Protein AF-0000000085022656 (afdb_homodimer)

Sequence (724 aa):
MVHDSAIHDAGAARRANVLVVNDDGIAAAGLAKVVEALDRTGRLDVYVVAPDKEMSATSHSISIHNAVSATPRVVPGATRAFSSSGTPADCTMLGLSVLYRSKRFDYIVSGINRGDNLGLHVVYSGTVAGAREGAMRTGAVGVAVSLDSYSRTADYSEAARLTAELVTSIHDAPGLTETLRGCVLNVNVPNLPRTHIKGVKLTTPGLSCTQAEWVRVPGTRGDSCDDLNEDETRGPDSDSDGDWRHDGAFADGVDELPIADAGEGLVGTPGTPGGTDDGAWESGTRWFRNKPGPAREDDREGYDKRAMKDGFVSVSVLASGYATVAFDRTKIPKENAGLGLGETLVRALVPDGARPGIRSAAMVHDSAIHDAGAARRANVLVVNDDGIAAAGLAKVVEALDRTGRLDVYVVAPDKEMSATSHSISIHNAVSATPRVVPGATRAFSSSGTPADCTMLGLSVLYRSKRFDYIVSGINRGDNLGLHVVYSGTVAGAREGAMRTGAVGVAVSLDSYSRTADYSEAARLTAELVTSIHDAPGLTETLRGCVLNVNVPNLPRTHIKGVKLTTPGLSCTQAEWVRVPGTRGDSCDDLNEDETRGPDSDSDGDWRHDGAFADGVDELPIADAGEGLVGTPGTPGGTDDGAWESGTRWFRNKPGPAREDDREGYDKRAMKDGFVSVSVLASGYATVAFDRTKIPKENAGLGLGETLVRALVPDGARPGIRSAA

Structure (mmCIF, N/CA/C/O backbone):
data_AF-0000000085022656-model_v1
#
loop_
_entity.id
_entity.type
_entity.pdbx_description
1 polymer 'Survival protein SurE-like phosphatase/nucleotidase domain-containing protein'
#
loop_
_atom_site.group_PDB
_atom_site.id
_atom_site.type_symbol
_atom_site.label_atom_id
_atom_site.label_alt_id
_atom_site.label_comp_id
_atom_site.label_asym_id
_atom_site.label_entity_id
_atom_site.label_seq_id
_atom_site.pdbx_PDB_ins_code
_atom_site.Cartn_x
_atom_site.Cartn_y
_atom_site.Cartn_z
_atom_site.occupancy
_atom_site.B_iso_or_equiv
_atom_site.auth_seq_id
_atom_site.auth_comp_id
_atom_site.auth_asym_id
_atom_site.auth_atom_id
_atom_site.pdbx_PDB_model_num
ATOM 1 N N . MET A 1 1 ? 20.469 -41.688 -52.312 1 27.7 1 MET A N 1
ATOM 2 C CA . MET A 1 1 ? 20.859 -40.469 -51.594 1 27.7 1 MET A CA 1
ATOM 3 C C . MET A 1 1 ? 19.703 -39.969 -50.719 1 27.7 1 MET A C 1
ATOM 5 O O . MET A 1 1 ? 18.75 -39.375 -51.25 1 27.7 1 MET A O 1
ATOM 9 N N . VAL A 1 2 ? 19.297 -40.656 -49.75 1 29.92 2 VAL A N 1
ATOM 10 C CA . VAL A 1 2 ? 18.109 -40.531 -48.938 1 29.92 2 VAL A CA 1
ATOM 11 C C . VAL A 1 2 ? 18.172 -39.25 -48.125 1 29.92 2 VAL A C 1
ATOM 13 O O . VAL A 1 2 ? 19.172 -38.969 -47.438 1 29.92 2 VAL A O 1
ATOM 16 N N . HIS A 1 3 ? 17.609 -38.156 -48.688 1 28.95 3 HIS A N 1
ATOM 17 C CA . HIS A 1 3 ? 17.531 -36.844 -48.062 1 28.95 3 HIS A CA 1
ATOM 18 C C . HIS A 1 3 ? 17 -36.938 -46.625 1 28.95 3 HIS A C 1
ATOM 20 O O . HIS A 1 3 ? 15.883 -37.438 -46.406 1 28.95 3 HIS A O 1
ATOM 26 N N . ASP A 1 4 ? 17.797 -37.281 -45.719 1 27.78 4 ASP A N 1
ATOM 27 C CA . ASP A 1 4 ? 17.406 -37.312 -44.281 1 27.78 4 ASP A CA 1
ATOM 28 C C . ASP A 1 4 ? 16.734 -36.031 -43.844 1 27.78 4 ASP A C 1
ATOM 30 O O . ASP A 1 4 ? 17.359 -34.969 -43.906 1 27.78 4 ASP A O 1
ATOM 34 N N . SER A 1 5 ? 15.523 -35.812 -44.25 1 26.64 5 SER A N 1
ATOM 35 C CA . SER A 1 5 ? 14.711 -34.688 -43.812 1 26.64 5 SER A CA 1
ATOM 36 C C . SER A 1 5 ? 14.82 -34.438 -42.312 1 26.64 5 SER A C 1
ATOM 38 O O . SER A 1 5 ? 14.336 -35.25 -41.531 1 26.64 5 SER A O 1
ATOM 40 N N . ALA A 1 6 ? 15.922 -33.938 -41.812 1 33.88 6 ALA A N 1
ATOM 41 C CA . ALA A 1 6 ? 16.016 -33.531 -40.406 1 33.88 6 ALA A CA 1
ATOM 42 C C . ALA A 1 6 ? 14.742 -32.812 -39.969 1 33.88 6 ALA A C 1
ATOM 44 O O . ALA A 1 6 ? 14.438 -31.719 -40.469 1 33.88 6 ALA A O 1
ATOM 45 N N . ILE A 1 7 ? 13.664 -33.531 -39.875 1 29.48 7 ILE A N 1
ATOM 46 C CA . ILE A 1 7 ? 12.5 -32.969 -39.219 1 29.48 7 ILE A CA 1
ATOM 47 C C . ILE A 1 7 ? 12.953 -32.031 -38.062 1 29.48 7 ILE A C 1
ATOM 49 O O . ILE A 1 7 ? 13.695 -32.469 -37.188 1 29.48 7 ILE A O 1
ATOM 53 N N . HIS A 1 8 ? 13.203 -30.828 -38.25 1 31.62 8 HIS A N 1
ATOM 54 C CA . HIS A 1 8 ? 13.414 -29.812 -37.219 1 31.62 8 HIS A CA 1
ATOM 55 C C . HIS A 1 8 ? 12.523 -30.062 -36 1 31.62 8 HIS A C 1
ATOM 57 O O . HIS A 1 8 ? 11.305 -30.219 -36.156 1 31.62 8 HIS A O 1
ATOM 63 N N . ASP A 1 9 ? 12.852 -30.875 -35.062 1 31.83 9 ASP A N 1
ATOM 64 C CA . ASP A 1 9 ? 12.234 -31.078 -33.75 1 31.83 9 ASP A CA 1
ATOM 65 C C . ASP A 1 9 ? 11.539 -29.812 -33.281 1 31.83 9 ASP A C 1
ATOM 67 O O . ASP A 1 9 ? 12.156 -28.75 -33.219 1 31.83 9 ASP A O 1
ATOM 71 N N . ALA A 1 10 ? 10.406 -29.484 -33.562 1 35.34 10 ALA A N 1
ATOM 72 C CA . ALA A 1 10 ? 9.508 -28.453 -33.031 1 35.34 10 ALA A CA 1
ATOM 73 C C . ALA A 1 10 ? 9.852 -28.109 -31.594 1 35.34 10 ALA A C 1
ATOM 75 O O . ALA A 1 10 ? 9.828 -28.984 -30.719 1 35.34 10 ALA A O 1
ATOM 76 N N . GLY A 1 11 ? 10.805 -27.328 -31.125 1 38.75 11 GLY A N 1
ATOM 77 C CA . GLY A 1 11 ? 11.469 -26.906 -29.906 1 38.75 11 GLY A CA 1
ATOM 78 C C . GLY A 1 11 ? 10.547 -26.906 -28.703 1 38.75 11 GLY A C 1
ATOM 79 O O . GLY A 1 11 ? 9.406 -26.453 -28.781 1 38.75 11 GLY A O 1
ATOM 80 N N . ALA A 1 12 ? 10.383 -27.812 -27.719 1 44.28 12 ALA A N 1
ATOM 81 C CA . ALA A 1 12 ? 9.656 -27.938 -26.453 1 44.28 12 ALA A CA 1
ATOM 82 C C . ALA A 1 12 ? 9.398 -26.562 -25.828 1 44.28 12 ALA A C 1
ATOM 84 O O . ALA A 1 12 ? 10.328 -25.781 -25.641 1 44.28 12 ALA A O 1
ATOM 85 N N . ALA A 1 13 ? 8.281 -25.859 -26.016 1 56.25 13 ALA A N 1
ATOM 86 C CA . ALA A 1 13 ? 7.875 -24.578 -25.453 1 56.25 13 ALA A CA 1
ATOM 87 C C . ALA A 1 13 ? 8.43 -24.391 -24.047 1 56.25 13 ALA A C 1
ATOM 89 O O . ALA A 1 13 ? 8.359 -25.312 -23.219 1 56.25 13 ALA A O 1
ATOM 90 N N . ARG A 1 14 ? 9.453 -23.578 -23.734 1 70.62 14 ARG A N 1
ATOM 91 C CA . ARG A 1 14 ? 10.148 -23.312 -22.469 1 70.62 14 ARG A CA 1
ATOM 92 C C . ARG A 1 14 ? 9.164 -23.188 -21.312 1 70.62 14 ARG A C 1
ATOM 94 O O . ARG A 1 14 ? 8.125 -22.531 -21.438 1 70.62 14 ARG A O 1
ATOM 101 N N . ARG A 1 15 ? 9.211 -24.172 -20.312 1 89.06 15 ARG A N 1
ATOM 102 C CA . ARG A 1 15 ? 8.43 -24.047 -19.094 1 89.06 15 ARG A CA 1
ATOM 103 C C . ARG A 1 15 ? 8.672 -22.703 -18.406 1 89.06 15 ARG A C 1
ATOM 105 O O . ARG A 1 15 ? 9.766 -22.141 -18.5 1 89.06 15 ARG A O 1
ATOM 112 N N . ALA A 1 16 ? 7.629 -22.125 -17.969 1 94.62 16 ALA A N 1
ATOM 113 C CA . ALA A 1 16 ? 7.738 -20.891 -17.219 1 94.62 16 ALA A CA 1
ATOM 114 C C . ALA A 1 16 ? 7.762 -21.141 -15.711 1 94.62 16 ALA A C 1
ATOM 116 O O . ALA A 1 16 ? 7.113 -22.078 -15.227 1 94.62 16 ALA A O 1
ATOM 117 N N . ASN A 1 17 ? 8.57 -20.391 -14.969 1 97.12 17 ASN A N 1
ATOM 118 C CA . ASN A 1 17 ? 8.602 -20.453 -13.516 1 97.12 17 ASN A CA 1
ATOM 119 C C . ASN A 1 17 ? 7.555 -19.531 -12.891 1 97.12 17 ASN A C 1
ATOM 121 O O . ASN A 1 17 ? 7.441 -18.359 -13.281 1 97.12 17 ASN A O 1
ATOM 125 N N . VAL A 1 18 ? 6.805 -20.094 -11.969 1 98.56 18 VAL A N 1
ATOM 126 C CA . VAL A 1 18 ? 5.766 -19.328 -11.281 1 98.56 18 VAL A CA 1
ATOM 127 C C . VAL A 1 18 ? 6.016 -19.359 -9.773 1 98.56 18 VAL A C 1
ATOM 129 O O . VAL A 1 18 ? 6.23 -20.422 -9.195 1 98.56 18 VAL A O 1
ATOM 132 N N . LEU A 1 19 ? 6.082 -18.172 -9.125 1 98.75 19 LEU A N 1
ATOM 133 C CA . LEU A 1 19 ? 6.074 -18.078 -7.668 1 98.75 19 LEU A CA 1
ATOM 134 C C . LEU A 1 19 ? 4.668 -17.781 -7.152 1 98.75 19 LEU A C 1
ATOM 136 O O . LEU A 1 19 ? 4.043 -16.797 -7.559 1 98.75 19 LEU A O 1
ATOM 140 N N . VAL A 1 20 ? 4.191 -18.672 -6.289 1 98.94 20 VAL A N 1
ATOM 141 C CA . VAL A 1 20 ? 2.863 -18.5 -5.715 1 98.94 20 VAL A CA 1
ATOM 142 C C . VAL A 1 20 ? 2.986 -17.969 -4.289 1 98.94 20 VAL A C 1
ATOM 144 O O . VAL A 1 20 ? 3.775 -18.469 -3.492 1 98.94 20 VAL A O 1
ATOM 147 N N . VAL A 1 21 ? 2.227 -16.922 -4.004 1 98.5 21 VAL A N 1
ATOM 148 C CA . VAL A 1 21 ? 2.09 -16.297 -2.693 1 98.5 21 VAL A CA 1
ATOM 149 C C . VAL A 1 21 ? 0.612 -16.141 -2.346 1 98.5 21 VAL A C 1
ATOM 151 O O . VAL A 1 21 ? -0.26 -16.516 -3.135 1 98.5 21 VAL A O 1
ATOM 154 N N . ASN A 1 22 ? 0.26 -15.836 -1.113 1 95.5 22 ASN A N 1
ATOM 155 C CA . ASN A 1 22 ? -1.101 -15.547 -0.671 1 95.5 22 ASN A CA 1
ATOM 156 C C . ASN A 1 22 ? -1.117 -14.93 0.723 1 95.5 22 ASN A C 1
ATOM 158 O O . ASN A 1 22 ? -0.306 -15.289 1.577 1 95.5 22 ASN A O 1
ATOM 162 N N . ASP A 1 23 ? -2.109 -14.039 0.903 1 95.38 23 ASP A N 1
ATOM 163 C CA . ASP A 1 23 ? -2.131 -13.422 2.225 1 95.38 23 ASP A CA 1
ATOM 164 C C . ASP A 1 23 ? -2.992 -14.227 3.195 1 95.38 23 ASP A C 1
ATOM 166 O O . ASP A 1 23 ? -2.934 -14.016 4.406 1 95.38 23 ASP A O 1
ATOM 170 N N . ASP A 1 24 ? -3.668 -15.305 2.658 1 95.12 24 ASP A N 1
ATOM 171 C CA . ASP A 1 24 ? -4.477 -16.125 3.549 1 95.12 24 ASP A CA 1
ATOM 172 C C . ASP A 1 24 ? -3.615 -17.172 4.258 1 95.12 24 ASP A C 1
ATOM 174 O O . ASP A 1 24 ? -4.074 -17.828 5.199 1 95.12 24 ASP A O 1
ATOM 178 N N . GLY A 1 25 ? -2.434 -17.312 3.799 1 96.5 25 GLY A N 1
ATOM 179 C CA . GLY A 1 25 ? -1.525 -18.266 4.418 1 96.5 25 GLY A CA 1
ATOM 180 C C . GLY A 1 25 ? -1.272 -19.5 3.561 1 96.5 25 GLY A C 1
ATOM 181 O O . GLY A 1 25 ? -2.033 -19.781 2.633 1 96.5 25 GLY A O 1
ATOM 182 N N . ILE A 1 26 ? -0.237 -20.234 3.869 1 97.75 26 ILE A N 1
ATOM 183 C CA . ILE A 1 26 ? 0.236 -21.344 3.053 1 97.75 26 ILE A CA 1
ATOM 184 C C . ILE A 1 26 ? -0.769 -22.5 3.115 1 97.75 26 ILE A C 1
ATOM 186 O O . ILE A 1 26 ? -0.863 -23.297 2.184 1 97.75 26 ILE A O 1
ATOM 190 N N . ALA A 1 27 ? -1.581 -22.578 4.18 1 96.12 27 ALA A N 1
ATOM 191 C CA . ALA A 1 27 ? -2.52 -23.672 4.359 1 96.12 27 ALA A CA 1
ATOM 192 C C . ALA A 1 27 ? -3.891 -23.328 3.785 1 96.12 27 ALA A C 1
ATOM 194 O O . ALA A 1 27 ? -4.832 -24.125 3.891 1 96.12 27 ALA A O 1
ATOM 195 N N . ALA A 1 28 ? -4.027 -22.203 3.225 1 96.69 28 ALA A N 1
ATOM 196 C CA . ALA A 1 28 ? -5.324 -21.75 2.73 1 96.69 28 ALA A CA 1
ATOM 197 C C . ALA A 1 28 ? -5.801 -22.594 1.562 1 96.69 28 ALA A C 1
ATOM 199 O O . ALA A 1 28 ? -5.008 -22.984 0.702 1 96.69 28 ALA A O 1
ATOM 200 N N . ALA A 1 29 ? -7.109 -22.875 1.507 1 97.06 29 ALA A N 1
ATOM 201 C CA . ALA A 1 29 ? -7.719 -23.688 0.454 1 97.06 29 ALA A CA 1
ATOM 202 C C . ALA A 1 29 ? -7.508 -23.047 -0.917 1 97.06 29 ALA A C 1
ATOM 204 O O . ALA A 1 29 ? -7.285 -23.75 -1.906 1 97.06 29 ALA A O 1
ATOM 205 N N . GLY A 1 30 ? -7.57 -21.734 -0.979 1 98 30 GLY A N 1
ATOM 206 C CA . GLY A 1 30 ? -7.363 -21.047 -2.24 1 98 30 GLY A CA 1
ATOM 207 C C . GLY A 1 30 ? -5.973 -21.25 -2.811 1 98 30 GLY A C 1
ATOM 208 O O . GLY A 1 30 ? -5.812 -21.453 -4.02 1 98 30 GLY A O 1
ATOM 209 N N . LEU A 1 31 ? -4.934 -21.188 -1.94 1 98.5 31 LEU A N 1
ATOM 210 C CA . LEU A 1 31 ? -3.561 -21.406 -2.379 1 98.5 31 LEU A CA 1
ATOM 211 C C . LEU A 1 31 ? -3.369 -22.828 -2.885 1 98.5 31 LEU A C 1
ATOM 213 O O . LEU A 1 31 ? -2.775 -23.047 -3.945 1 98.5 31 LEU A O 1
ATOM 217 N N . ALA A 1 32 ? -3.904 -23.797 -2.189 1 98.19 32 ALA A N 1
ATOM 218 C CA . ALA A 1 32 ? -3.779 -25.188 -2.59 1 98.19 32 ALA A CA 1
ATOM 219 C C . ALA A 1 32 ? -4.383 -25.422 -3.973 1 98.19 32 ALA A C 1
ATOM 221 O O . ALA A 1 32 ? -3.777 -26.078 -4.82 1 98.19 32 ALA A O 1
ATOM 222 N N . LYS A 1 33 ? -5.531 -24.875 -4.176 1 98.38 33 LYS A N 1
ATOM 223 C CA . LYS A 1 33 ? -6.254 -25.109 -5.426 1 98.38 33 LYS A CA 1
ATOM 224 C C . LYS A 1 33 ? -5.531 -24.453 -6.602 1 98.38 33 LYS A C 1
ATOM 226 O O . LYS A 1 33 ? -5.473 -25.031 -7.695 1 98.38 33 LYS A O 1
ATOM 231 N N . VAL A 1 34 ? -5.004 -23.25 -6.398 1 98.69 34 VAL A N 1
ATOM 232 C CA . VAL A 1 34 ? -4.367 -22.578 -7.523 1 98.69 34 VAL A CA 1
ATOM 233 C C . VAL A 1 34 ? -3.037 -23.266 -7.844 1 98.69 34 VAL A C 1
ATOM 235 O O . VAL A 1 34 ? -2.66 -23.375 -9.016 1 98.69 34 VAL A O 1
ATOM 238 N N . VAL A 1 35 ? -2.285 -23.703 -6.84 1 98.81 35 VAL A N 1
ATOM 239 C CA . VAL A 1 35 ? -1.044 -24.422 -7.074 1 98.81 35 VAL A CA 1
ATOM 240 C C . VAL A 1 35 ? -1.332 -25.688 -7.883 1 98.81 35 VAL A C 1
ATOM 242 O O . VAL A 1 35 ? -0.646 -25.984 -8.867 1 98.81 35 VAL A O 1
ATOM 245 N N . GLU A 1 36 ? -2.359 -26.406 -7.504 1 98.5 36 GLU A N 1
ATOM 246 C CA . GLU A 1 36 ? -2.754 -27.625 -8.211 1 98.5 36 GLU A CA 1
ATOM 247 C C . GLU A 1 36 ? -3.111 -27.328 -9.664 1 98.5 36 GLU A C 1
ATOM 249 O O . GLU A 1 36 ? -2.672 -28.031 -10.57 1 98.5 36 GLU A O 1
ATOM 254 N N . ALA A 1 37 ? -3.896 -26.328 -9.859 1 98.12 37 ALA A N 1
ATOM 255 C CA . ALA A 1 37 ? -4.348 -25.984 -11.211 1 98.12 37 ALA A CA 1
ATOM 256 C C . ALA A 1 37 ? -3.172 -25.594 -12.094 1 98.12 37 ALA A C 1
ATOM 258 O O . ALA A 1 37 ? -3.107 -25.984 -13.266 1 98.12 37 ALA A O 1
ATOM 259 N N . LEU A 1 38 ? -2.254 -24.75 -11.555 1 98.12 38 LEU A N 1
ATOM 260 C CA . LEU A 1 38 ? -1.081 -24.344 -12.312 1 98.12 38 LEU A CA 1
ATOM 261 C C . LEU A 1 38 ? -0.204 -25.531 -12.664 1 98.12 38 LEU A C 1
ATOM 263 O O . LEU A 1 38 ? 0.262 -25.656 -13.797 1 98.12 38 LEU A O 1
ATOM 267 N N . ASP A 1 39 ? 0.017 -26.438 -11.734 1 98.19 39 ASP A N 1
ATOM 268 C CA . ASP A 1 39 ? 0.848 -27.625 -11.938 1 98.19 39 ASP A CA 1
ATOM 269 C C . ASP A 1 39 ? 0.242 -28.547 -12.992 1 98.19 39 ASP A C 1
ATOM 271 O O . ASP A 1 39 ? 0.96 -29.094 -13.828 1 98.19 39 ASP A O 1
ATOM 275 N N . ARG A 1 40 ? -1.036 -28.688 -12.992 1 97.19 40 ARG A N 1
ATOM 276 C CA . ARG A 1 40 ? -1.743 -29.609 -13.867 1 97.19 40 ARG A CA 1
ATOM 277 C C . ARG A 1 40 ? -1.597 -29.203 -15.328 1 97.19 40 ARG A C 1
ATOM 279 O O . ARG A 1 40 ? -1.83 -30.016 -16.234 1 97.19 40 ARG A O 1
ATOM 286 N N . THR A 1 41 ? -1.268 -27.984 -15.523 1 94.12 41 THR A N 1
ATOM 287 C CA . THR A 1 41 ? -1.08 -27.547 -16.906 1 94.12 41 THR A CA 1
ATOM 288 C C . THR A 1 41 ? 0.096 -28.281 -17.547 1 94.12 41 THR A C 1
ATOM 290 O O . THR A 1 41 ? 0.191 -28.359 -18.781 1 94.12 41 THR A O 1
ATOM 293 N N . GLY A 1 42 ? 1.104 -28.719 -16.812 1 94.38 42 GLY A N 1
ATOM 294 C CA . GLY A 1 42 ? 2.299 -29.375 -17.297 1 94.38 42 GLY A CA 1
ATOM 295 C C . GLY A 1 42 ? 3.273 -28.438 -17.984 1 94.38 42 GLY A C 1
ATOM 296 O O . GLY A 1 42 ? 4.242 -28.875 -18.594 1 94.38 42 GLY A O 1
ATOM 297 N N . ARG A 1 43 ? 3.014 -27.172 -17.875 1 92.19 43 ARG A N 1
ATOM 298 C CA . ARG A 1 43 ? 3.793 -26.172 -18.609 1 92.19 43 ARG A CA 1
ATOM 299 C C . ARG A 1 43 ? 4.504 -25.234 -17.641 1 92.19 43 ARG A C 1
ATOM 301 O O . ARG A 1 43 ? 5.273 -24.359 -18.078 1 92.19 43 ARG A O 1
ATOM 308 N N . LEU A 1 44 ? 4.254 -25.359 -16.406 1 95.88 44 LEU A N 1
ATOM 309 C CA . LEU A 1 44 ? 4.734 -24.391 -15.414 1 95.88 44 LEU A CA 1
ATOM 310 C C . LEU A 1 44 ? 5.469 -25.094 -14.281 1 95.88 44 LEU A C 1
ATOM 312 O O . LEU A 1 44 ? 5.055 -26.172 -13.836 1 95.88 44 LEU A O 1
ATOM 316 N N . ASP A 1 45 ? 6.598 -24.562 -13.859 1 97.12 45 ASP A N 1
ATOM 317 C CA . ASP A 1 45 ? 7.242 -24.938 -12.602 1 97.12 45 ASP A CA 1
ATOM 318 C C . ASP A 1 45 ? 6.789 -24.031 -11.461 1 97.12 45 ASP A C 1
ATOM 320 O O . ASP A 1 45 ? 7.07 -22.828 -11.461 1 97.12 45 ASP A O 1
ATOM 324 N N . VAL A 1 46 ? 6.141 -24.656 -10.508 1 98.56 46 VAL A N 1
ATOM 325 C CA . VAL A 1 46 ? 5.441 -23.859 -9.5 1 98.56 46 VAL A CA 1
ATOM 326 C C . VAL A 1 46 ? 6.227 -23.891 -8.188 1 98.56 46 VAL A C 1
ATOM 328 O O . VAL A 1 46 ? 6.531 -24.969 -7.66 1 98.56 46 VAL A O 1
ATOM 331 N N . TYR A 1 47 ? 6.598 -22.75 -7.672 1 98.31 47 TYR A N 1
ATOM 332 C CA . TYR A 1 47 ? 7.223 -22.547 -6.371 1 98.31 47 TYR A CA 1
ATOM 333 C C . TYR A 1 47 ? 6.305 -21.75 -5.445 1 98.31 47 TYR A C 1
ATOM 335 O O . TYR A 1 47 ? 5.488 -20.953 -5.91 1 98.31 47 TYR A O 1
ATOM 343 N N . VAL A 1 48 ? 6.422 -22.016 -4.082 1 98.75 48 VAL A N 1
ATOM 344 C CA . VAL A 1 48 ? 5.496 -21.375 -3.154 1 98.75 48 VAL A CA 1
ATOM 345 C C . VAL A 1 48 ? 6.273 -20.75 -1.997 1 98.75 48 VAL A C 1
ATOM 347 O O . VAL A 1 48 ? 7.203 -21.359 -1.465 1 98.75 48 VAL A O 1
ATOM 350 N N . VAL A 1 49 ? 6.051 -19.531 -1.665 1 98.62 49 VAL A N 1
ATOM 351 C CA . VAL A 1 49 ? 6.367 -18.906 -0.384 1 98.62 49 VAL A CA 1
ATOM 352 C C . VAL A 1 49 ? 5.156 -18.125 0.125 1 98.62 49 VAL A C 1
ATOM 354 O O . VAL A 1 49 ? 4.715 -17.172 -0.517 1 98.62 49 VAL A O 1
ATOM 357 N N . ALA A 1 50 ? 4.605 -18.484 1.242 1 98.81 50 ALA A N 1
ATOM 358 C CA . ALA A 1 50 ? 3.42 -17.812 1.77 1 98.81 50 ALA A CA 1
ATOM 359 C C . ALA A 1 50 ? 3.471 -17.719 3.291 1 98.81 50 ALA A C 1
ATOM 361 O O . ALA A 1 50 ? 4.168 -18.5 3.941 1 98.81 50 ALA A O 1
ATOM 362 N N . PRO A 1 51 ? 2.74 -16.781 3.826 1 98.44 51 PRO A N 1
ATOM 363 C CA . PRO A 1 51 ? 2.734 -16.641 5.285 1 98.44 51 PRO A CA 1
ATOM 364 C C . PRO A 1 51 ? 2.256 -17.891 6 1 98.44 51 PRO A C 1
ATOM 366 O O . PRO A 1 51 ? 1.478 -18.672 5.438 1 98.44 51 PRO A O 1
ATOM 369 N N . ASP A 1 52 ? 2.707 -18.047 7.238 1 96.5 52 ASP A N 1
ATOM 370 C CA . ASP A 1 52 ? 2.332 -19.219 8.031 1 96.5 52 ASP A CA 1
ATOM 371 C C . ASP A 1 52 ? 0.977 -19.016 8.703 1 96.5 52 ASP A C 1
ATOM 373 O O . ASP A 1 52 ? 0.444 -19.922 9.336 1 96.5 52 ASP A O 1
ATOM 377 N N . LYS A 1 53 ? 0.444 -17.797 8.602 1 94.19 53 LYS A N 1
ATOM 378 C CA . LYS A 1 53 ? -0.88 -17.453 9.109 1 94.19 53 LYS A CA 1
ATOM 379 C C . LYS A 1 53 ? -1.583 -16.453 8.188 1 94.19 53 LYS A C 1
ATOM 381 O O . LYS A 1 53 ? -0.979 -15.945 7.242 1 94.19 53 LYS A O 1
ATOM 386 N N . GLU A 1 54 ? -2.832 -16.25 8.453 1 92.94 54 GLU A N 1
ATOM 387 C CA . GLU A 1 54 ? -3.568 -15.25 7.684 1 92.94 54 GLU A CA 1
ATOM 388 C C . GLU A 1 54 ? -2.988 -13.852 7.895 1 92.94 54 GLU A C 1
ATOM 390 O O . GLU A 1 54 ? -2.744 -13.445 9.031 1 92.94 54 GLU A O 1
ATOM 395 N N . MET A 1 55 ? -2.73 -13.141 6.82 1 94.81 55 MET A N 1
ATOM 396 C CA . MET A 1 55 ? -2.15 -11.805 6.828 1 94.81 55 MET A CA 1
ATOM 397 C C . MET A 1 55 ? -3.008 -10.836 6.016 1 94.81 55 MET A C 1
ATOM 399 O O . MET A 1 55 ? -2.482 -10.023 5.254 1 94.81 55 MET A O 1
ATOM 403 N N . SER A 1 56 ? -4.258 -10.938 6.168 1 91.81 56 SER A N 1
ATOM 404 C CA . SER A 1 56 ? -5.168 -10.055 5.453 1 91.81 56 SER A CA 1
ATOM 405 C C . SER A 1 56 ? -4.945 -8.602 5.844 1 91.81 56 SER A C 1
ATOM 407 O O . SER A 1 56 ? -4.535 -8.305 6.969 1 91.81 56 SER A O 1
ATOM 409 N N . ALA A 1 57 ? -5.156 -7.637 4.926 1 94.31 57 ALA A N 1
ATOM 410 C CA . ALA A 1 57 ? -5.145 -6.188 5.125 1 94.31 57 ALA A CA 1
ATOM 411 C C . ALA A 1 57 ? -3.744 -5.699 5.492 1 94.31 57 ALA A C 1
ATOM 413 O O . ALA A 1 57 ? -3.598 -4.695 6.191 1 94.31 57 ALA A O 1
ATOM 414 N N . THR A 1 58 ? -2.668 -6.438 5.02 1 96.81 58 THR A N 1
ATOM 415 C CA . THR A 1 58 ? -1.296 -6.055 5.332 1 96.81 58 THR A CA 1
ATOM 416 C C . THR A 1 58 ? -0.729 -5.145 4.246 1 96.81 58 THR A C 1
ATOM 418 O O . THR A 1 58 ? 0.359 -4.59 4.398 1 96.81 58 THR A O 1
ATOM 421 N N . SER A 1 59 ? -1.503 -4.961 3.23 1 96.69 59 SER A N 1
ATOM 422 C CA . SER A 1 59 ? -1.017 -4.152 2.117 1 96.69 59 SER A CA 1
ATOM 423 C C . SER A 1 59 ? 0.417 -4.52 1.75 1 96.69 59 SER A C 1
ATOM 425 O O . SER A 1 59 ? 0.766 -5.703 1.696 1 96.69 59 SER A O 1
ATOM 427 N N . HIS A 1 60 ? 1.228 -3.543 1.324 1 96.56 60 HIS A N 1
ATOM 428 C CA . HIS A 1 60 ? 2.594 -3.803 0.883 1 96.56 60 HIS A CA 1
ATOM 429 C C . HIS A 1 60 ? 3.584 -3.641 2.031 1 96.56 60 HIS A C 1
ATOM 431 O O . HIS A 1 60 ? 4.734 -3.25 1.815 1 96.56 60 HIS A O 1
ATOM 437 N N . SER A 1 61 ? 3.174 -3.914 3.252 1 97.5 61 SER A N 1
ATOM 438 C CA . SER A 1 61 ? 4.062 -3.805 4.406 1 97.5 61 SER A CA 1
ATOM 439 C C . SER A 1 61 ? 5.172 -4.848 4.352 1 97.5 61 SER A C 1
ATOM 441 O O . SER A 1 61 ? 4.953 -5.969 3.885 1 97.5 61 SER A O 1
ATOM 443 N N . ILE A 1 62 ? 6.328 -4.492 4.805 1 96.44 62 ILE A N 1
ATOM 444 C CA . ILE A 1 62 ? 7.465 -5.406 4.867 1 96.44 62 ILE A CA 1
ATOM 445 C C . ILE A 1 62 ? 8.102 -5.348 6.254 1 96.44 62 ILE A C 1
ATOM 447 O O . ILE A 1 62 ? 7.965 -4.344 6.961 1 96.44 62 ILE A O 1
ATOM 451 N N . SER A 1 63 ? 8.742 -6.418 6.613 1 92.75 63 SER A N 1
ATOM 452 C CA . SER A 1 63 ? 9.367 -6.539 7.93 1 92.75 63 SER A CA 1
ATOM 453 C C . SER A 1 63 ? 10.781 -5.977 7.926 1 92.75 63 SER A C 1
ATOM 455 O O . SER A 1 63 ? 11.703 -6.598 7.379 1 92.75 63 SER A O 1
ATOM 457 N N . ILE A 1 64 ? 10.875 -4.832 8.562 1 88.31 64 ILE A N 1
ATOM 458 C CA . ILE A 1 64 ? 12.211 -4.258 8.609 1 88.31 64 ILE A CA 1
ATOM 459 C C . ILE A 1 64 ? 12.711 -4.242 10.055 1 88.31 64 ILE A C 1
ATOM 461 O O . ILE A 1 64 ? 13.898 -4.016 10.305 1 88.31 64 ILE A O 1
ATOM 465 N N . HIS A 1 65 ? 11.812 -4.492 11.016 1 81.94 65 HIS A N 1
ATOM 466 C CA . HIS A 1 65 ? 12.195 -4.414 12.422 1 81.94 65 HIS A CA 1
ATOM 467 C C . HIS A 1 65 ? 12.391 -5.805 13.023 1 81.94 65 HIS A C 1
ATOM 469 O O . HIS A 1 65 ? 13.086 -5.961 14.023 1 81.94 65 HIS A O 1
ATOM 475 N N . ASN A 1 66 ? 11.75 -6.762 12.43 1 82.81 66 ASN A N 1
ATOM 476 C CA . ASN A 1 66 ? 11.805 -8.117 12.961 1 82.81 66 ASN A CA 1
ATOM 477 C C . ASN A 1 66 ? 12.281 -9.109 11.898 1 82.81 66 ASN A C 1
ATOM 479 O O . ASN A 1 66 ? 12 -8.938 10.711 1 82.81 66 ASN A O 1
ATOM 483 N N . ALA A 1 67 ? 12.984 -10.148 12.438 1 88.12 67 ALA A N 1
ATOM 484 C CA . ALA A 1 67 ? 13.336 -11.242 11.539 1 88.12 67 ALA A CA 1
ATOM 485 C C . ALA A 1 67 ? 12.102 -12.031 11.117 1 88.12 67 ALA A C 1
ATOM 487 O O . ALA A 1 67 ? 11.109 -12.078 11.844 1 88.12 67 ALA A O 1
ATOM 488 N N . VAL A 1 68 ? 12.195 -12.602 9.961 1 93.69 68 VAL A N 1
ATOM 489 C CA . VAL A 1 68 ? 11.109 -13.445 9.484 1 93.69 68 VAL A CA 1
ATOM 490 C C . VAL A 1 68 ? 11.609 -14.875 9.281 1 93.69 68 VAL A C 1
ATOM 492 O O . VAL A 1 68 ? 12.781 -15.086 8.961 1 93.69 68 VAL A O 1
ATOM 495 N N . SER A 1 69 ? 10.742 -15.812 9.484 1 93.19 69 SER A N 1
ATOM 496 C CA . SER A 1 69 ? 11.086 -17.234 9.398 1 93.19 69 SER A CA 1
ATOM 497 C C . SER A 1 69 ? 10.883 -17.766 7.988 1 93.19 69 SER A C 1
ATOM 499 O O . SER A 1 69 ? 10.148 -17.172 7.195 1 93.19 69 SER A O 1
ATOM 501 N N . ALA A 1 70 ? 11.539 -18.781 7.605 1 94.31 70 ALA A N 1
ATOM 502 C CA . ALA A 1 70 ? 11.305 -19.625 6.43 1 94.31 70 ALA A CA 1
ATOM 503 C C . ALA A 1 70 ? 11.359 -21.094 6.793 1 94.31 70 ALA A C 1
ATOM 505 O O . ALA A 1 70 ? 12.398 -21.594 7.219 1 94.31 70 ALA A O 1
ATOM 506 N N . THR A 1 71 ? 10.242 -21.766 6.676 1 94.62 71 THR A N 1
ATOM 507 C CA . THR A 1 71 ? 10.125 -23.172 7.016 1 94.62 71 THR A CA 1
ATOM 508 C C . THR A 1 71 ? 9.648 -23.984 5.812 1 94.62 71 THR A C 1
ATOM 510 O O . THR A 1 71 ? 8.586 -23.719 5.254 1 94.62 71 THR A O 1
ATOM 513 N N . PRO A 1 72 ? 10.406 -25.031 5.387 1 94.94 72 PRO A N 1
ATOM 514 C CA . PRO A 1 72 ? 9.945 -25.875 4.277 1 94.94 72 PRO A CA 1
ATOM 515 C C . PRO A 1 72 ? 8.602 -26.531 4.555 1 94.94 72 PRO A C 1
ATOM 517 O O . PRO A 1 72 ? 8.336 -26.953 5.688 1 94.94 72 PRO A O 1
ATOM 520 N N . ARG A 1 73 ? 7.781 -26.516 3.574 1 97.38 73 ARG A N 1
ATOM 521 C CA . ARG A 1 73 ? 6.477 -27.172 3.609 1 97.38 73 ARG A CA 1
ATOM 522 C C . ARG A 1 73 ? 6.254 -28.016 2.363 1 97.38 73 ARG A C 1
ATOM 524 O O . ARG A 1 73 ? 6.98 -27.875 1.376 1 97.38 73 ARG A O 1
ATOM 531 N N . VAL A 1 74 ? 5.309 -28.922 2.494 1 96.62 74 VAL A N 1
ATOM 532 C CA . VAL A 1 74 ? 4.871 -29.703 1.336 1 96.62 74 VAL A CA 1
ATOM 533 C C . VAL A 1 74 ? 3.516 -29.188 0.854 1 96.62 74 VAL A C 1
ATOM 535 O O . VAL A 1 74 ? 2.543 -29.172 1.611 1 96.62 74 VAL A O 1
ATOM 538 N N . VAL A 1 75 ? 3.506 -28.672 -0.307 1 97.69 75 VAL A N 1
ATOM 539 C CA . VAL A 1 75 ? 2.279 -28.281 -0.99 1 97.69 75 VAL A CA 1
ATOM 540 C C . VAL A 1 75 ? 2.125 -29.078 -2.281 1 97.69 75 VAL A C 1
ATOM 542 O O . VAL A 1 75 ? 2.945 -28.953 -3.193 1 97.69 75 VAL A O 1
ATOM 545 N N . PRO A 1 76 ? 1.104 -29.938 -2.354 1 98 76 PRO A N 1
ATOM 546 C CA . PRO A 1 76 ? 0.932 -30.75 -3.568 1 98 76 PRO A CA 1
ATOM 547 C C . PRO A 1 76 ? 0.921 -29.891 -4.836 1 98 76 PRO A C 1
ATOM 549 O O . PRO A 1 76 ? 0.206 -28.891 -4.91 1 98 76 PRO A O 1
ATOM 552 N N . GLY A 1 77 ? 1.762 -30.297 -5.82 1 98 77 GLY A N 1
ATOM 553 C CA . GLY A 1 77 ? 1.853 -29.578 -7.086 1 98 77 GLY A CA 1
ATOM 554 C C . GLY A 1 77 ? 3.016 -28.609 -7.145 1 98 77 GLY A C 1
ATOM 555 O O . GLY A 1 77 ? 3.422 -28.188 -8.227 1 98 77 GLY A O 1
ATOM 556 N N . ALA A 1 78 ? 3.533 -28.234 -6.004 1 98.19 78 ALA A N 1
ATOM 557 C CA . ALA A 1 78 ? 4.656 -27.297 -5.961 1 98.19 78 ALA A CA 1
ATOM 558 C C . ALA A 1 78 ? 5.988 -28.031 -6.062 1 98.19 78 ALA A C 1
ATOM 560 O O . ALA A 1 78 ? 6.156 -29.109 -5.48 1 98.19 78 ALA A O 1
ATOM 561 N N . THR A 1 79 ? 6.934 -27.484 -6.777 1 96.62 79 THR A N 1
ATOM 562 C CA . THR A 1 79 ? 8.305 -27.984 -6.812 1 96.62 79 THR A CA 1
ATOM 563 C C . THR A 1 79 ? 8.977 -27.828 -5.453 1 96.62 79 THR A C 1
ATOM 565 O O . THR A 1 79 ? 9.664 -28.734 -4.984 1 96.62 79 THR A O 1
ATOM 568 N N . ARG A 1 80 ? 8.773 -26.719 -4.844 1 96.75 80 ARG A N 1
ATOM 569 C CA . ARG A 1 80 ? 9.234 -26.375 -3.502 1 96.75 80 ARG A CA 1
ATOM 570 C C . ARG A 1 80 ? 8.312 -25.344 -2.854 1 96.75 80 ARG A C 1
ATOM 572 O O . ARG A 1 80 ? 7.703 -24.531 -3.543 1 96.75 80 ARG A O 1
ATOM 579 N N . ALA A 1 81 ? 8.227 -25.484 -1.543 1 98 81 ALA A N 1
ATOM 580 C CA . ALA A 1 81 ? 7.344 -24.562 -0.828 1 98 81 ALA A CA 1
ATOM 581 C C . ALA A 1 81 ? 7.914 -24.203 0.54 1 98 81 ALA A C 1
ATOM 583 O O . ALA A 1 81 ? 8.531 -25.047 1.202 1 98 81 ALA A O 1
ATOM 584 N N . PHE A 1 82 ? 7.707 -22.953 0.92 1 97.94 82 PHE A N 1
ATOM 585 C CA . PHE A 1 82 ? 8.086 -22.453 2.24 1 97.94 82 PHE A CA 1
ATOM 586 C C . PHE A 1 82 ? 6.953 -21.656 2.869 1 97.94 82 PHE A C 1
ATOM 588 O O . PHE A 1 82 ? 6.25 -20.922 2.178 1 97.94 82 PHE A O 1
ATOM 595 N N . SER A 1 83 ? 6.785 -21.844 4.152 1 98 83 SER A N 1
ATOM 596 C CA . SER A 1 83 ? 6.004 -20.891 4.938 1 98 83 SER A CA 1
ATOM 597 C C . SER A 1 83 ? 6.906 -19.875 5.625 1 98 83 SER A C 1
ATOM 599 O O . SER A 1 83 ? 8.062 -20.156 5.934 1 98 83 SER A O 1
ATOM 601 N N . SER A 1 84 ? 6.41 -18.688 5.809 1 97.69 84 SER A N 1
ATOM 602 C CA . SER A 1 84 ? 7.156 -17.609 6.453 1 97.69 84 SER A CA 1
ATOM 603 C C . SER A 1 84 ? 6.281 -16.844 7.445 1 97.69 84 SER A C 1
ATOM 605 O O . SER A 1 84 ? 5.066 -16.734 7.246 1 97.69 84 SER A O 1
ATOM 607 N N . SER A 1 85 ? 6.906 -16.297 8.477 1 95.44 85 SER A N 1
ATOM 608 C CA . SER A 1 85 ? 6.203 -15.453 9.438 1 95.44 85 SER A CA 1
ATOM 609 C C . SER A 1 85 ? 6.043 -14.031 8.906 1 95.44 85 SER A C 1
ATOM 611 O O . SER A 1 85 ? 5.438 -13.188 9.562 1 95.44 85 SER A O 1
ATOM 613 N N . GLY A 1 86 ? 6.59 -13.742 7.734 1 97.19 86 GLY A N 1
ATOM 614 C CA . GLY A 1 86 ? 6.523 -12.406 7.156 1 97.19 86 GLY A CA 1
ATOM 615 C C . GLY A 1 86 ? 5.219 -12.141 6.426 1 97.19 86 GLY A C 1
ATOM 616 O O . GLY A 1 86 ? 4.352 -13.008 6.355 1 97.19 86 GLY A O 1
ATOM 617 N N . THR A 1 87 ? 5.047 -10.914 5.969 1 97.81 87 THR A N 1
ATOM 618 C CA . THR A 1 87 ? 3.91 -10.492 5.152 1 97.81 87 THR A CA 1
ATOM 619 C C . THR A 1 87 ? 3.996 -11.086 3.754 1 97.81 87 THR A C 1
ATOM 621 O O . THR A 1 87 ? 5.016 -11.672 3.383 1 97.81 87 THR A O 1
ATOM 624 N N . PRO A 1 88 ? 2.912 -10.984 2.961 1 98.56 88 PRO A N 1
ATOM 625 C CA . PRO A 1 88 ? 2.99 -11.484 1.585 1 98.56 88 PRO A CA 1
ATOM 626 C C . PRO A 1 88 ? 4.129 -10.844 0.791 1 98.56 88 PRO A C 1
ATOM 628 O O . PRO A 1 88 ? 4.816 -11.531 0.031 1 98.56 88 PRO A O 1
ATOM 631 N N . ALA A 1 89 ? 4.355 -9.547 0.968 1 97.88 89 ALA A N 1
ATOM 632 C CA . ALA A 1 89 ? 5.477 -8.891 0.302 1 97.88 89 ALA A CA 1
ATOM 633 C C . ALA A 1 89 ? 6.809 -9.461 0.781 1 97.88 89 ALA A C 1
ATOM 635 O O . ALA A 1 89 ? 7.723 -9.68 -0.018 1 97.88 89 ALA A O 1
ATOM 636 N N . ASP A 1 90 ? 6.945 -9.734 2.094 1 97.62 90 ASP A N 1
ATOM 637 C CA . ASP A 1 90 ? 8.133 -10.391 2.631 1 97.62 90 ASP A CA 1
ATOM 638 C C . ASP A 1 90 ? 8.359 -11.742 1.964 1 97.62 90 ASP A C 1
ATOM 640 O O . ASP A 1 90 ? 9.492 -12.078 1.605 1 97.62 90 ASP A O 1
ATOM 644 N N . CYS A 1 91 ? 7.277 -12.492 1.859 1 98.38 91 CYS A N 1
ATOM 645 C CA . CYS A 1 91 ? 7.367 -13.82 1.276 1 98.38 91 CYS A CA 1
ATOM 646 C C . CYS A 1 91 ? 7.898 -13.758 -0.15 1 98.38 91 CYS A C 1
ATOM 648 O O . CYS A 1 91 ? 8.781 -14.539 -0.523 1 98.38 91 CYS A O 1
ATOM 650 N N . THR A 1 92 ? 7.34 -12.852 -0.903 1 98.06 92 THR A N 1
ATOM 651 C CA . THR A 1 92 ? 7.812 -12.695 -2.273 1 98.06 92 THR A CA 1
ATOM 652 C C . THR A 1 92 ? 9.289 -12.297 -2.293 1 98.06 92 THR A C 1
ATOM 654 O O . THR A 1 92 ? 10.078 -12.867 -3.043 1 98.06 92 THR A O 1
ATOM 657 N N . MET A 1 93 ? 9.695 -11.383 -1.412 1 95.62 93 MET A N 1
ATOM 658 C CA . MET A 1 93 ? 11.086 -10.938 -1.36 1 95.62 93 MET A CA 1
ATOM 659 C C . MET A 1 93 ? 12.008 -12.094 -0.995 1 95.62 93 MET A C 1
ATOM 661 O O . MET A 1 93 ? 13.047 -12.281 -1.625 1 95.62 93 MET A O 1
ATOM 665 N N . LEU A 1 94 ? 11.602 -12.805 0.002 1 94.5 94 LEU A N 1
ATOM 666 C CA . LEU A 1 94 ? 12.406 -13.938 0.452 1 94.5 94 LEU A CA 1
ATOM 667 C C . LEU A 1 94 ? 12.555 -14.977 -0.654 1 94.5 94 LEU A C 1
ATOM 669 O O . LEU A 1 94 ? 13.648 -15.508 -0.875 1 94.5 94 LEU A O 1
ATOM 673 N N . GLY A 1 95 ? 11.453 -15.281 -1.303 1 96.06 95 GLY A N 1
ATOM 674 C CA . GLY A 1 95 ? 11.484 -16.234 -2.408 1 96.06 95 GLY A CA 1
ATOM 675 C C . GLY A 1 95 ? 12.438 -15.82 -3.514 1 96.06 95 GLY A C 1
ATOM 676 O O . GLY A 1 95 ? 13.258 -16.625 -3.963 1 96.06 95 GLY A O 1
ATOM 677 N N . LEU A 1 96 ? 12.398 -14.586 -3.846 1 93.38 96 LEU A N 1
ATOM 678 C CA . LEU A 1 96 ? 13.156 -14.078 -4.988 1 93.38 96 LEU A CA 1
ATOM 679 C C . LEU A 1 96 ? 14.625 -13.898 -4.625 1 93.38 96 LEU A C 1
ATOM 681 O O . LEU A 1 96 ? 15.508 -14.07 -5.473 1 93.38 96 LEU A O 1
ATOM 685 N N . SER A 1 97 ? 14.914 -13.625 -3.363 1 90 97 SER A N 1
ATOM 686 C CA . SER A 1 97 ? 16.25 -13.172 -3.018 1 90 97 SER A CA 1
ATOM 687 C C . SER A 1 97 ? 17.047 -14.266 -2.305 1 90 97 SER A C 1
ATOM 689 O O . SER A 1 97 ? 18.266 -14.258 -2.314 1 90 97 SER A O 1
ATOM 691 N N . VAL A 1 98 ? 16.359 -15.156 -1.631 1 89.81 98 VAL A N 1
ATOM 692 C CA . VAL A 1 98 ? 17.062 -16.109 -0.771 1 89.81 98 VAL A CA 1
ATOM 693 C C . VAL A 1 98 ? 16.688 -17.531 -1.159 1 89.81 98 VAL A C 1
ATOM 695 O O . VAL A 1 98 ? 17.531 -18.297 -1.619 1 89.81 98 VAL A O 1
ATOM 698 N N . LEU A 1 99 ? 15.461 -17.844 -1.184 1 93.19 99 LEU A N 1
ATOM 699 C CA . LEU A 1 99 ? 15.008 -19.234 -1.239 1 93.19 99 LEU A CA 1
ATOM 700 C C . LEU A 1 99 ? 15.164 -19.797 -2.646 1 93.19 99 LEU A C 1
ATOM 702 O O . LEU A 1 99 ? 15.477 -20.984 -2.811 1 93.19 99 LEU A O 1
ATOM 706 N N . TYR A 1 100 ? 14.867 -18.953 -3.605 1 93.75 100 TYR A N 1
ATOM 707 C CA . TYR A 1 100 ? 14.938 -19.391 -5 1 93.75 100 TYR A CA 1
ATOM 708 C C . TYR A 1 100 ? 15.805 -18.438 -5.816 1 93.75 100 TYR A C 1
ATOM 710 O O . TYR A 1 100 ? 15.43 -18.047 -6.926 1 93.75 100 TYR A O 1
ATOM 718 N N . ARG A 1 101 ? 16.891 -18.047 -5.285 1 87.25 101 ARG A N 1
ATOM 719 C CA . ARG A 1 101 ? 17.75 -17 -5.844 1 87.25 101 ARG A CA 1
ATOM 720 C C . ARG A 1 101 ? 18.219 -17.375 -7.246 1 87.25 101 ARG A C 1
ATOM 722 O O . ARG A 1 101 ? 18.438 -16.5 -8.086 1 87.25 101 ARG A O 1
ATOM 729 N N . SER A 1 102 ? 18.344 -18.625 -7.598 1 87 102 SER A N 1
ATOM 730 C CA . SER A 1 102 ? 18.844 -19.062 -8.891 1 87 102 SER A CA 1
ATOM 731 C C . SER A 1 102 ? 17.734 -19.125 -9.938 1 87 102 SER A C 1
ATOM 733 O O . SER A 1 102 ? 18 -19.359 -11.117 1 87 102 SER A O 1
ATOM 735 N N . LYS A 1 103 ? 16.547 -18.906 -9.477 1 89.12 103 LYS A N 1
ATOM 736 C CA . LYS A 1 103 ? 15.406 -19.016 -10.383 1 89.12 103 LYS A CA 1
ATOM 737 C C . LYS A 1 103 ? 14.945 -17.641 -10.852 1 89.12 103 LYS A C 1
ATOM 739 O O . LYS A 1 103 ? 14.906 -16.688 -10.07 1 89.12 103 LYS A O 1
ATOM 744 N N . ARG A 1 104 ? 14.727 -17.594 -12.102 1 91.31 104 ARG A N 1
ATOM 745 C CA . ARG A 1 104 ? 14.016 -16.438 -12.648 1 91.31 104 ARG A CA 1
ATOM 746 C C . ARG A 1 104 ? 12.523 -16.75 -12.812 1 91.31 104 ARG A C 1
ATOM 748 O O . ARG A 1 104 ? 12.156 -17.734 -13.469 1 91.31 104 ARG A O 1
ATOM 755 N N . PHE A 1 105 ? 11.734 -15.906 -12.258 1 95.38 105 PHE A N 1
ATOM 756 C CA . PHE A 1 105 ? 10.297 -16.141 -12.32 1 95.38 105 PHE A CA 1
ATOM 757 C C . PHE A 1 105 ? 9.656 -15.297 -13.406 1 95.38 105 PHE A C 1
ATOM 759 O O . PHE A 1 105 ? 9.93 -14.094 -13.508 1 95.38 105 PHE A O 1
ATOM 766 N N . ASP A 1 106 ? 8.836 -15.961 -14.188 1 94.12 106 ASP A N 1
ATOM 767 C CA . ASP A 1 106 ? 8.078 -15.273 -15.227 1 94.12 106 ASP A CA 1
ATOM 768 C C . ASP A 1 106 ? 6.793 -14.664 -14.664 1 94.12 106 ASP A C 1
ATOM 770 O O . ASP A 1 106 ? 6.355 -13.602 -15.109 1 94.12 106 ASP A O 1
ATOM 774 N N . TYR A 1 107 ? 6.262 -15.344 -13.672 1 96.06 107 TYR A N 1
ATOM 775 C CA . TYR A 1 107 ? 4.984 -14.945 -13.094 1 96.06 107 TYR A CA 1
ATOM 776 C C . TYR A 1 107 ? 5.035 -14.992 -11.57 1 96.06 107 TYR A C 1
ATOM 778 O O . TYR A 1 107 ? 5.66 -15.891 -10.992 1 96.06 107 TYR A O 1
ATOM 786 N N . ILE A 1 108 ? 4.43 -14.008 -10.922 1 98.19 108 ILE A N 1
ATOM 787 C CA . ILE A 1 108 ? 4.113 -14.039 -9.492 1 98.19 108 ILE A CA 1
ATOM 788 C C . ILE A 1 108 ? 2.602 -14.117 -9.305 1 98.19 108 ILE A C 1
ATOM 790 O O . ILE A 1 108 ? 1.888 -13.148 -9.562 1 98.19 108 ILE A O 1
ATOM 794 N N . VAL A 1 109 ? 2.121 -15.258 -8.883 1 98.69 109 VAL A N 1
ATOM 795 C CA . VAL A 1 109 ? 0.691 -15.453 -8.672 1 98.69 109 VAL A CA 1
ATOM 796 C C . VAL A 1 109 ? 0.377 -15.375 -7.18 1 98.69 109 VAL A C 1
ATOM 798 O O . VAL A 1 109 ? 0.91 -16.156 -6.387 1 98.69 109 VAL A O 1
ATOM 801 N N . SER A 1 110 ? -0.437 -14.438 -6.785 1 98.75 110 SER A N 1
ATOM 802 C CA . SER A 1 110 ? -0.849 -14.266 -5.395 1 98.75 110 SER A CA 1
ATOM 803 C C . SER A 1 110 ? -2.332 -14.578 -5.219 1 98.75 110 SER A C 1
ATOM 805 O O . SER A 1 110 ? -3.186 -13.898 -5.789 1 98.75 110 SER A O 1
ATOM 807 N N . GLY A 1 111 ? -2.703 -15.555 -4.445 1 98.19 111 GLY A N 1
ATOM 808 C CA . GLY A 1 111 ? -4.078 -15.984 -4.23 1 98.19 111 GLY A CA 1
ATOM 809 C C . GLY A 1 111 ? -4.234 -17.484 -4.188 1 98.19 111 GLY A C 1
ATOM 810 O O . GLY A 1 111 ? -3.258 -18.219 -4.004 1 98.19 111 GLY A O 1
ATOM 811 N N . ILE A 1 112 ? -5.438 -17.953 -4.203 1 98.25 112 ILE A N 1
ATOM 812 C CA . ILE A 1 112 ? -6.684 -17.219 -4.395 1 98.25 112 ILE A CA 1
ATOM 813 C C . ILE A 1 112 ? -7.156 -16.656 -3.059 1 98.25 112 ILE A C 1
ATOM 815 O O . ILE A 1 112 ? -7.348 -17.391 -2.094 1 98.25 112 ILE A O 1
ATOM 819 N N . ASN A 1 113 ? -7.371 -15.359 -3.023 1 98 113 ASN A N 1
ATOM 820 C CA . ASN A 1 113 ? -7.789 -14.641 -1.822 1 98 113 ASN A CA 1
ATOM 821 C C . ASN A 1 113 ? -9.258 -14.914 -1.492 1 98 113 ASN A C 1
ATOM 823 O O . ASN A 1 113 ? -10.102 -14.914 -2.383 1 98 113 ASN A O 1
ATOM 827 N N . ARG A 1 114 ? -9.516 -15.18 -0.208 1 96.44 114 ARG A N 1
ATOM 828 C CA . ARG A 1 114 ? -10.883 -15.188 0.309 1 96.44 114 ARG A CA 1
ATOM 829 C C . ARG A 1 114 ? -11.438 -13.773 0.419 1 96.44 114 ARG A C 1
ATOM 831 O O . ARG A 1 114 ? -10.977 -12.984 1.245 1 96.44 114 ARG A O 1
ATOM 838 N N . GLY A 1 115 ? -12.453 -13.461 -0.394 1 95.31 115 GLY A N 1
ATOM 839 C CA . GLY A 1 115 ? -12.961 -12.102 -0.485 1 95.31 115 GLY A CA 1
ATOM 840 C C . GLY A 1 115 ? -12.438 -11.352 -1.698 1 95.31 115 GLY A C 1
ATOM 841 O O . GLY A 1 115 ? -11.391 -11.703 -2.246 1 95.31 115 GLY A O 1
ATOM 842 N N . ASP A 1 116 ? -13.109 -10.336 -2.109 1 95 116 ASP A N 1
ATOM 843 C CA . ASP A 1 116 ? -12.75 -9.609 -3.32 1 95 116 ASP A CA 1
ATOM 844 C C . ASP A 1 116 ? -11.648 -8.586 -3.035 1 95 116 ASP A C 1
ATOM 846 O O . ASP A 1 116 ? -11.414 -8.227 -1.881 1 95 116 ASP A O 1
ATOM 850 N N . ASN A 1 117 ? -10.914 -8.219 -3.996 1 95.44 117 ASN A N 1
ATOM 851 C CA . ASN A 1 117 ? -10.039 -7.055 -4.02 1 95.44 117 ASN A CA 1
ATOM 852 C C . ASN A 1 117 ? -10.461 -6.059 -5.094 1 95.44 117 ASN A C 1
ATOM 854 O O . ASN A 1 117 ? -9.688 -5.754 -6.004 1 95.44 117 ASN A O 1
ATOM 858 N N . LEU A 1 118 ? -11.695 -5.574 -4.93 1 92.56 118 LEU A N 1
ATOM 859 C CA . LEU A 1 118 ? -12.312 -4.621 -5.852 1 92.56 118 LEU A CA 1
ATOM 860 C C . LEU A 1 118 ? -12.18 -3.195 -5.328 1 92.56 118 LEU A C 1
ATOM 862 O O . LEU A 1 118 ? -12.125 -2.977 -4.117 1 92.56 118 LEU A O 1
ATOM 866 N N . GLY A 1 119 ? -12.18 -2.283 -6.262 1 89.56 119 GLY A N 1
ATOM 867 C CA . GLY A 1 119 ? -12.148 -0.881 -5.875 1 89.56 119 GLY A CA 1
ATOM 868 C C . GLY A 1 119 ? -10.977 -0.534 -4.98 1 89.56 119 GLY A C 1
ATOM 869 O O . GLY A 1 119 ? -9.836 -0.868 -5.289 1 89.56 119 GLY A O 1
ATOM 870 N N . LEU A 1 120 ? -11.289 0.107 -3.896 1 89.06 120 LEU A N 1
ATOM 871 C CA . LEU A 1 120 ? -10.242 0.615 -3.018 1 89.06 120 LEU A CA 1
ATOM 872 C C . LEU A 1 120 ? -9.664 -0.504 -2.156 1 89.06 120 LEU A C 1
ATOM 874 O O . LEU A 1 120 ? -8.641 -0.32 -1.499 1 89.06 120 LEU A O 1
ATOM 878 N N . HIS A 1 121 ? -10.242 -1.702 -2.207 1 93 121 HIS A N 1
ATOM 879 C CA . HIS A 1 121 ? -9.68 -2.824 -1.458 1 93 121 HIS A CA 1
ATOM 880 C C . HIS A 1 121 ? -8.281 -3.176 -1.951 1 93 121 HIS A C 1
ATOM 882 O O . HIS A 1 121 ? -7.473 -3.719 -1.197 1 93 121 HIS A O 1
ATOM 888 N N . VAL A 1 122 ? -7.996 -2.797 -3.176 1 92.88 122 VAL A N 1
ATOM 889 C CA . VAL A 1 122 ? -6.707 -3.078 -3.797 1 92.88 122 VAL A CA 1
ATOM 890 C C . VAL A 1 122 ? -5.586 -2.463 -2.963 1 92.88 122 VAL A C 1
ATOM 892 O O . VAL A 1 122 ? -4.523 -3.064 -2.797 1 92.88 122 VAL A O 1
ATOM 895 N N . VAL A 1 123 ? -5.828 -1.309 -2.359 1 91.62 123 VAL A N 1
ATOM 896 C CA . VAL A 1 123 ? -4.816 -0.549 -1.631 1 91.62 123 VAL A CA 1
ATOM 897 C C . VAL A 1 123 ? -4.441 -1.287 -0.348 1 91.62 123 VAL A C 1
ATOM 899 O O . VAL A 1 123 ? -3.283 -1.259 0.075 1 91.62 123 VAL A O 1
ATOM 902 N N . TYR A 1 124 ? -5.355 -2.021 0.231 1 94.56 124 TYR A N 1
ATOM 903 C CA . TYR A 1 124 ? -5.172 -2.68 1.52 1 94.56 124 TYR A CA 1
ATOM 904 C C . TYR A 1 124 ? -4.691 -4.113 1.337 1 94.56 124 TYR A C 1
ATOM 906 O O . TYR A 1 124 ? -4.309 -4.777 2.305 1 94.56 124 TYR A O 1
ATOM 914 N N . SER A 1 125 ? -4.641 -4.648 0.195 1 95.44 125 SER A N 1
ATOM 915 C CA . SER A 1 125 ? -4.609 -6.078 -0.087 1 95.44 125 SER A CA 1
ATOM 916 C C . SER A 1 125 ? -3.189 -6.629 -0.004 1 95.44 125 SER A C 1
ATOM 918 O O . SER A 1 125 ? -2.324 -6.246 -0.795 1 95.44 125 SER A O 1
ATOM 920 N N . GLY A 1 126 ? -3.02 -7.566 0.908 1 97.75 126 GLY A N 1
ATOM 921 C CA . GLY A 1 126 ? -1.782 -8.328 0.905 1 97.75 126 GLY A CA 1
ATOM 922 C C . GLY A 1 126 ? -1.626 -9.211 -0.321 1 97.75 126 GLY A C 1
ATOM 923 O O . GLY A 1 126 ? -0.507 -9.461 -0.775 1 97.75 126 GLY A O 1
ATOM 924 N N . THR A 1 127 ? -2.758 -9.734 -0.897 1 98 127 THR A N 1
ATOM 925 C CA . THR A 1 127 ? -2.758 -10.523 -2.123 1 98 127 THR A CA 1
ATOM 926 C C . THR A 1 127 ? -2.18 -9.719 -3.285 1 98 127 THR A C 1
ATOM 928 O O . THR A 1 127 ? -1.262 -10.18 -3.967 1 98 127 THR A O 1
ATOM 931 N N . VAL A 1 128 ? -2.637 -8.516 -3.438 1 96.25 128 VAL A N 1
ATOM 932 C CA . VAL A 1 128 ? -2.15 -7.652 -4.508 1 96.25 128 VAL A CA 1
ATOM 933 C C . VAL A 1 128 ? -0.684 -7.301 -4.262 1 96.25 128 VAL A C 1
ATOM 935 O O . VAL A 1 128 ? 0.126 -7.309 -5.195 1 96.25 128 VAL A O 1
ATOM 938 N N . ALA A 1 129 ? -0.359 -7.07 -3.033 1 96.75 129 ALA A N 1
ATOM 939 C CA . ALA A 1 129 ? 1.004 -6.684 -2.678 1 96.75 129 ALA A CA 1
ATOM 940 C C . ALA A 1 129 ? 1.991 -7.805 -2.986 1 96.75 129 ALA A C 1
ATOM 942 O O . ALA A 1 129 ? 3.109 -7.551 -3.438 1 96.75 129 ALA A O 1
ATOM 943 N N . GLY A 1 130 ? 1.593 -9.023 -2.676 1 97.88 130 GLY A N 1
ATOM 944 C CA . GLY A 1 130 ? 2.461 -10.148 -2.986 1 97.88 130 GLY A CA 1
ATOM 945 C C . GLY A 1 130 ? 2.83 -10.227 -4.457 1 97.88 130 GLY A C 1
ATOM 946 O O . GLY A 1 130 ? 4 -10.406 -4.801 1 97.88 130 GLY A O 1
ATOM 947 N N . ALA A 1 131 ? 1.871 -10.078 -5.316 1 97 131 ALA A N 1
ATOM 948 C CA . ALA A 1 131 ? 2.107 -10.078 -6.758 1 97 131 ALA A CA 1
ATOM 949 C C . ALA A 1 131 ? 2.896 -8.844 -7.184 1 97 131 ALA A C 1
ATOM 951 O O . ALA A 1 131 ? 3.826 -8.938 -7.988 1 97 131 ALA A O 1
ATOM 952 N N . ARG A 1 132 ? 2.58 -7.742 -6.613 1 94 132 ARG A N 1
ATOM 953 C CA . ARG A 1 132 ? 3.188 -6.469 -6.988 1 94 132 ARG A CA 1
ATOM 954 C C . ARG A 1 132 ? 4.668 -6.445 -6.633 1 94 132 ARG A C 1
ATOM 956 O O . ARG A 1 132 ? 5.484 -5.906 -7.383 1 94 132 ARG A O 1
ATOM 963 N N . GLU A 1 133 ? 4.984 -6.969 -5.504 1 94.88 133 GLU A N 1
ATOM 964 C CA . GLU A 1 133 ? 6.379 -6.973 -5.074 1 94.88 133 GLU A CA 1
ATOM 965 C C . GLU A 1 133 ? 7.273 -7.652 -6.109 1 94.88 133 GLU A C 1
ATOM 967 O O . GLU A 1 133 ? 8.328 -7.129 -6.461 1 94.88 133 GLU A O 1
ATOM 972 N N . GLY A 1 134 ? 6.84 -8.797 -6.59 1 92.56 134 GLY A N 1
ATOM 973 C CA . GLY A 1 134 ? 7.621 -9.492 -7.602 1 92.56 134 GLY A CA 1
ATOM 974 C C . GLY A 1 134 ? 7.68 -8.758 -8.922 1 92.56 134 GLY A C 1
ATOM 975 O O . GLY A 1 134 ? 8.734 -8.68 -9.555 1 92.56 134 GLY A O 1
ATOM 976 N N . ALA A 1 135 ? 6.555 -8.211 -9.305 1 87.25 135 ALA A N 1
ATOM 977 C CA . ALA A 1 135 ? 6.496 -7.445 -10.547 1 87.25 135 ALA A CA 1
ATOM 978 C C . ALA A 1 135 ? 7.438 -6.242 -10.492 1 87.25 135 ALA A C 1
ATOM 980 O O . ALA A 1 135 ? 8.172 -5.98 -11.445 1 87.25 135 ALA A O 1
ATOM 981 N N . MET A 1 136 ? 7.426 -5.57 -9.367 1 84.38 136 MET A N 1
ATOM 982 C CA . MET A 1 136 ? 8.234 -4.371 -9.188 1 84.38 136 MET A CA 1
ATOM 983 C C . MET A 1 136 ? 9.719 -4.715 -9.164 1 84.38 136 MET A C 1
ATOM 985 O O . MET A 1 136 ? 10.547 -3.961 -9.68 1 84.38 136 MET A O 1
ATOM 989 N N . ARG A 1 137 ? 10.031 -5.812 -8.641 1 84.81 137 ARG A N 1
ATOM 990 C CA . ARG A 1 137 ? 11.438 -6.137 -8.391 1 84.81 137 ARG A CA 1
ATOM 991 C C . ARG A 1 137 ? 12.078 -6.789 -9.609 1 84.81 137 ARG A C 1
ATOM 993 O O . ARG A 1 137 ? 13.25 -6.551 -9.906 1 84.81 137 ARG A O 1
ATOM 1000 N N . THR A 1 138 ? 11.336 -7.629 -10.281 1 86.38 138 THR A N 1
ATOM 1001 C CA . THR A 1 138 ? 11.984 -8.469 -11.281 1 86.38 138 THR A CA 1
ATOM 1002 C C . THR A 1 138 ? 11.398 -8.195 -12.672 1 86.38 138 THR A C 1
ATOM 1004 O O . THR A 1 138 ? 11.938 -8.664 -13.68 1 86.38 138 THR A O 1
ATOM 1007 N N . GLY A 1 139 ? 10.297 -7.539 -12.711 1 81.88 139 GLY A N 1
ATOM 1008 C CA . GLY A 1 139 ? 9.609 -7.359 -13.977 1 81.88 139 GLY A CA 1
ATOM 1009 C C . GLY A 1 139 ? 8.703 -8.523 -14.336 1 81.88 139 GLY A C 1
ATOM 1010 O O . GLY A 1 139 ? 8.148 -8.57 -15.438 1 81.88 139 GLY A O 1
ATOM 1011 N N . ALA A 1 140 ? 8.57 -9.5 -13.492 1 90.62 140 ALA A N 1
ATOM 1012 C CA . ALA A 1 140 ? 7.648 -10.602 -13.727 1 90.62 140 ALA A CA 1
ATOM 1013 C C . ALA A 1 140 ? 6.215 -10.094 -13.875 1 90.62 140 ALA A C 1
ATOM 1015 O O . ALA A 1 140 ? 5.898 -8.977 -13.461 1 90.62 140 ALA A O 1
ATOM 1016 N N . VAL A 1 141 ? 5.398 -10.875 -14.508 1 87.44 141 VAL A N 1
ATOM 1017 C CA . VAL A 1 141 ? 3.977 -10.555 -14.57 1 87.44 141 VAL A CA 1
ATOM 1018 C C . VAL A 1 141 ? 3.297 -10.961 -13.258 1 87.44 141 VAL A C 1
ATOM 1020 O O . VAL A 1 141 ? 3.344 -12.125 -12.867 1 87.44 141 VAL A O 1
ATOM 1023 N N . GLY A 1 142 ? 2.746 -9.977 -12.547 1 93.69 142 GLY A N 1
ATOM 1024 C CA . GLY A 1 142 ? 1.972 -10.281 -11.359 1 93.69 142 GLY A CA 1
ATOM 1025 C C . GLY A 1 142 ? 0.529 -10.641 -11.656 1 93.69 142 GLY A C 1
ATOM 1026 O O . GLY A 1 142 ? -0.09 -10.047 -12.547 1 93.69 142 GLY A O 1
ATOM 1027 N N . VAL A 1 143 ? 0.028 -11.617 -10.961 1 94.38 143 VAL A N 1
ATOM 1028 C CA . VAL A 1 143 ? -1.379 -12 -11.039 1 94.38 143 VAL A CA 1
ATOM 1029 C C . VAL A 1 143 ? -1.956 -12.141 -9.633 1 94.38 143 VAL A C 1
ATOM 1031 O O . VAL A 1 143 ? -1.619 -13.086 -8.914 1 94.38 143 VAL A O 1
ATOM 1034 N N . ALA A 1 144 ? -2.727 -11.188 -9.25 1 97.5 144 ALA A N 1
ATOM 1035 C CA . ALA A 1 144 ? -3.459 -11.273 -7.988 1 97.5 144 ALA A CA 1
ATOM 1036 C C . ALA A 1 144 ? -4.883 -11.773 -8.211 1 97.5 144 ALA A C 1
ATOM 1038 O O . ALA A 1 144 ? -5.648 -11.172 -8.969 1 97.5 144 ALA A O 1
ATOM 1039 N N . VAL A 1 145 ? -5.25 -12.867 -7.551 1 98.19 145 VAL A N 1
ATOM 1040 C CA . VAL A 1 145 ? -6.543 -13.492 -7.812 1 98.19 145 VAL A CA 1
ATOM 1041 C C . VAL A 1 145 ? -7.359 -13.555 -6.523 1 98.19 145 VAL A C 1
ATOM 1043 O O . VAL A 1 145 ? -6.844 -13.953 -5.477 1 98.19 145 VAL A O 1
ATOM 1046 N N . SER A 1 146 ? -8.617 -13.18 -6.633 1 98.25 146 SER A N 1
ATOM 1047 C CA . SER A 1 146 ? -9.539 -13.172 -5.504 1 98.25 146 SER A CA 1
ATOM 1048 C C . SER A 1 146 ? -10.875 -13.789 -5.879 1 98.25 146 SER A C 1
ATOM 1050 O O . SER A 1 146 ? -11.352 -13.625 -7.008 1 98.25 146 SER A O 1
ATOM 1052 N N . LEU A 1 147 ? -11.406 -14.555 -4.98 1 98.25 147 LEU A N 1
ATOM 1053 C CA . LEU A 1 147 ? -12.773 -15.055 -5.086 1 98.25 147 LEU A CA 1
ATOM 1054 C C . LEU A 1 147 ? -13.719 -14.219 -4.23 1 98.25 147 LEU A C 1
ATOM 1056 O O . LEU A 1 147 ? -13.469 -14.008 -3.041 1 98.25 147 LEU A O 1
ATOM 1060 N N . ASP A 1 148 ? -14.797 -13.766 -4.902 1 96.62 148 ASP A N 1
ATOM 1061 C CA . ASP A 1 148 ? -15.75 -12.93 -4.188 1 96.62 148 ASP A CA 1
ATOM 1062 C C . ASP A 1 148 ? -16.625 -13.766 -3.254 1 96.62 148 ASP A C 1
ATOM 1064 O O . ASP A 1 148 ? -17.844 -13.859 -3.445 1 96.62 148 ASP A O 1
ATOM 1068 N N . SER A 1 149 ? -16.016 -14.32 -2.334 1 94 149 SER A N 1
ATOM 1069 C CA . SER A 1 149 ? -16.656 -15.078 -1.266 1 94 149 SER A CA 1
ATOM 1070 C C . SER A 1 149 ? -15.867 -14.984 0.035 1 94 149 SER A C 1
ATOM 1072 O O . SER A 1 149 ? -14.648 -15.18 0.043 1 94 149 SER A O 1
ATOM 1074 N N . TYR A 1 150 ? -16.547 -14.711 1.076 1 88.19 150 TYR A N 1
ATOM 1075 C CA . TYR A 1 150 ? -15.906 -14.633 2.381 1 88.19 150 TYR A CA 1
ATOM 1076 C C . TYR A 1 150 ? -16.109 -15.922 3.174 1 88.19 150 TYR A C 1
ATOM 1078 O O . TYR A 1 150 ? -15.711 -16.016 4.336 1 88.19 150 TYR A O 1
ATOM 1086 N N . SER A 1 151 ? -16.656 -16.891 2.471 1 89.19 151 SER A N 1
ATOM 1087 C CA . SER A 1 151 ? -16.891 -18.172 3.125 1 89.19 151 SER A CA 1
ATOM 1088 C C . SER A 1 151 ? -15.602 -18.969 3.266 1 89.19 151 SER A C 1
ATOM 1090 O O . SER A 1 151 ? -14.797 -19.031 2.332 1 89.19 151 SER A O 1
ATOM 1092 N N . ARG A 1 152 ? -15.391 -19.688 4.379 1 85.88 152 ARG A N 1
ATOM 1093 C CA . ARG A 1 152 ? -14.211 -20.516 4.609 1 85.88 152 ARG A CA 1
ATOM 1094 C C . ARG A 1 152 ? -14.32 -21.844 3.863 1 85.88 152 ARG A C 1
ATOM 1096 O O . ARG A 1 152 ? -13.328 -22.562 3.729 1 85.88 152 ARG A O 1
ATOM 1103 N N . THR A 1 153 ? -15.5 -22.109 3.357 1 89.75 153 THR A N 1
ATOM 1104 C CA . THR A 1 153 ? -15.727 -23.359 2.654 1 89.75 153 THR A CA 1
ATOM 1105 C C . THR A 1 153 ? -16 -23.109 1.176 1 89.75 153 THR A C 1
ATOM 1107 O O . THR A 1 153 ? -16.594 -23.969 0.499 1 89.75 153 THR A O 1
ATOM 1110 N N . ALA A 1 154 ? -15.586 -21.984 0.786 1 92.31 154 ALA A N 1
ATOM 1111 C CA . ALA A 1 154 ? -15.828 -21.641 -0.613 1 92.31 154 ALA A CA 1
ATOM 1112 C C . ALA A 1 154 ? -15.102 -22.594 -1.548 1 92.31 154 ALA A C 1
ATOM 1114 O O . ALA A 1 154 ? -14.07 -23.172 -1.18 1 92.31 154 ALA A O 1
ATOM 1115 N N . ASP A 1 155 ? -15.75 -22.844 -2.703 1 96.06 155 ASP A N 1
ATOM 1116 C CA . ASP A 1 155 ? -15.125 -23.625 -3.76 1 96.06 155 ASP A CA 1
ATOM 1117 C C . ASP A 1 155 ? -14.25 -22.766 -4.66 1 96.06 155 ASP A C 1
ATOM 1119 O O . ASP A 1 155 ? -14.766 -21.906 -5.395 1 96.06 155 ASP A O 1
ATOM 1123 N N . TYR A 1 156 ? -12.945 -23.031 -4.652 1 97.5 156 TYR A N 1
ATOM 1124 C CA . TYR A 1 156 ? -12 -22.203 -5.387 1 97.5 156 TYR A CA 1
ATOM 1125 C C . TYR A 1 156 ? -11.695 -22.797 -6.754 1 97.5 156 TYR A C 1
ATOM 1127 O O . TYR A 1 156 ? -10.875 -22.266 -7.508 1 97.5 156 TYR A O 1
ATOM 1135 N N . SER A 1 157 ? -12.383 -23.891 -7.176 1 95.81 157 SER A N 1
ATOM 1136 C CA . SER A 1 157 ? -12.008 -24.672 -8.352 1 95.81 157 SER A CA 1
ATOM 1137 C C . SER A 1 157 ? -12.086 -23.828 -9.617 1 95.81 157 SER A C 1
ATOM 1139 O O . SER A 1 157 ? -11.164 -23.844 -10.438 1 95.81 157 SER A O 1
ATOM 1141 N N . GLU A 1 158 ? -13.148 -23.109 -9.758 1 91.81 158 GLU A N 1
ATOM 1142 C CA . GLU A 1 158 ? -13.312 -22.328 -10.984 1 91.81 158 GLU A CA 1
ATOM 1143 C C . GLU A 1 158 ? -12.305 -21.188 -11.047 1 91.81 158 GLU A C 1
ATOM 1145 O O . GLU A 1 158 ? -11.727 -20.922 -12.102 1 91.81 158 GLU A O 1
ATOM 1150 N N . ALA A 1 159 ? -12.125 -20.5 -9.938 1 95.5 159 ALA A N 1
ATOM 1151 C CA . ALA A 1 159 ? -11.133 -19.438 -9.898 1 95.5 159 ALA A CA 1
ATOM 1152 C C . ALA A 1 159 ? -9.734 -19.969 -10.211 1 95.5 159 ALA A C 1
ATOM 1154 O O . ALA A 1 159 ? -8.961 -19.328 -10.922 1 95.5 159 ALA A O 1
ATOM 1155 N N . ALA A 1 160 ? -9.398 -21.125 -9.695 1 96.81 160 ALA A N 1
ATOM 1156 C CA . ALA A 1 160 ? -8.102 -21.75 -9.945 1 96.81 160 ALA A CA 1
ATOM 1157 C C . ALA A 1 160 ? -7.93 -22.109 -11.414 1 96.81 160 ALA A C 1
ATOM 1159 O O . ALA A 1 160 ? -6.883 -21.844 -12.008 1 96.81 160 ALA A O 1
ATOM 1160 N N . ARG A 1 161 ? -8.945 -22.719 -11.961 1 91.81 161 ARG A N 1
ATOM 1161 C CA . ARG A 1 161 ? -8.914 -23.062 -13.375 1 91.81 161 ARG A CA 1
ATOM 1162 C C . ARG A 1 161 ? -8.703 -21.844 -14.25 1 91.81 161 ARG A C 1
ATOM 1164 O O . ARG A 1 161 ? -7.867 -21.859 -15.156 1 91.81 161 ARG A O 1
ATOM 1171 N N . LEU A 1 162 ? -9.43 -20.797 -13.953 1 88.38 162 LEU A N 1
ATOM 1172 C CA . LEU A 1 162 ? -9.336 -19.562 -14.719 1 88.38 162 LEU A CA 1
ATOM 1173 C C . LEU A 1 162 ? -7.945 -18.953 -14.594 1 88.38 162 LEU A C 1
ATOM 1175 O O . LEU A 1 162 ? -7.414 -18.406 -15.562 1 88.38 162 LEU A O 1
ATOM 1179 N N . THR A 1 163 ? -7.375 -19.031 -13.422 1 93.31 163 THR A N 1
ATOM 1180 C CA . THR A 1 163 ? -6.031 -18.516 -13.195 1 93.31 163 THR A CA 1
ATOM 1181 C C . THR A 1 163 ? -5.012 -19.266 -14.047 1 93.31 163 THR A C 1
ATOM 1183 O O . THR A 1 163 ? -4.176 -18.656 -14.711 1 93.31 163 THR A O 1
ATOM 1186 N N . ALA A 1 164 ? -5.074 -20.578 -14.039 1 92.75 164 ALA A N 1
ATOM 1187 C CA . ALA A 1 164 ? -4.164 -21.391 -14.836 1 92.75 164 ALA A CA 1
ATOM 1188 C C . ALA A 1 164 ? -4.316 -21.094 -16.328 1 92.75 164 ALA A C 1
ATOM 1190 O O . ALA A 1 164 ? -3.322 -20.969 -17.047 1 92.75 164 ALA A O 1
ATOM 1191 N N . GLU A 1 165 ? -5.527 -20.938 -16.719 1 86 165 GLU A N 1
ATOM 1192 C CA . GLU A 1 165 ? -5.797 -20.609 -18.109 1 86 165 GLU A CA 1
ATOM 1193 C C . GLU A 1 165 ? -5.219 -19.25 -18.484 1 86 165 GLU A C 1
ATOM 1195 O O . GLU A 1 165 ? -4.629 -19.078 -19.547 1 86 165 GLU A O 1
ATOM 1200 N N . LEU A 1 166 ? -5.402 -18.297 -17.594 1 86.25 166 LEU A N 1
ATOM 1201 C CA . LEU A 1 166 ? -4.895 -16.953 -17.828 1 86.25 166 LEU A CA 1
ATOM 1202 C C . LEU A 1 166 ? -3.377 -16.969 -17.984 1 86.25 166 LEU A C 1
ATOM 1204 O O . LEU A 1 166 ? -2.846 -16.438 -18.969 1 86.25 166 LEU A O 1
ATOM 1208 N N . VAL A 1 167 ? -2.674 -17.578 -17.078 1 91 167 VAL A N 1
ATOM 1209 C CA . VAL A 1 167 ? -1.216 -17.594 -17.062 1 91 167 VAL A CA 1
ATOM 1210 C C . VAL A 1 167 ? -0.697 -18.328 -18.297 1 91 167 VAL A C 1
ATOM 1212 O O . VAL A 1 167 ? 0.211 -17.828 -18.969 1 91 167 VAL A O 1
ATOM 1215 N N . THR A 1 168 ? -1.325 -19.453 -18.672 1 88.06 168 THR A N 1
ATOM 1216 C CA . THR A 1 168 ? -0.873 -20.219 -19.828 1 88.06 168 THR A CA 1
ATOM 1217 C C . THR A 1 168 ? -1.168 -19.469 -21.125 1 88.06 168 THR A C 1
ATOM 1219 O O . THR A 1 168 ? -0.364 -19.5 -22.062 1 88.06 168 THR A O 1
ATOM 1222 N N . SER A 1 169 ? -2.334 -18.797 -21.125 1 80.69 169 SER A N 1
ATOM 1223 C CA . SER A 1 169 ? -2.676 -18.031 -22.328 1 80.69 169 SER A CA 1
ATOM 1224 C C . SER A 1 169 ? -1.689 -16.891 -22.547 1 80.69 169 SER A C 1
ATOM 1226 O O . SER A 1 169 ? -1.285 -16.625 -23.672 1 80.69 169 SER A O 1
ATOM 1228 N N . ILE A 1 170 ? -1.339 -16.25 -21.484 1 82.5 170 ILE A N 1
ATOM 1229 C CA . ILE A 1 170 ? -0.36 -15.164 -21.578 1 82.5 170 ILE A CA 1
ATOM 1230 C C . ILE A 1 170 ? 0.983 -15.727 -22.031 1 82.5 170 ILE A C 1
ATOM 1232 O O . ILE A 1 170 ? 1.631 -15.164 -22.922 1 82.5 170 ILE A O 1
ATOM 1236 N N . HIS A 1 171 ? 1.363 -16.812 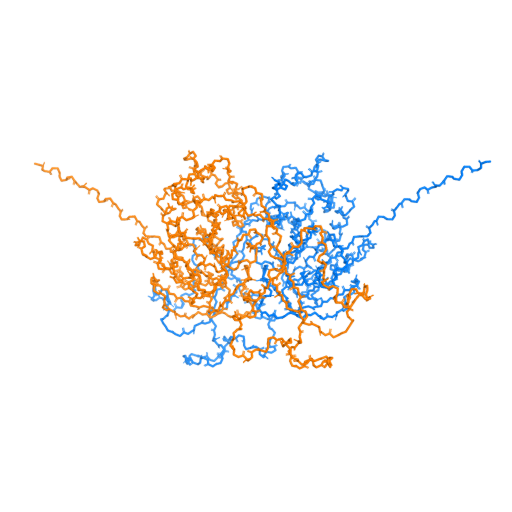-21.469 1 85.75 171 HIS A N 1
ATOM 1237 C CA . HIS A 1 171 ? 2.646 -17.438 -21.75 1 85.75 171 HIS A CA 1
ATOM 1238 C C . HIS A 1 171 ? 2.73 -17.875 -23.219 1 85.75 171 HIS A C 1
ATOM 1240 O O . HIS A 1 171 ? 3.799 -17.797 -23.828 1 85.75 171 HIS A O 1
ATOM 1246 N N . ASP A 1 172 ? 1.606 -18.281 -23.75 1 79.19 172 ASP A N 1
ATOM 1247 C CA . ASP A 1 172 ? 1.582 -18.844 -25.094 1 79.19 172 ASP A CA 1
ATOM 1248 C C . ASP A 1 172 ? 1.455 -17.75 -26.141 1 79.19 172 ASP A C 1
ATOM 1250 O O . ASP A 1 172 ? 1.768 -17.969 -27.328 1 79.19 172 ASP A O 1
ATOM 1254 N N . ALA A 1 173 ? 0.882 -16.656 -25.703 1 72.31 173 ALA A N 1
ATOM 1255 C CA . ALA A 1 173 ? 0.678 -15.57 -26.656 1 72.31 173 ALA A CA 1
ATOM 1256 C C . ALA A 1 173 ? 1.979 -14.82 -26.922 1 72.31 173 ALA A C 1
ATOM 1258 O O . ALA A 1 173 ? 2.57 -14.25 -26 1 72.31 173 ALA A O 1
ATOM 1259 N N . PRO A 1 174 ? 2.412 -14.875 -28.203 1 72.5 174 PRO A N 1
ATOM 1260 C CA . PRO A 1 174 ? 3.689 -14.227 -28.516 1 72.5 174 PRO A CA 1
ATOM 1261 C C . PRO A 1 174 ? 3.721 -12.758 -28.109 1 72.5 174 PRO A C 1
ATOM 1263 O O . PRO A 1 174 ? 2.834 -11.992 -28.484 1 72.5 174 PRO A O 1
ATOM 1266 N N . GLY A 1 175 ? 4.688 -12.453 -27.266 1 69.38 175 GLY A N 1
ATOM 1267 C CA . GLY A 1 175 ? 4.949 -11.055 -26.938 1 69.38 175 GLY A CA 1
ATOM 1268 C C . GLY A 1 175 ? 4.129 -10.555 -25.766 1 69.38 175 GLY A C 1
ATOM 1269 O O . GLY A 1 175 ? 4.379 -9.469 -25.25 1 69.38 175 GLY A O 1
ATOM 1270 N N . LEU A 1 176 ? 3.137 -11.305 -25.344 1 75.19 176 LEU A N 1
ATOM 1271 C CA . LEU A 1 176 ? 2.227 -10.805 -24.328 1 75.19 176 LEU A CA 1
ATOM 1272 C C . LEU A 1 176 ? 2.904 -10.773 -22.953 1 75.19 176 LEU A C 1
ATOM 1274 O O . LEU A 1 176 ? 2.701 -9.844 -22.188 1 75.19 176 LEU A O 1
ATOM 1278 N N . THR A 1 177 ? 3.682 -11.797 -22.672 1 78.19 177 THR A N 1
ATOM 1279 C CA . THR A 1 177 ? 4.43 -11.789 -21.422 1 78.19 177 THR A CA 1
ATOM 1280 C C . THR A 1 177 ? 5.336 -10.562 -21.344 1 78.19 177 THR A C 1
ATOM 1282 O O . THR A 1 177 ? 5.367 -9.875 -20.312 1 78.19 177 THR A O 1
ATOM 1285 N N . GLU A 1 178 ? 5.977 -10.242 -22.391 1 73.56 178 GLU A N 1
ATOM 1286 C CA . GLU A 1 178 ? 6.875 -9.094 -22.453 1 73.56 178 GLU A CA 1
ATOM 1287 C C . GLU A 1 178 ? 6.109 -7.785 -22.281 1 73.56 178 GLU A C 1
ATOM 1289 O O . GLU A 1 178 ? 6.594 -6.859 -21.625 1 73.56 178 GLU A O 1
ATOM 1294 N N . THR A 1 179 ? 4.945 -7.789 -22.828 1 70.31 179 THR A N 1
ATOM 1295 C CA . THR A 1 179 ? 4.121 -6.59 -22.766 1 70.31 179 THR A CA 1
ATOM 1296 C C . THR A 1 179 ? 3.625 -6.352 -21.344 1 70.31 179 THR A C 1
ATOM 1298 O O . THR A 1 179 ? 3.492 -5.207 -20.906 1 70.31 179 THR A O 1
ATOM 1301 N N . LEU A 1 180 ? 3.461 -7.387 -20.594 1 74.94 180 LEU A N 1
ATOM 1302 C CA . LEU A 1 180 ? 2.85 -7.281 -19.281 1 74.94 180 LEU A CA 1
ATOM 1303 C C . LEU A 1 180 ? 3.912 -7.27 -18.188 1 74.94 180 LEU A C 1
ATOM 1305 O O . LEU A 1 180 ? 3.588 -7.254 -17 1 74.94 180 LEU A O 1
ATOM 1309 N N . ARG A 1 181 ? 5.141 -7.219 -18.609 1 78.06 181 ARG A N 1
ATOM 1310 C CA . ARG A 1 181 ? 6.211 -7.227 -17.625 1 78.06 181 ARG A CA 1
ATOM 1311 C C . ARG A 1 181 ? 6.07 -6.059 -16.656 1 78.06 181 ARG A C 1
ATOM 1313 O O . ARG A 1 181 ? 5.812 -4.93 -17.062 1 78.06 181 ARG A O 1
ATOM 1320 N N . GLY A 1 182 ? 6.098 -6.367 -15.367 1 78.19 182 GLY A N 1
ATOM 1321 C CA . GLY A 1 182 ? 6.051 -5.344 -14.336 1 78.19 182 GLY A CA 1
ATOM 1322 C C . GLY A 1 182 ? 4.641 -4.941 -13.953 1 78.19 182 GLY A C 1
ATOM 1323 O O . GLY A 1 182 ? 4.441 -4.152 -13.031 1 78.19 182 GLY A O 1
ATOM 1324 N N . CYS A 1 183 ? 3.666 -5.527 -14.617 1 79.56 183 CYS A N 1
ATOM 1325 C CA . CYS A 1 183 ? 2.277 -5.219 -14.305 1 79.56 183 CYS A CA 1
ATOM 1326 C C . CYS A 1 183 ? 1.678 -6.27 -13.383 1 79.56 183 CYS A C 1
ATOM 1328 O O . CYS A 1 183 ? 2.227 -7.367 -13.242 1 79.56 183 CYS A O 1
ATOM 1330 N N . VAL A 1 184 ? 0.635 -5.844 -12.773 1 89.12 184 VAL A N 1
ATOM 1331 C CA . VAL A 1 184 ? -0.144 -6.766 -11.961 1 89.12 184 VAL A CA 1
ATOM 1332 C C . VAL A 1 184 ? -1.562 -6.879 -12.516 1 89.12 184 VAL A C 1
ATOM 1334 O O . VAL A 1 184 ? -2.252 -5.871 -12.68 1 89.12 184 VAL A O 1
ATOM 1337 N N . LEU A 1 185 ? -1.884 -8.062 -12.906 1 86.25 185 LEU A N 1
ATOM 1338 C CA . LEU A 1 185 ? -3.279 -8.344 -13.227 1 86.25 185 LEU A CA 1
ATOM 1339 C C . LEU A 1 185 ? -4.078 -8.656 -11.969 1 86.25 185 LEU A C 1
ATOM 1341 O O . LEU A 1 185 ? -3.818 -9.656 -11.289 1 86.25 185 LEU A O 1
ATOM 1345 N N . ASN A 1 186 ? -4.953 -7.727 -11.641 1 93.06 186 ASN A N 1
ATOM 1346 C CA . ASN A 1 186 ? -5.883 -7.961 -10.547 1 93.06 186 ASN A CA 1
ATOM 1347 C C . ASN A 1 186 ? -7.152 -8.656 -11.023 1 93.06 186 ASN A C 1
ATOM 1349 O O . ASN A 1 186 ? -7.988 -8.039 -11.688 1 93.06 186 ASN A O 1
ATOM 1353 N N . VAL A 1 187 ? -7.27 -9.938 -10.602 1 92.56 187 VAL A N 1
ATOM 1354 C CA . VAL A 1 187 ? -8.352 -10.781 -11.094 1 92.56 187 VAL A CA 1
ATOM 1355 C C . VAL A 1 187 ? -9.352 -11.047 -9.977 1 92.56 187 VAL A C 1
ATOM 1357 O O . VAL A 1 187 ? -8.977 -11.555 -8.906 1 92.56 187 VAL A O 1
ATOM 1360 N N . ASN A 1 188 ? -10.57 -10.711 -10.188 1 95.69 188 ASN A N 1
ATOM 1361 C CA . ASN A 1 188 ? -11.664 -11.016 -9.273 1 95.69 188 ASN A CA 1
ATOM 1362 C C . ASN A 1 188 ? -12.703 -11.93 -9.914 1 95.69 188 ASN A C 1
ATOM 1364 O O . ASN A 1 188 ? -13.219 -11.625 -10.992 1 95.69 188 ASN A O 1
ATOM 1368 N N . VAL A 1 189 ? -12.977 -13.055 -9.281 1 95.12 189 VAL A N 1
ATOM 1369 C CA . VAL A 1 189 ? -13.898 -14.07 -9.781 1 95.12 189 VAL A CA 1
ATOM 1370 C C . VAL A 1 189 ? -15.172 -14.078 -8.938 1 95.12 189 VAL A C 1
ATOM 1372 O O . VAL A 1 189 ? -15.109 -14.172 -7.711 1 95.12 189 VAL A O 1
ATOM 1375 N N . PRO A 1 190 ? -16.328 -13.938 -9.617 1 95.19 190 PRO A N 1
ATOM 1376 C CA . PRO A 1 190 ? -17.562 -14.031 -8.836 1 95.19 190 PRO A CA 1
ATOM 1377 C C . PRO A 1 190 ? -17.781 -15.43 -8.266 1 95.19 190 PRO A C 1
ATOM 1379 O O . PRO A 1 190 ? -17.406 -16.422 -8.883 1 95.19 190 PRO A O 1
ATOM 1382 N N . ASN A 1 191 ? -18.344 -15.492 -7.086 1 96 191 ASN A N 1
ATOM 1383 C CA . ASN A 1 191 ? -18.688 -16.766 -6.469 1 96 191 ASN A CA 1
ATOM 1384 C C . ASN A 1 191 ? -19.922 -17.391 -7.113 1 96 191 ASN A C 1
ATOM 1386 O O . ASN A 1 191 ? -20.984 -17.469 -6.48 1 96 191 ASN A O 1
ATOM 1390 N N . LEU A 1 192 ? -19.75 -17.844 -8.375 1 93.69 192 LEU A N 1
ATOM 1391 C CA . LEU A 1 192 ? -20.797 -18.438 -9.188 1 93.69 192 LEU A CA 1
ATOM 1392 C C . LEU A 1 192 ? -20.344 -19.75 -9.812 1 93.69 192 LEU A C 1
ATOM 1394 O O . LEU A 1 192 ? -19.141 -19.938 -10.031 1 93.69 192 LEU A O 1
ATOM 1398 N N . PRO A 1 193 ? -21.344 -20.609 -10.047 1 91.06 193 PRO A N 1
ATOM 1399 C CA . PRO A 1 193 ? -20.984 -21.766 -10.867 1 91.06 193 PRO A CA 1
ATOM 1400 C C . PRO A 1 193 ? -20.438 -21.375 -12.234 1 91.06 193 PRO A C 1
ATOM 1402 O O . PRO A 1 193 ? -20.797 -20.312 -12.766 1 91.06 193 PRO A O 1
ATOM 1405 N N . ARG A 1 194 ? -19.625 -22.219 -12.719 1 88.56 194 ARG A N 1
ATOM 1406 C CA . ARG A 1 194 ? -18.969 -21.969 -14 1 88.56 194 ARG A CA 1
ATOM 1407 C C . ARG A 1 194 ? -19.984 -21.531 -15.055 1 88.56 194 ARG A C 1
ATOM 1409 O O . ARG A 1 194 ? -19.734 -20.594 -15.82 1 88.56 194 ARG A O 1
ATOM 1416 N N . THR A 1 195 ? -21.203 -22.141 -15.07 1 89.12 195 THR A N 1
ATOM 1417 C CA . THR A 1 195 ? -22.203 -21.922 -16.109 1 89.12 195 THR A CA 1
ATOM 1418 C C . THR A 1 195 ? -22.844 -20.547 -15.961 1 89.12 195 THR A C 1
ATOM 1420 O O . THR A 1 195 ? -23.484 -20.047 -16.891 1 89.12 195 THR A O 1
ATOM 1423 N N . HIS A 1 196 ? -22.656 -19.938 -14.797 1 91.25 196 HIS A N 1
ATOM 1424 C CA . HIS A 1 196 ? -23.297 -18.656 -14.547 1 91.25 196 HIS A CA 1
ATOM 1425 C C . HIS A 1 196 ? -22.297 -17.516 -14.727 1 91.25 196 HIS A C 1
ATOM 1427 O O . HIS A 1 196 ? -22.672 -16.344 -14.68 1 91.25 196 HIS A O 1
ATOM 1433 N N . ILE A 1 197 ? -21 -17.812 -14.844 1 86.94 197 ILE A N 1
ATOM 1434 C CA . ILE A 1 197 ? -20 -16.797 -15.156 1 86.94 197 ILE A CA 1
ATOM 1435 C C . ILE A 1 197 ? -20.078 -16.422 -16.641 1 86.94 197 ILE A C 1
ATOM 1437 O O . ILE A 1 197 ? -19.891 -17.281 -17.5 1 86.94 197 ILE A O 1
ATOM 1441 N N . LYS A 1 198 ? -20.328 -15.195 -16.938 1 81.62 198 LYS A N 1
ATOM 1442 C CA . LYS A 1 198 ? -20.688 -14.742 -18.281 1 81.62 198 LYS A CA 1
ATOM 1443 C C . LYS A 1 198 ? -19.453 -14.516 -19.141 1 81.62 198 LYS A C 1
ATOM 1445 O O . LYS A 1 198 ? -19.547 -14.414 -20.359 1 81.62 198 LYS A O 1
ATOM 1450 N N . GLY A 1 199 ? -18.312 -14.43 -18.469 1 78.38 199 GLY A N 1
ATOM 1451 C CA . GLY A 1 199 ? -17.062 -14.156 -19.172 1 78.38 199 GLY A CA 1
ATOM 1452 C C . GLY A 1 199 ? -16.109 -13.289 -18.375 1 78.38 199 GLY A C 1
ATOM 1453 O O . GLY A 1 199 ? -16.156 -13.273 -17.156 1 78.38 199 GLY A O 1
ATOM 1454 N N . VAL A 1 200 ? -15.156 -12.711 -19.109 1 79.25 200 VAL A N 1
ATOM 1455 C CA . VAL A 1 200 ? -14.125 -11.883 -18.5 1 79.25 200 VAL A CA 1
ATOM 1456 C C . VAL A 1 200 ? -14.18 -10.469 -19.062 1 79.25 200 VAL A C 1
ATOM 1458 O O . VAL A 1 200 ? -14.367 -10.281 -20.266 1 79.25 200 VAL A O 1
ATOM 1461 N N . LYS A 1 201 ? -14.055 -9.469 -18.188 1 76.69 201 LYS A N 1
ATOM 1462 C CA . LYS A 1 201 ? -13.984 -8.07 -18.594 1 76.69 201 LYS A CA 1
ATOM 1463 C C . LYS A 1 201 ? -12.719 -7.406 -18.062 1 76.69 201 LYS A C 1
ATOM 1465 O O . LYS A 1 201 ? -12.32 -7.629 -16.922 1 76.69 201 LYS A O 1
ATOM 1470 N N . LEU A 1 202 ? -12.055 -6.66 -18.953 1 76.94 202 LEU A N 1
ATOM 1471 C CA . LEU A 1 202 ? -11.039 -5.723 -18.484 1 76.94 202 LEU A CA 1
ATOM 1472 C C . LEU A 1 202 ? -11.688 -4.504 -17.844 1 76.94 202 LEU A C 1
ATOM 1474 O O . LEU A 1 202 ? -12.602 -3.9 -18.406 1 76.94 202 LEU A O 1
ATOM 1478 N N . THR A 1 203 ? -11.312 -4.277 -16.656 1 77 203 THR A N 1
ATOM 1479 C CA . THR A 1 203 ? -11.969 -3.225 -15.883 1 77 203 THR A CA 1
ATOM 1480 C C . THR A 1 203 ? -10.938 -2.289 -15.258 1 77 203 THR A C 1
ATOM 1482 O O . THR A 1 203 ? -9.734 -2.539 -15.336 1 77 203 THR A O 1
ATOM 1485 N N . THR A 1 204 ? -11.492 -1.156 -14.773 1 76.81 204 THR A N 1
ATOM 1486 C CA . THR A 1 204 ? -10.75 -0.246 -13.906 1 76.81 204 THR A CA 1
ATOM 1487 C C . THR A 1 204 ? -11.242 -0.354 -12.469 1 76.81 204 THR A C 1
ATOM 1489 O O . THR A 1 204 ? -12.453 -0.395 -12.219 1 76.81 204 THR A O 1
ATOM 1492 N N . PRO A 1 205 ? -10.297 -0.542 -11.555 1 84.62 205 PRO A N 1
ATOM 1493 C CA . PRO A 1 205 ? -10.773 -0.488 -10.172 1 84.62 205 PRO A CA 1
ATOM 1494 C C . PRO A 1 205 ? -11.508 0.81 -9.852 1 84.62 205 PRO A C 1
ATOM 1496 O O . PRO A 1 205 ? -11.023 1.896 -10.172 1 84.62 205 PRO A O 1
ATOM 1499 N N . GLY A 1 206 ? -12.672 0.693 -9.188 1 81.06 206 GLY A N 1
ATOM 1500 C CA . GLY A 1 206 ? -13.484 1.847 -8.828 1 81.06 206 GLY A CA 1
ATOM 1501 C C . GLY A 1 206 ? -13.266 2.303 -7.398 1 81.06 206 GLY A C 1
ATOM 1502 O O . GLY A 1 206 ? -12.172 2.148 -6.852 1 81.06 206 GLY A O 1
ATOM 1503 N N . LEU A 1 207 ? -14.297 2.938 -6.852 1 81.75 207 LEU A N 1
ATOM 1504 C CA . LEU A 1 207 ? -14.203 3.543 -5.527 1 81.75 207 LEU A CA 1
ATOM 1505 C C . LEU A 1 207 ? -14.938 2.697 -4.488 1 81.75 207 LEU A C 1
ATOM 1507 O O . LEU A 1 207 ? -15.086 3.113 -3.338 1 81.75 207 LEU A O 1
ATOM 1511 N N . SER A 1 208 ? -15.422 1.535 -4.949 1 86.94 208 SER A N 1
ATOM 1512 C CA . SER A 1 208 ? -16.078 0.662 -3.986 1 86.94 208 SER A CA 1
ATOM 1513 C C . SER A 1 208 ? -15.141 0.271 -2.852 1 86.94 208 SER A C 1
ATOM 1515 O O . SER A 1 208 ? -13.961 0.023 -3.08 1 86.94 208 SER A O 1
ATOM 1517 N N . CYS A 1 209 ? -15.703 0.334 -1.616 1 88.75 209 CYS A N 1
ATOM 1518 C CA . CYS A 1 209 ? -14.883 0.013 -0.45 1 88.75 209 CYS A CA 1
ATOM 1519 C C . CYS A 1 209 ? -15.758 -0.22 0.778 1 88.75 209 CYS A C 1
ATOM 1521 O O . CYS A 1 209 ? -16.688 0.542 1.036 1 88.75 209 CYS A O 1
ATOM 1523 N N . THR A 1 210 ? -15.391 -1.295 1.469 1 86.75 210 THR A N 1
ATOM 1524 C CA . THR A 1 210 ? -15.977 -1.46 2.793 1 86.75 210 THR A CA 1
ATOM 1525 C C . THR A 1 210 ? -15.406 -0.441 3.771 1 86.75 210 THR A C 1
ATOM 1527 O O . THR A 1 210 ? -14.18 -0.289 3.873 1 86.75 210 THR A O 1
ATOM 1530 N N . GLN A 1 211 ? -16.266 0.224 4.453 1 82.69 211 GLN A N 1
ATOM 1531 C CA . GLN A 1 211 ? -15.812 1.224 5.414 1 82.69 211 GLN A CA 1
ATOM 1532 C C . GLN A 1 211 ? -15.555 0.594 6.777 1 82.69 211 GLN A C 1
ATOM 1534 O O . GLN A 1 211 ? -16.219 -0.371 7.16 1 82.69 211 GLN A O 1
ATOM 1539 N N . ALA A 1 212 ? -14.578 1.15 7.43 1 84.56 212 ALA A N 1
ATOM 1540 C CA . ALA A 1 212 ? -14.258 0.658 8.766 1 84.56 212 ALA A CA 1
ATOM 1541 C C . ALA A 1 212 ? -15.227 1.218 9.805 1 84.56 212 ALA A C 1
ATOM 1543 O O . ALA A 1 212 ? -15.555 2.406 9.781 1 84.56 212 ALA A O 1
ATOM 1544 N N . GLU A 1 213 ? -15.742 0.348 10.586 1 84 213 GLU A N 1
ATOM 1545 C CA . GLU A 1 213 ? -16.453 0.724 11.805 1 84 213 GLU A CA 1
ATOM 1546 C C . GLU A 1 213 ? -15.633 0.364 13.047 1 84 213 GLU A C 1
ATOM 1548 O O . GLU A 1 213 ? -15.086 -0.738 13.141 1 84 213 GLU A O 1
ATOM 1553 N N . TRP A 1 214 ? -15.477 1.353 13.891 1 86.69 214 TRP A N 1
ATOM 1554 C CA . TRP A 1 214 ? -14.672 1.132 15.086 1 86.69 214 TRP A CA 1
ATOM 1555 C C . TRP A 1 214 ? -15.562 0.951 16.312 1 86.69 214 TRP A C 1
ATOM 1557 O O . TRP A 1 214 ? -16.469 1.747 16.547 1 86.69 214 TRP A O 1
ATOM 1567 N N . VAL A 1 215 ? -15.281 -0.138 17.031 1 82.56 215 VAL A N 1
ATOM 1568 C CA . VAL A 1 215 ? -16.031 -0.429 18.234 1 82.56 215 VAL A CA 1
ATOM 1569 C C . VAL A 1 215 ? -15.102 -0.404 19.453 1 82.56 215 VAL A C 1
ATOM 1571 O O . VAL A 1 215 ? -14.023 -0.993 19.406 1 82.56 215 VAL A O 1
ATOM 1574 N N . ARG A 1 216 ? -15.555 0.317 20.438 1 85 216 ARG A N 1
ATOM 1575 C CA . ARG A 1 216 ? -14.773 0.327 21.672 1 85 216 ARG A CA 1
ATOM 1576 C C . ARG A 1 216 ? -14.773 -1.049 22.328 1 85 216 ARG A C 1
ATOM 1578 O O . ARG A 1 216 ? -15.805 -1.719 22.391 1 85 216 ARG A O 1
ATOM 1585 N N . VAL A 1 217 ? -13.539 -1.499 22.703 1 81.56 217 VAL A N 1
ATOM 1586 C CA . VAL A 1 217 ? -13.398 -2.793 23.3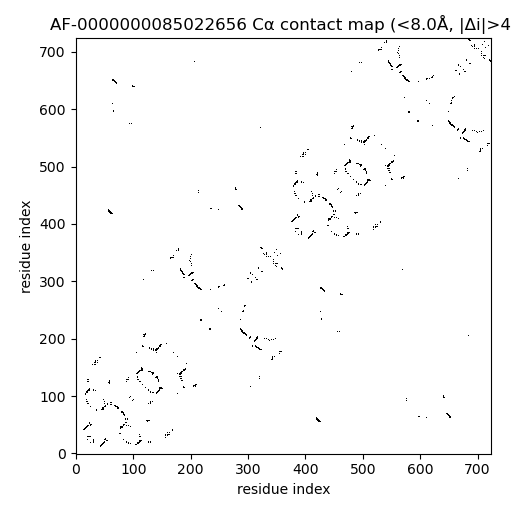59 1 81.56 217 VAL A CA 1
ATOM 1587 C C . VAL A 1 217 ? -12.57 -2.635 24.641 1 81.56 217 VAL A C 1
ATOM 1589 O O . VAL A 1 217 ? -11.852 -1.649 24.797 1 81.56 217 VAL A O 1
ATOM 1592 N N . PRO A 1 218 ? -12.773 -3.553 25.688 1 76.06 218 PRO A N 1
ATOM 1593 C CA . PRO A 1 218 ? -11.938 -3.488 26.891 1 76.06 218 PRO A CA 1
ATOM 1594 C C . PRO A 1 218 ? -10.461 -3.734 26.578 1 76.06 218 PRO A C 1
ATOM 1596 O O . PRO A 1 218 ? -10.125 -4.449 25.641 1 76.06 218 PRO A O 1
ATOM 1599 N N . GLY A 1 219 ? -9.562 -2.912 27.219 1 64.88 219 GLY A N 1
ATOM 1600 C CA . GLY A 1 219 ? -8.141 -3.158 27.078 1 64.88 219 GLY A CA 1
ATOM 1601 C C . GLY A 1 219 ? -7.703 -4.5 27.625 1 64.88 219 GLY A C 1
ATOM 1602 O O . GLY A 1 219 ? -8.492 -5.199 28.266 1 64.88 219 GLY A O 1
ATOM 1603 N N . THR A 1 220 ? -6.594 -4.961 27.188 1 52.34 220 THR A N 1
ATOM 1604 C CA . THR A 1 220 ? -6.102 -6.156 27.859 1 52.34 220 THR A CA 1
ATOM 1605 C C . THR A 1 220 ? -5.992 -5.922 29.359 1 52.34 220 THR A C 1
ATOM 1607 O O . THR A 1 220 ? -5.934 -4.777 29.812 1 52.34 220 THR A O 1
ATOM 1610 N N . ARG A 1 221 ? -6 -6.93 30.375 1 42.69 221 ARG A N 1
ATOM 1611 C CA . ARG A 1 221 ? -6.09 -7.023 31.828 1 42.69 221 ARG A CA 1
ATOM 1612 C C . ARG A 1 221 ? -5.375 -5.855 32.5 1 42.69 221 ARG A C 1
ATOM 1614 O O . ARG A 1 221 ? -5.805 -5.383 33.562 1 42.69 221 ARG A O 1
ATOM 1621 N N . GLY A 1 222 ? -4.152 -5.547 32.312 1 39.06 222 GLY A N 1
ATOM 1622 C CA . GLY A 1 222 ? -3.613 -4.758 33.406 1 39.06 222 GLY A CA 1
ATOM 1623 C C . GLY A 1 222 ? -4.152 -3.342 33.438 1 39.06 222 GLY A C 1
ATOM 1624 O O . GLY A 1 222 ? -3.736 -2.537 34.281 1 39.06 222 GLY A O 1
ATOM 1625 N N . ASP A 1 223 ? -4.656 -2.842 32.406 1 38.09 223 ASP A N 1
ATOM 1626 C CA . ASP A 1 223 ? -4.992 -1.427 32.5 1 38.09 223 ASP A CA 1
ATOM 1627 C C . ASP A 1 223 ? -6.391 -1.241 33.094 1 38.09 223 ASP A C 1
ATOM 1629 O O . ASP A 1 223 ? -7.387 -1.318 32.375 1 38.09 223 ASP A O 1
ATOM 1633 N N . SER A 1 224 ? -6.715 -1.8 34.281 1 32.47 224 SER A N 1
ATOM 1634 C CA . SER A 1 224 ? -7.914 -1.727 35.094 1 32.47 224 SER A CA 1
ATOM 1635 C C . SER A 1 224 ? -8.375 -0.284 35.281 1 32.47 224 SER A C 1
ATOM 1637 O O . SER A 1 224 ? -9 0.055 36.281 1 32.47 224 SER A O 1
ATOM 1639 N N . CYS A 1 225 ? -8.195 0.761 34.656 1 31.3 225 CYS A N 1
ATOM 1640 C CA . CYS A 1 225 ? -8.891 1.772 35.438 1 31.3 225 CYS A CA 1
ATOM 1641 C C . CYS A 1 225 ? -10.352 1.403 35.625 1 31.3 225 CYS A C 1
ATOM 1643 O O . CYS A 1 225 ? -10.867 1.453 36.75 1 31.3 225 CYS A O 1
ATOM 1645 N N . ASP A 1 226 ? -11.391 1.809 34.781 1 32.94 226 ASP A N 1
ATOM 1646 C CA . ASP A 1 226 ? -12.773 1.916 35.25 1 32.94 226 ASP A CA 1
ATOM 1647 C C . ASP A 1 226 ? -13.422 0.538 35.375 1 32.94 226 ASP A C 1
ATOM 1649 O O . ASP A 1 226 ? -13.016 -0.407 34.688 1 32.94 226 ASP A O 1
ATOM 1653 N N . ASP A 1 227 ? -14.234 0.114 36.5 1 31.33 227 ASP A N 1
ATOM 1654 C CA . ASP A 1 227 ? -15.266 -0.793 37 1 31.33 227 ASP A CA 1
ATOM 1655 C C . ASP A 1 227 ? -16.203 -1.205 35.844 1 31.33 227 ASP A C 1
ATOM 1657 O O . ASP A 1 227 ? -17.344 -1.629 36.094 1 31.33 227 ASP A O 1
ATOM 1661 N N . LEU A 1 228 ? -16.312 -0.586 34.781 1 30.92 228 LEU A N 1
ATOM 1662 C CA . LEU A 1 228 ? -17.469 -1.139 34.094 1 30.92 228 LEU A CA 1
ATOM 1663 C C . LEU A 1 228 ? -17.312 -2.643 33.875 1 30.92 228 LEU A C 1
ATOM 1665 O O . LEU A 1 228 ? -16.203 -3.164 33.906 1 30.92 228 LEU A O 1
ATOM 1669 N N . ASN A 1 229 ? -18.406 -3.551 33.719 1 29.06 229 ASN A N 1
ATOM 1670 C CA . ASN A 1 229 ? -18.656 -4.988 33.625 1 29.06 229 ASN A CA 1
ATOM 1671 C C . ASN A 1 229 ? -17.641 -5.668 32.719 1 29.06 229 ASN A C 1
ATOM 1673 O O . ASN A 1 229 ? -17.234 -5.094 31.703 1 29.06 229 ASN A O 1
ATOM 1677 N N . GLU A 1 230 ? -16.844 -6.766 33.219 1 30.05 230 GLU A N 1
ATOM 1678 C CA . GLU A 1 230 ? -15.82 -7.77 32.906 1 30.05 230 GLU A CA 1
ATOM 1679 C C . GLU A 1 230 ? -15.969 -8.297 31.484 1 30.05 230 GLU A C 1
ATOM 1681 O O . GLU A 1 230 ? -15.148 -9.094 31.031 1 30.05 230 GLU A O 1
ATOM 1686 N N . ASP A 1 231 ? -17.219 -8.602 31.156 1 27.56 231 ASP A N 1
ATOM 1687 C CA . ASP A 1 231 ? -17.359 -9.711 30.219 1 27.56 231 ASP A CA 1
ATOM 1688 C C . ASP A 1 231 ? -16.516 -9.484 28.969 1 27.56 231 ASP A C 1
ATOM 1690 O O . ASP A 1 231 ? -15.742 -10.359 28.562 1 27.56 231 ASP A O 1
ATOM 1694 N N . GLU A 1 232 ? -17.203 -9 27.906 1 30.12 232 GLU A N 1
ATOM 1695 C CA . GLU A 1 232 ? -17.047 -9.422 26.516 1 30.12 232 GLU A CA 1
ATOM 1696 C C . GLU A 1 232 ? -15.797 -8.797 25.891 1 30.12 232 GLU A C 1
ATOM 1698 O O . GLU A 1 232 ? -15.414 -9.156 24.766 1 30.12 232 GLU A O 1
ATOM 1703 N N . THR A 1 233 ? -15.492 -7.477 26.188 1 29.5 233 THR A N 1
ATOM 1704 C CA . THR A 1 233 ? -14.727 -6.844 25.125 1 29.5 233 THR A CA 1
ATOM 1705 C C . THR A 1 233 ? -13.227 -7.055 25.328 1 29.5 233 THR A C 1
ATOM 1707 O O . THR A 1 233 ? -12.531 -6.164 25.812 1 29.5 233 THR A O 1
ATOM 1710 N N . ARG A 1 234 ? -12.82 -8.258 25.828 1 29.14 234 ARG A N 1
ATOM 1711 C CA . ARG A 1 234 ? -11.406 -8.547 26.047 1 29.14 234 ARG A CA 1
ATOM 1712 C C . ARG A 1 234 ? -10.57 -8.188 24.828 1 29.14 234 ARG A C 1
ATOM 1714 O O . ARG A 1 234 ? -10.969 -8.469 23.703 1 29.14 234 ARG A O 1
ATOM 1721 N N . GLY A 1 235 ? -9.797 -7.176 24.953 1 29.42 235 GLY A N 1
ATOM 1722 C CA . GLY A 1 235 ? -8.766 -6.977 23.938 1 29.42 235 GLY A CA 1
ATOM 1723 C C . GLY A 1 235 ? -7.992 -8.242 23.625 1 29.42 235 GLY A C 1
ATOM 1724 O O . GLY A 1 235 ? -8.109 -9.242 24.344 1 29.42 235 GLY A O 1
ATOM 1725 N N . PRO A 1 236 ? -7.301 -8.469 22.469 1 30.66 236 PRO A N 1
ATOM 1726 C CA . PRO A 1 236 ? -6.66 -9.75 22.141 1 30.66 236 PRO A CA 1
ATOM 1727 C C . PRO A 1 236 ? -5.613 -10.164 23.172 1 30.66 236 PRO A C 1
ATOM 1729 O O . PRO A 1 236 ? -4.688 -9.398 23.453 1 30.66 236 PRO A O 1
ATOM 1732 N N . ASP A 1 237 ? -5.836 -10.781 24.312 1 29.14 237 ASP A N 1
ATOM 1733 C CA . ASP A 1 237 ? -4.777 -11.547 24.953 1 29.14 237 ASP A CA 1
ATOM 1734 C C . ASP A 1 237 ? -3.986 -12.367 23.938 1 29.14 237 ASP A C 1
ATOM 1736 O O . ASP A 1 237 ? -4.562 -12.93 23 1 29.14 237 ASP A O 1
ATOM 1740 N N . SER A 1 238 ? -2.652 -12.094 23.75 1 28.41 238 SER A N 1
ATOM 1741 C CA . SER A 1 238 ? -1.795 -12.93 22.906 1 28.41 238 SER A CA 1
ATOM 1742 C C . SER A 1 238 ? -2.135 -14.406 23.078 1 28.41 238 SER A C 1
ATOM 1744 O O . SER A 1 238 ? -1.927 -15.203 22.156 1 28.41 238 SER A O 1
ATOM 1746 N N . ASP A 1 239 ? -2.146 -14.984 24.344 1 27.84 239 ASP A N 1
ATOM 1747 C CA . ASP A 1 239 ? -2.156 -16.422 24.641 1 27.84 239 ASP A CA 1
ATOM 1748 C C . ASP A 1 239 ? -3.498 -17.047 24.266 1 27.84 239 ASP A C 1
ATOM 1750 O O . ASP A 1 239 ? -3.723 -18.234 24.516 1 27.84 239 ASP A O 1
ATOM 1754 N N . SER A 1 240 ? -4.578 -16.438 24.656 1 27.44 240 SER A N 1
ATOM 1755 C CA . SER A 1 240 ? -5.723 -17.328 24.5 1 27.44 240 SER A CA 1
ATOM 1756 C C . SER A 1 240 ? -5.887 -17.766 23.047 1 27.44 240 SER A C 1
ATOM 1758 O O . SER A 1 240 ? -5.746 -16.953 22.125 1 27.44 240 SER A O 1
ATOM 1760 N N . ASP A 1 241 ? -5.652 -19.047 22.719 1 26.86 241 ASP A N 1
ATOM 1761 C CA . ASP A 1 241 ? -5.961 -19.875 21.562 1 26.86 241 ASP A CA 1
ATOM 1762 C C . ASP A 1 241 ? -7.238 -19.391 20.875 1 26.86 241 ASP A C 1
ATOM 1764 O O . ASP A 1 241 ? -7.891 -20.172 20.156 1 26.86 241 ASP A O 1
ATOM 1768 N N . GLY A 1 242 ? -7.953 -18.578 21.594 1 27.86 242 GLY A N 1
ATOM 1769 C CA . GLY A 1 242 ? -9.281 -18.406 21.031 1 27.86 242 GLY A CA 1
ATOM 1770 C C . GLY A 1 242 ? -9.25 -18 19.562 1 27.86 242 GLY A C 1
ATOM 1771 O O . GLY A 1 242 ? -8.242 -17.5 19.062 1 27.86 242 GLY A O 1
ATOM 1772 N N . ASP A 1 243 ? -10.164 -18.688 18.781 1 26.77 243 ASP A N 1
ATOM 1773 C CA . ASP A 1 243 ? -10.445 -18.719 17.344 1 26.77 243 ASP A CA 1
ATOM 1774 C C . ASP A 1 243 ? -10.469 -17.312 16.75 1 26.77 243 ASP A C 1
ATOM 1776 O O . ASP A 1 243 ? -11.445 -16.578 16.922 1 26.77 243 ASP A O 1
ATOM 1780 N N . TRP A 1 244 ? -9.484 -16.625 16.875 1 29.53 244 TRP A N 1
ATOM 1781 C CA . TRP A 1 244 ? -9.375 -15.445 16.016 1 29.53 244 TRP A CA 1
ATOM 1782 C C . TRP A 1 244 ? -10.211 -15.625 14.75 1 29.53 244 TRP A C 1
ATOM 1784 O O . TRP A 1 244 ? -10.211 -14.75 13.883 1 29.53 244 TRP A O 1
ATOM 1794 N N . ARG A 1 245 ? -10.414 -16.844 14.266 1 31.5 245 ARG A N 1
ATOM 1795 C CA . ARG A 1 245 ? -11.32 -17.219 13.18 1 31.5 245 ARG A CA 1
ATOM 1796 C C . ARG A 1 245 ? -12.703 -16.609 13.391 1 31.5 245 ARG A C 1
ATOM 1798 O O . ARG A 1 245 ? -13.477 -16.469 12.438 1 31.5 245 ARG A O 1
ATOM 1805 N N . HIS A 1 246 ? -13.18 -16.484 14.641 1 29.83 246 HIS A N 1
ATOM 1806 C CA . HIS A 1 246 ? -14.547 -16.047 14.914 1 29.83 246 HIS A CA 1
ATOM 1807 C C . HIS A 1 246 ? -14.633 -14.523 14.953 1 29.83 246 HIS A C 1
ATOM 1809 O O . HIS A 1 246 ? -15.688 -13.945 14.672 1 29.83 246 HIS A O 1
ATOM 1815 N N . ASP A 1 247 ? -13.664 -13.742 15.719 1 29.19 247 ASP A N 1
ATOM 1816 C CA . ASP A 1 247 ? -13.93 -12.344 16.047 1 29.19 247 ASP A CA 1
ATOM 1817 C C . ASP A 1 247 ? -13.289 -11.414 15.016 1 29.19 247 ASP A C 1
ATOM 1819 O O . ASP A 1 247 ? -13.219 -10.203 15.227 1 29.19 247 ASP A O 1
ATOM 1823 N N . GLY A 1 248 ? -12.641 -11.891 14.148 1 30.81 248 GLY A N 1
ATOM 1824 C CA . GLY A 1 248 ? -12.156 -10.93 13.172 1 30.81 248 GLY A CA 1
ATOM 1825 C C . GLY A 1 248 ? -13.273 -10.172 12.477 1 30.81 248 GLY A C 1
ATOM 1826 O O . GLY A 1 248 ? -14.453 -10.445 12.703 1 30.81 248 GLY A O 1
ATOM 1827 N N . ALA A 1 249 ? -12.922 -9.031 11.891 1 31.2 249 ALA A N 1
ATOM 1828 C CA . ALA A 1 249 ? -13.883 -8.156 11.211 1 31.2 249 ALA A CA 1
ATOM 1829 C C . ALA A 1 249 ? -14.906 -8.969 10.43 1 31.2 249 ALA A C 1
ATOM 1831 O O . ALA A 1 249 ? -15.938 -8.438 10.008 1 31.2 249 ALA A O 1
ATOM 1832 N N . PHE A 1 250 ? -14.555 -10.188 10.039 1 32.03 250 PHE A N 1
ATOM 1833 C CA . PHE A 1 250 ? -15.484 -10.961 9.219 1 32.03 250 PHE A CA 1
ATOM 1834 C C . PHE A 1 250 ? -16.031 -12.148 9.992 1 32.03 250 PHE A C 1
ATOM 1836 O O . PHE A 1 250 ? -16.422 -13.156 9.406 1 32.03 250 PHE A O 1
ATOM 1843 N N . ALA A 1 251 ? -15.984 -12.273 11.281 1 29.61 251 ALA A N 1
ATOM 1844 C CA . ALA A 1 251 ? -16.625 -13.383 11.984 1 29.61 251 ALA A CA 1
ATOM 1845 C C . ALA A 1 251 ? -18.109 -13.469 11.633 1 29.61 251 ALA A C 1
ATOM 1847 O O . ALA A 1 251 ? -18.734 -12.461 11.289 1 29.61 251 ALA A O 1
ATOM 1848 N N . ASP A 1 252 ? -18.828 -14.484 11.617 1 28.81 252 ASP A N 1
ATOM 1849 C CA . ASP A 1 252 ? -20.234 -14.859 11.594 1 28.81 252 ASP A CA 1
ATOM 1850 C C . ASP A 1 252 ? -21.016 -14.156 12.711 1 28.81 252 ASP A C 1
ATOM 1852 O O . ASP A 1 252 ? -20.594 -14.188 13.867 1 28.81 252 ASP A O 1
ATOM 1856 N N . GLY A 1 253 ? -21.875 -12.953 12.492 1 26.08 253 GLY A N 1
ATOM 1857 C CA . GLY A 1 253 ? -22.875 -12.211 13.242 1 26.08 253 GLY A CA 1
ATOM 1858 C C . GLY A 1 253 ? -22.688 -10.711 13.164 1 26.08 253 GLY A C 1
ATOM 1859 O O . GLY A 1 253 ? -23.188 -9.977 14.023 1 26.08 253 GLY A O 1
ATOM 1860 N N . VAL A 1 254 ? -21.625 -10.352 12.625 1 27.22 254 VAL A N 1
ATOM 1861 C CA . VAL A 1 254 ? -21.672 -8.891 12.539 1 27.22 254 VAL A CA 1
ATOM 1862 C C . VAL A 1 254 ? -22.828 -8.461 11.641 1 27.22 254 VAL A C 1
ATOM 1864 O O . VAL A 1 254 ? -22.906 -8.875 10.484 1 27.22 254 VAL A O 1
ATOM 1867 N N . ASP A 1 255 ? -23.953 -8.227 12.188 1 24.58 255 ASP A N 1
ATOM 1868 C CA . ASP A 1 255 ? -25.109 -7.637 11.5 1 24.58 255 ASP A CA 1
ATOM 1869 C C . ASP A 1 255 ? -24.672 -6.457 10.625 1 24.58 255 ASP A C 1
ATOM 1871 O O . ASP A 1 255 ? -23.844 -5.641 11.039 1 24.58 255 ASP A O 1
ATOM 1875 N N . GLU A 1 256 ? -24.891 -6.637 9.375 1 25.28 256 GLU A N 1
ATOM 1876 C CA . GLU A 1 256 ? -24.734 -5.641 8.32 1 25.28 256 GLU A CA 1
ATOM 1877 C C . GLU A 1 256 ? -25.359 -4.309 8.727 1 25.28 256 GLU A C 1
ATOM 1879 O O . GLU A 1 256 ? -26.562 -4.234 9.016 1 25.28 256 GLU A O 1
ATOM 1884 N N . LEU A 1 257 ? -24.844 -3.508 9.508 1 25.89 257 LEU A N 1
ATOM 1885 C CA . LEU A 1 257 ? -25.594 -2.254 9.57 1 25.89 257 LEU A CA 1
ATOM 1886 C C . LEU A 1 257 ? -25.547 -1.531 8.227 1 25.89 257 LEU A C 1
ATOM 1888 O O . LEU A 1 257 ? -24.531 -1.565 7.531 1 25.89 257 LEU A O 1
ATOM 1892 N N . PRO A 1 258 ? -26.656 -1.255 7.648 1 22.78 258 PRO A N 1
ATOM 1893 C CA . PRO A 1 258 ? -26.781 -0.524 6.383 1 22.78 258 PRO A CA 1
ATOM 1894 C C . PRO A 1 258 ? -25.891 0.71 6.324 1 22.78 258 PRO A C 1
ATOM 1896 O O . PRO A 1 258 ? -25.781 1.449 7.305 1 22.78 258 PRO A O 1
ATOM 1899 N N . ILE A 1 259 ? -24.891 0.568 5.547 1 24.91 259 ILE A N 1
ATOM 1900 C CA . ILE A 1 259 ? -24.016 1.698 5.258 1 24.91 259 ILE A CA 1
ATOM 1901 C C . ILE A 1 259 ? -24.844 2.887 4.777 1 24.91 259 ILE A C 1
ATOM 1903 O O . ILE A 1 259 ? -25.5 2.812 3.736 1 24.91 259 ILE A O 1
ATOM 1907 N N . ALA A 1 260 ? -25.375 3.799 5.676 1 23.45 260 ALA A N 1
ATOM 1908 C CA . ALA A 1 260 ? -26.062 4.988 5.199 1 23.45 260 ALA A CA 1
ATOM 1909 C C . ALA A 1 260 ? -25.234 5.73 4.156 1 23.45 260 ALA A C 1
ATOM 1911 O O . ALA A 1 260 ? -24.016 5.637 4.152 1 23.45 260 ALA A O 1
ATOM 1912 N N . ASP A 1 261 ? -25.672 6.246 3.104 1 21.8 261 ASP A N 1
ATOM 1913 C CA . ASP A 1 261 ? -25.203 7.145 2.057 1 21.8 261 ASP A CA 1
ATOM 1914 C C . ASP A 1 261 ? -24.125 8.086 2.586 1 21.8 261 ASP A C 1
ATOM 1916 O O . ASP A 1 261 ? -24.078 8.359 3.785 1 21.8 261 ASP A O 1
ATOM 1920 N N . ALA A 1 262 ? -23.156 8.695 1.702 1 25.22 262 ALA A N 1
ATOM 1921 C CA . ALA A 1 262 ? -22.062 9.648 1.845 1 25.22 262 ALA A CA 1
ATOM 1922 C C . ALA A 1 262 ? -22.359 10.672 2.936 1 25.22 262 ALA A C 1
ATOM 1924 O O . ALA A 1 262 ? -21.438 11.328 3.451 1 25.22 262 ALA A O 1
ATOM 1925 N N . GLY A 1 263 ? -23.531 11.305 2.979 1 24.45 263 GLY A N 1
ATOM 1926 C CA . GLY A 1 263 ? -23.938 12.344 3.912 1 24.45 263 GLY A CA 1
ATOM 1927 C C . GLY A 1 263 ? -24.016 11.859 5.348 1 24.45 263 GLY A C 1
ATOM 1928 O O . GLY A 1 263 ? -24.031 12.664 6.281 1 24.45 263 GLY A O 1
ATOM 1929 N N . GLU A 1 264 ? -24.906 10.773 5.461 1 24.5 264 GLU A N 1
ATOM 1930 C CA . GLU A 1 264 ? -25.359 10.492 6.824 1 24.5 264 GLU A CA 1
ATOM 1931 C C . GLU A 1 264 ? -24.25 9.836 7.645 1 24.5 264 GLU A C 1
ATOM 1933 O O . GLU A 1 264 ? -23.703 8.805 7.246 1 24.5 264 GLU A O 1
ATOM 1938 N N . GLY A 1 265 ? -23.469 10.539 8.445 1 25.42 265 GLY A N 1
ATOM 1939 C CA . GLY A 1 265 ? -22.594 10.297 9.578 1 25.42 265 GLY A CA 1
ATOM 1940 C C . GLY A 1 265 ? -22.969 9.055 10.367 1 25.42 265 GLY A C 1
ATOM 1941 O O . GLY A 1 265 ? -24.125 8.602 10.312 1 25.42 265 GLY A O 1
ATOM 1942 N N . LEU A 1 266 ? -22.109 8.109 10.461 1 26.05 266 LEU A N 1
ATOM 1943 C CA . LEU A 1 266 ? -22.344 7.07 11.461 1 26.05 266 LEU A CA 1
ATOM 1944 C C . LEU A 1 266 ? -23.203 7.594 12.602 1 26.05 266 LEU A C 1
ATOM 1946 O O . LEU A 1 266 ? -22.828 8.555 13.281 1 26.05 266 LEU A O 1
ATOM 1950 N N . VAL A 1 267 ? -24.469 7.566 12.398 1 25.94 267 VAL A N 1
ATOM 1951 C CA . VAL A 1 267 ? -25.312 7.637 13.594 1 25.94 267 VAL A CA 1
ATOM 1952 C C . VAL A 1 267 ? -24.828 6.617 14.625 1 25.94 267 VAL A C 1
ATOM 1954 O O . VAL A 1 267 ? -24.906 5.41 14.391 1 25.94 267 VAL A O 1
ATOM 1957 N N . GLY A 1 268 ? -23.547 6.688 15.25 1 28.12 268 GLY A N 1
ATOM 1958 C CA . GLY A 1 268 ? -23.406 5.98 16.516 1 28.12 268 GLY A CA 1
ATOM 1959 C C . GLY A 1 268 ? -24.719 5.746 17.219 1 28.12 268 GLY A C 1
ATOM 1960 O O . GLY A 1 268 ? -25.688 6.484 17.016 1 28.12 268 GLY A O 1
ATOM 1961 N N . THR A 1 269 ? -25.188 4.602 17.25 1 27.39 269 THR A N 1
ATOM 1962 C CA . THR A 1 269 ? -26.266 4.41 18.203 1 27.39 269 THR A CA 1
ATOM 1963 C C . THR A 1 269 ? -26.141 5.395 19.375 1 27.39 269 THR A C 1
ATOM 1965 O O . THR A 1 269 ? -25.062 5.562 19.938 1 27.39 269 THR A O 1
ATOM 1968 N N . PRO A 1 270 ? -27.109 6.352 19.484 1 28.67 270 PRO A N 1
ATOM 1969 C CA . PRO A 1 270 ? -27.328 7.234 20.641 1 28.67 270 PRO A CA 1
ATOM 1970 C C . PRO A 1 270 ? -27.094 6.535 21.969 1 28.67 270 PRO A C 1
ATOM 1972 O O . PRO A 1 270 ? -27.891 5.691 22.375 1 28.67 270 PRO A O 1
ATOM 1975 N N . GLY A 1 271 ? -26.297 5.648 22.422 1 29.09 271 GLY A N 1
ATOM 1976 C CA . GLY A 1 271 ? -26.734 5.578 23.797 1 29.09 271 GLY A CA 1
ATOM 1977 C C . GLY A 1 271 ? -27.156 6.922 24.359 1 29.09 271 GLY A C 1
ATOM 1978 O O . GLY A 1 271 ? -27.281 7.898 23.625 1 29.09 271 GLY A O 1
ATOM 1979 N N . THR A 1 272 ? -26.922 7.441 25.719 1 27.48 272 THR A N 1
ATOM 1980 C CA . THR A 1 272 ? -27.703 8.539 26.266 1 27.48 272 THR A CA 1
ATOM 1981 C C . THR A 1 272 ? -27.656 9.758 25.359 1 27.48 272 THR A C 1
ATOM 1983 O O . THR A 1 272 ? -26.594 10.109 24.844 1 27.48 272 THR A O 1
ATOM 1986 N N . PRO A 1 273 ? -28.781 10.375 24.672 1 29.78 273 PRO A N 1
ATOM 1987 C CA . PRO A 1 273 ? -29.109 11.578 23.906 1 29.78 273 PRO A CA 1
ATOM 1988 C C . PRO A 1 273 ? -28.062 12.688 24.062 1 29.78 273 PRO A C 1
ATOM 1990 O O . PRO A 1 273 ? -27.906 13.523 23.172 1 29.78 273 PRO A O 1
ATOM 1993 N N . GLY A 1 274 ? -27.844 13.289 25.203 1 30.56 274 GLY A N 1
ATOM 1994 C CA . GLY A 1 274 ? -27.547 14.672 25.547 1 30.56 274 GLY A CA 1
ATOM 1995 C C . GLY A 1 274 ? -26.203 15.141 25.047 1 30.56 274 GLY A C 1
ATOM 1996 O O . GLY A 1 274 ? -25.938 16.344 24.984 1 30.56 274 GLY A O 1
ATOM 1997 N N . GLY A 1 275 ? -24.906 14.5 25.438 1 30.78 275 GLY A N 1
ATOM 1998 C CA . GLY A 1 275 ? -23.75 15.359 25.297 1 30.78 275 GLY A CA 1
ATOM 1999 C C . GLY A 1 275 ? -23.234 15.43 23.875 1 30.78 275 GLY A C 1
ATOM 2000 O O . GLY A 1 275 ? -23.172 14.414 23.172 1 30.78 275 GLY A O 1
ATOM 2001 N N . THR A 1 276 ? -23.5 16.25 22.859 1 36.69 276 THR A N 1
ATOM 2002 C CA . THR A 1 276 ? -22.875 16.906 21.703 1 36.69 276 THR A CA 1
ATOM 2003 C C . THR A 1 276 ? -21.391 16.609 21.641 1 36.69 276 THR A C 1
ATOM 2005 O O . THR A 1 276 ? -20.672 17.125 20.766 1 36.69 276 THR A O 1
ATOM 2008 N N . ASP A 1 277 ? -20.453 16.156 22.672 1 40.44 277 ASP A N 1
ATOM 2009 C CA . ASP A 1 277 ? -19.031 16.25 22.969 1 40.44 277 ASP A CA 1
ATOM 2010 C C . ASP A 1 277 ? -18.234 15.211 22.188 1 40.44 277 ASP A C 1
ATOM 2012 O O . ASP A 1 277 ? -18.672 14.062 22.047 1 40.44 277 ASP A O 1
ATOM 2016 N N . ASP A 1 278 ? -17.422 15.539 21.047 1 50.66 278 ASP A N 1
ATOM 2017 C CA . ASP A 1 278 ? -16.344 14.734 20.469 1 50.66 278 ASP A CA 1
ATOM 2018 C C . ASP A 1 278 ? -15.828 13.711 21.469 1 50.66 278 ASP A C 1
ATOM 2020 O O . ASP A 1 278 ? -15.336 14.078 22.547 1 50.66 278 ASP A O 1
ATOM 2024 N N . GLY A 1 279 ? -16.781 13.023 22.234 1 54.69 279 GLY A N 1
ATOM 2025 C CA . GLY A 1 279 ? -16.438 11.945 23.156 1 54.69 279 GLY A CA 1
ATOM 2026 C C . GLY A 1 279 ? -14.945 11.883 23.469 1 54.69 279 GLY A C 1
ATOM 2027 O O . GLY A 1 279 ? -14.43 10.812 23.812 1 54.69 279 GLY A O 1
ATOM 2028 N N . ALA A 1 280 ? -14.203 12.93 23.141 1 62.72 280 ALA A N 1
ATOM 2029 C CA . ALA A 1 280 ? -12.766 12.938 23.391 1 62.72 280 ALA A CA 1
ATOM 2030 C C . ALA A 1 280 ? -12.469 12.922 24.891 1 62.72 280 ALA A C 1
ATOM 2032 O O . ALA A 1 280 ? -13.289 13.367 25.703 1 62.72 280 ALA A O 1
ATOM 2033 N N . TRP A 1 281 ? -11.703 12.086 25.281 1 76.75 281 TRP A N 1
ATOM 2034 C CA . TRP A 1 281 ? -11.211 11.945 26.656 1 76.75 281 TRP A CA 1
ATOM 2035 C C . TRP A 1 281 ? -9.812 12.539 26.797 1 76.75 281 TRP A C 1
ATOM 2037 O O . TRP A 1 281 ? -9.109 12.734 25.797 1 76.75 281 TRP A O 1
ATOM 2047 N N . GLU A 1 282 ? -9.602 13.039 27.969 1 81.56 282 GLU A N 1
ATOM 2048 C CA . GLU A 1 282 ? -8.367 13.789 28.156 1 81.56 282 GLU A CA 1
ATOM 2049 C C . GLU A 1 282 ? -7.297 12.945 28.859 1 81.56 282 GLU A C 1
ATOM 2051 O O . GLU A 1 282 ? -6.129 13.336 28.906 1 81.56 282 GLU A O 1
ATOM 2056 N N . SER A 1 283 ? -7.73 11.797 29.406 1 83.69 283 SER A N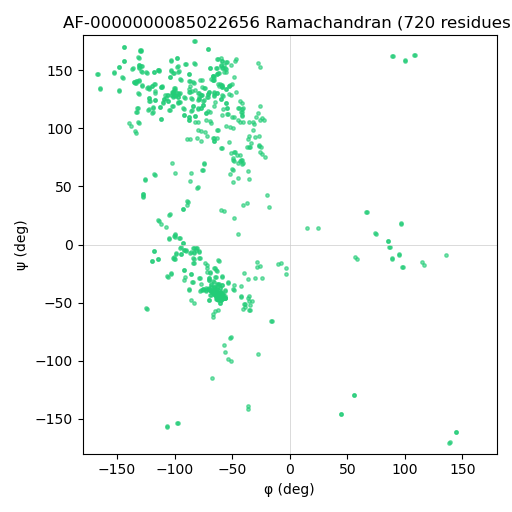 1
ATOM 2057 C CA . SER A 1 283 ? -6.77 10.93 30.078 1 83.69 283 SER A CA 1
ATOM 2058 C C . SER A 1 283 ? -7.16 9.461 29.938 1 83.69 283 SER A C 1
ATOM 2060 O O . SER A 1 283 ? -8.336 9.141 29.75 1 83.69 283 SER A O 1
ATOM 2062 N N . GLY A 1 284 ? -6.062 8.609 30 1 86.19 284 GLY A N 1
ATOM 2063 C CA . GLY A 1 284 ? -6.293 7.176 29.938 1 86.19 284 GLY A CA 1
ATOM 2064 C C . GLY A 1 284 ? -6.301 6.645 28.516 1 86.19 284 GLY A C 1
ATOM 2065 O O . GLY A 1 284 ? -6.395 7.414 27.547 1 86.19 284 GLY A O 1
ATOM 2066 N N . THR A 1 285 ? -6.145 5.383 28.391 1 90.12 285 THR A N 1
ATOM 2067 C CA . THR A 1 285 ? -6.125 4.691 27.109 1 90.12 285 THR A CA 1
ATOM 2068 C C . THR A 1 285 ? -7.465 4.012 26.828 1 90.12 285 THR A C 1
ATOM 2070 O O . THR A 1 285 ? -8.055 3.42 27.734 1 90.12 285 THR A O 1
ATOM 2073 N N . ARG A 1 286 ? -8.008 4.234 25.641 1 87.5 286 ARG A N 1
ATOM 2074 C CA . ARG A 1 286 ? -9.164 3.477 25.172 1 87.5 286 ARG A CA 1
ATOM 2075 C C . ARG A 1 286 ? -8.797 2.592 23.984 1 87.5 286 ARG A C 1
ATOM 2077 O O . ARG A 1 286 ? -7.879 2.914 23.234 1 87.5 286 ARG A O 1
ATOM 2084 N N . TRP A 1 287 ? -9.477 1.475 23.859 1 87.62 287 TRP A N 1
ATOM 2085 C CA . TRP A 1 287 ? -9.156 0.488 22.844 1 87.62 287 TRP A CA 1
ATOM 2086 C C . TRP A 1 287 ? -10.32 0.312 21.875 1 87.62 287 TRP A C 1
ATOM 2088 O O . TRP A 1 287 ? -11.484 0.313 22.281 1 87.62 287 TRP A O 1
ATOM 2098 N N . PHE A 1 288 ? -9.969 0.211 20.609 1 88.56 288 PHE A N 1
ATOM 2099 C CA . PHE A 1 288 ? -10.961 0.108 19.547 1 88.56 288 PHE A CA 1
ATOM 2100 C C . PHE A 1 288 ? -10.633 -1.043 18.609 1 88.56 288 PHE A C 1
ATOM 2102 O O . PHE A 1 288 ? -9.461 -1.278 18.297 1 88.56 288 PHE A O 1
ATOM 2109 N N . ARG A 1 289 ? -11.648 -1.725 18.172 1 88.62 289 ARG A N 1
ATOM 2110 C CA . ARG A 1 289 ? -11.508 -2.775 17.172 1 88.62 289 ARG A CA 1
ATOM 2111 C C . ARG A 1 289 ? -12.164 -2.365 15.859 1 88.62 289 ARG A C 1
ATOM 2113 O O . ARG A 1 289 ? -13.25 -1.784 15.852 1 88.62 289 ARG A O 1
ATOM 2120 N N . ASN A 1 290 ? -11.414 -2.652 14.805 1 88.69 290 ASN A N 1
ATOM 2121 C CA . ASN A 1 290 ? -11.914 -2.42 13.453 1 88.69 290 ASN A CA 1
ATOM 2122 C C . ASN A 1 290 ? -12.867 -3.525 13.008 1 88.69 290 ASN A C 1
ATOM 2124 O O . ASN A 1 290 ? -12.531 -4.707 13.078 1 88.69 290 ASN A O 1
ATOM 2128 N N . LYS A 1 291 ? -14.031 -3.16 12.609 1 83.69 291 LYS A N 1
ATOM 2129 C CA . LYS A 1 291 ? -14.992 -4.102 12.039 1 83.69 291 LYS A CA 1
ATOM 2130 C C . LYS A 1 291 ? -15.531 -3.598 10.703 1 83.69 291 LYS A C 1
ATOM 2132 O O . LYS A 1 291 ? -15.539 -2.391 10.445 1 83.69 291 LYS A O 1
ATOM 2137 N N . PRO A 1 292 ? -15.859 -4.539 9.805 1 82.44 292 PRO A N 1
ATOM 2138 C CA . PRO A 1 292 ? -16.438 -4.094 8.539 1 82.44 292 PRO A CA 1
ATOM 2139 C C . PRO A 1 292 ? -17.734 -3.314 8.734 1 82.44 292 PRO A C 1
ATOM 2141 O O . PRO A 1 292 ? -18.641 -3.768 9.445 1 82.44 292 PRO A O 1
ATOM 2144 N N . GLY A 1 293 ? -17.703 -2.121 8.156 1 80.38 293 GLY A N 1
ATOM 2145 C CA . GLY A 1 293 ? -18.891 -1.285 8.172 1 80.38 293 GLY A CA 1
ATOM 2146 C C . GLY A 1 293 ? -19.578 -1.212 6.828 1 80.38 293 GLY A C 1
ATOM 2147 O O . GLY A 1 293 ? -19.531 -2.16 6.043 1 80.38 293 GLY A O 1
ATOM 2148 N N . PRO A 1 294 ? -20.328 -0.177 6.641 1 80.81 294 PRO A N 1
ATOM 2149 C CA . PRO A 1 294 ? -21.047 -0.045 5.367 1 80.81 294 PRO A CA 1
ATOM 2150 C C . PRO A 1 294 ? -20.094 0.075 4.172 1 80.81 294 PRO A C 1
ATOM 2152 O O . PRO A 1 294 ? -18.953 0.521 4.324 1 80.81 294 PRO A O 1
ATOM 2155 N N . ALA A 1 295 ? -20.609 -0.381 3.025 1 82.88 295 ALA A N 1
ATOM 2156 C CA . ALA A 1 295 ? -19.797 -0.357 1.818 1 82.88 295 ALA A CA 1
ATOM 2157 C C . ALA A 1 295 ? -20.172 0.816 0.92 1 82.88 295 ALA A C 1
ATOM 2159 O O . ALA A 1 295 ? -21.359 1.11 0.74 1 82.88 295 ALA A O 1
ATOM 2160 N N . ARG A 1 296 ? -19.156 1.566 0.589 1 83 296 ARG A N 1
ATOM 2161 C CA . ARG A 1 296 ? -19.344 2.482 -0.533 1 83 296 ARG A CA 1
ATOM 2162 C C . ARG A 1 296 ? -19.438 1.722 -1.851 1 83 296 ARG A C 1
ATOM 2164 O O . ARG A 1 296 ? -18.625 0.83 -2.121 1 83 296 ARG A O 1
ATOM 2171 N N . GLU A 1 297 ? -20.438 2.047 -2.615 1 83.88 297 GLU A N 1
ATOM 2172 C CA . GLU A 1 297 ? -20.609 1.362 -3.893 1 83.88 297 GLU A CA 1
ATOM 2173 C C . GLU A 1 297 ? -20.172 2.24 -5.059 1 83.88 297 GLU A C 1
ATOM 2175 O O . GLU A 1 297 ? -20.203 3.469 -4.965 1 83.88 297 GLU A O 1
ATOM 2180 N N . ASP A 1 298 ? -19.625 1.643 -6.016 1 86 298 ASP A N 1
ATOM 2181 C CA . ASP A 1 298 ? -19.297 2.229 -7.312 1 86 298 ASP A CA 1
ATOM 2182 C C . ASP A 1 298 ? -19.719 1.31 -8.453 1 86 298 ASP A C 1
ATOM 2184 O O . ASP A 1 298 ? -19 0.376 -8.812 1 86 298 ASP A O 1
ATOM 2188 N N . ASP A 1 299 ? -20.906 1.646 -8.977 1 85.44 299 ASP A N 1
ATOM 2189 C CA . ASP A 1 299 ? -21.5 0.755 -9.961 1 85.44 299 ASP A CA 1
ATOM 2190 C C . ASP A 1 299 ? -21.375 1.333 -11.375 1 85.44 299 ASP A C 1
ATOM 2192 O O . ASP A 1 299 ? -22.203 1.044 -12.242 1 85.44 299 ASP A O 1
ATOM 2196 N N . ARG A 1 300 ? -20.406 2.148 -11.578 1 84.62 300 ARG A N 1
ATOM 2197 C CA . ARG A 1 300 ? -20.188 2.732 -12.898 1 84.62 300 ARG A CA 1
ATOM 2198 C C . ARG A 1 300 ? -19.766 1.67 -13.906 1 84.62 300 ARG A C 1
ATOM 2200 O O . ARG A 1 300 ? -19.031 0.738 -13.555 1 84.62 300 ARG A O 1
ATOM 2207 N N . GLU A 1 301 ? -20.25 1.786 -15.133 1 81.56 301 GLU A N 1
ATOM 2208 C CA . GLU A 1 301 ? -19.828 0.886 -16.203 1 81.56 301 GLU A CA 1
ATOM 2209 C C . GLU A 1 301 ? -18.328 0.978 -16.453 1 81.56 301 GLU A C 1
ATOM 2211 O O . GLU A 1 301 ? -17.75 2.07 -16.438 1 81.56 301 GLU A O 1
ATOM 2216 N N . GLY A 1 302 ? -17.703 -0.214 -16.656 1 76.06 302 GLY A N 1
ATOM 2217 C CA . GLY A 1 302 ? -16.266 -0.221 -16.938 1 76.06 302 GLY A CA 1
ATOM 2218 C C . GLY A 1 302 ? -15.422 -0.436 -15.688 1 76.06 302 GLY A C 1
ATOM 2219 O O . GLY A 1 302 ? -14.227 -0.706 -15.789 1 76.06 302 GLY A O 1
ATOM 2220 N N . TYR A 1 303 ? -16.156 -0.39 -14.586 1 83.62 303 TYR A N 1
ATOM 2221 C CA . TYR A 1 303 ? -15.445 -0.555 -13.32 1 83.62 303 TYR A CA 1
ATOM 2222 C C . TYR A 1 303 ? -15.648 -1.956 -12.758 1 83.62 303 TYR A C 1
ATOM 2224 O O . TYR A 1 303 ? -16.578 -2.668 -13.164 1 83.62 303 TYR A O 1
ATOM 2232 N N . ASP A 1 304 ? -14.805 -2.371 -11.953 1 88.81 304 ASP A N 1
ATOM 2233 C CA . ASP A 1 304 ? -14.664 -3.764 -11.547 1 88.81 304 ASP A CA 1
ATOM 2234 C C . ASP A 1 304 ? -15.891 -4.23 -10.758 1 88.81 304 ASP A C 1
ATOM 2236 O O . ASP A 1 304 ? -16.438 -5.305 -11.031 1 88.81 304 ASP A O 1
ATOM 2240 N N . LYS A 1 305 ? -16.391 -3.398 -9.906 1 93.31 305 LYS A N 1
ATOM 2241 C CA . LYS A 1 305 ? -17.547 -3.805 -9.102 1 93.31 305 LYS A CA 1
ATOM 2242 C C . LYS A 1 305 ? -18.75 -4.113 -9.984 1 93.31 305 LYS A C 1
ATOM 2244 O O . LYS A 1 305 ? -19.453 -5.109 -9.766 1 93.31 305 LYS A O 1
ATOM 2249 N N . ARG A 1 306 ? -19 -3.283 -10.969 1 91.12 306 ARG A N 1
ATOM 2250 C CA . ARG A 1 306 ? -20.125 -3.488 -11.867 1 91.12 306 ARG A CA 1
ATOM 2251 C C . ARG A 1 306 ? -19.984 -4.789 -12.648 1 91.12 306 ARG A C 1
ATOM 2253 O O . ARG A 1 306 ? -20.938 -5.559 -12.773 1 91.12 306 ARG A O 1
ATOM 2260 N N . ALA A 1 307 ? -18.766 -5.051 -13.148 1 85.81 307 ALA A N 1
ATOM 2261 C CA . ALA A 1 307 ? -18.516 -6.289 -13.883 1 85.81 307 ALA A CA 1
ATOM 2262 C C . ALA A 1 307 ? -18.812 -7.512 -13.023 1 85.81 307 ALA A C 1
ATOM 2264 O O . ALA A 1 307 ? -19.484 -8.445 -13.469 1 85.81 307 ALA A O 1
ATOM 2265 N N . MET A 1 308 ? -18.375 -7.473 -11.844 1 94.31 308 MET A N 1
ATOM 2266 C CA . MET A 1 308 ? -18.578 -8.57 -10.906 1 94.31 308 MET A CA 1
ATOM 2267 C C . MET A 1 308 ? -20.062 -8.758 -10.602 1 94.31 308 MET A C 1
ATOM 2269 O O . MET A 1 308 ? -20.562 -9.891 -10.586 1 94.31 308 MET A O 1
ATOM 2273 N N . LYS A 1 309 ? -20.719 -7.684 -10.398 1 94.12 309 LYS A N 1
ATOM 2274 C CA . LYS A 1 309 ? -22.156 -7.734 -10.133 1 94.12 309 LYS A CA 1
ATOM 2275 C C . LYS A 1 309 ? -22.922 -8.328 -11.312 1 94.12 309 LYS A C 1
ATOM 2277 O O . LYS A 1 309 ? -23.922 -9.023 -11.125 1 94.12 309 LYS A O 1
ATOM 2282 N N . ASP A 1 310 ? -22.438 -8.07 -12.469 1 91.62 310 ASP A N 1
ATOM 2283 C CA . ASP A 1 310 ? -23.109 -8.531 -13.688 1 91.62 310 ASP A CA 1
ATOM 2284 C C . ASP A 1 310 ? -22.719 -9.969 -14.008 1 91.62 310 ASP A C 1
ATOM 2286 O O . ASP A 1 310 ? -23.172 -10.531 -15.008 1 91.62 310 ASP A O 1
ATOM 2290 N N . GLY A 1 311 ? -21.859 -10.555 -13.258 1 90.12 311 GLY A N 1
ATOM 2291 C CA . GLY A 1 311 ? -21.547 -11.961 -13.422 1 90.12 311 GLY A CA 1
ATOM 2292 C C . GLY A 1 311 ? -20.312 -12.203 -14.266 1 90.12 311 GLY A C 1
ATOM 2293 O O . GLY A 1 311 ? -20.109 -13.297 -14.789 1 90.12 311 GLY A O 1
ATOM 2294 N N . PHE A 1 312 ? -19.516 -11.141 -14.398 1 86.38 312 PHE A N 1
ATOM 2295 C CA . PHE A 1 312 ? -18.266 -11.273 -15.156 1 86.38 312 PHE A CA 1
ATOM 2296 C C . PHE A 1 312 ? -17.078 -11.375 -14.219 1 86.38 312 PHE A C 1
ATOM 2298 O O . PHE A 1 312 ? -17.094 -10.828 -13.109 1 86.38 312 PHE A O 1
ATOM 2305 N N . VAL A 1 313 ? -16.047 -12.094 -14.672 1 88.06 313 VAL A N 1
ATOM 2306 C CA . VAL A 1 313 ? -14.727 -11.992 -14.055 1 88.06 313 VAL A CA 1
ATOM 2307 C C . VAL A 1 313 ? -14.094 -10.641 -14.391 1 88.06 313 VAL A C 1
ATOM 2309 O O . VAL A 1 313 ? -14.086 -10.227 -15.555 1 88.06 313 VAL A O 1
ATOM 2312 N N . SER A 1 314 ? -13.672 -9.938 -13.383 1 88 314 SER A N 1
ATOM 2313 C CA . SER A 1 314 ? -13.023 -8.648 -13.602 1 88 314 SER A CA 1
ATOM 2314 C C . SER A 1 314 ? -11.508 -8.797 -13.625 1 88 314 SER A C 1
ATOM 2316 O O . SER A 1 314 ? -10.922 -9.406 -12.727 1 88 314 SER A O 1
ATOM 2318 N N . VAL A 1 315 ? -10.82 -8.25 -14.641 1 85.56 315 VAL A N 1
ATOM 2319 C CA . VAL A 1 315 ? -9.367 -8.164 -14.711 1 85.56 315 VAL A CA 1
ATOM 2320 C C . VAL A 1 315 ? -8.945 -6.707 -14.875 1 85.56 315 VAL A C 1
ATOM 2322 O O . VAL A 1 315 ? -9.32 -6.051 -15.852 1 85.56 315 VAL A O 1
ATOM 2325 N N . SER A 1 316 ? -8.258 -6.203 -13.906 1 82.69 316 SER A N 1
ATOM 2326 C CA . SER A 1 316 ? -7.688 -4.863 -13.977 1 82.69 316 SER A CA 1
ATOM 2327 C C . SER A 1 316 ? -6.164 -4.914 -14.062 1 82.69 316 SER A C 1
ATOM 2329 O O . SER A 1 316 ? -5.523 -5.703 -13.359 1 82.69 316 SER A O 1
ATOM 2331 N N . VAL A 1 317 ? -5.602 -4.125 -14.922 1 79.5 317 VAL A N 1
ATOM 2332 C CA . VAL A 1 317 ? -4.148 -4.035 -15.039 1 79.5 317 VAL A CA 1
ATOM 2333 C C . VAL A 1 317 ? -3.629 -2.914 -14.141 1 79.5 317 VAL A C 1
ATOM 2335 O O . VAL A 1 317 ? -3.973 -1.746 -14.336 1 79.5 317 VAL A O 1
ATOM 2338 N N . LEU A 1 318 ? -2.943 -3.344 -13.148 1 81.25 318 LEU A N 1
ATOM 2339 C CA . LEU A 1 318 ? -2.361 -2.377 -12.219 1 81.25 318 LEU A CA 1
ATOM 2340 C C . LEU A 1 318 ? -0.899 -2.109 -12.562 1 81.25 318 LEU A C 1
ATOM 2342 O O . LEU A 1 318 ? -0.151 -3.039 -12.875 1 81.25 318 LEU A O 1
ATOM 2346 N N . ALA A 1 319 ? -0.737 -0.738 -12.602 1 66.25 319 ALA A N 1
ATOM 2347 C CA . ALA A 1 319 ? 0.66 -0.375 -12.828 1 66.25 319 ALA A CA 1
ATOM 2348 C C . ALA A 1 319 ? 1.48 -0.539 -11.547 1 66.25 319 ALA A C 1
ATOM 2350 O O . ALA A 1 319 ? 0.97 -0.336 -10.445 1 66.25 319 ALA A O 1
ATOM 2351 N N . SER A 1 320 ? 2.461 -1.208 -11.82 1 56.22 320 SER A N 1
ATOM 2352 C CA . SER A 1 320 ? 3.449 -1.154 -10.75 1 56.22 320 SER A CA 1
ATOM 2353 C C . SER A 1 320 ? 4.383 0.04 -10.914 1 56.22 320 SER A C 1
ATOM 2355 O O . SER A 1 320 ? 4.324 0.743 -11.922 1 56.22 320 SER A O 1
ATOM 2357 N N . GLY A 1 321 ? 4.773 0.919 -9.734 1 49 321 GLY A N 1
ATOM 2358 C CA . GLY A 1 321 ? 5.676 2.053 -9.883 1 49 321 GLY A CA 1
ATOM 2359 C C . GLY A 1 321 ? 6.355 2.104 -11.234 1 49 321 GLY A C 1
ATOM 2360 O O . GLY A 1 321 ? 6.949 3.119 -11.602 1 49 321 GLY A O 1
ATOM 2361 N N . TYR A 1 322 ? 6.363 1.013 -12.016 1 36.28 322 TYR A N 1
ATOM 2362 C CA . TYR A 1 322 ? 7.047 0.958 -13.305 1 36.28 322 TYR A CA 1
ATOM 2363 C C . TYR A 1 322 ? 6.113 1.374 -14.438 1 36.28 322 TYR A C 1
ATOM 2365 O O . TYR A 1 322 ? 6.57 1.776 -15.508 1 36.28 322 TYR A O 1
ATOM 2373 N N . ALA A 1 323 ? 4.801 1.131 -14.195 1 36.78 323 ALA A N 1
ATOM 2374 C CA . ALA A 1 323 ? 4.043 1.147 -15.445 1 36.78 323 ALA A CA 1
ATOM 2375 C C . ALA A 1 323 ? 2.701 1.856 -15.266 1 36.78 323 ALA A C 1
ATOM 2377 O O . ALA A 1 323 ? 2.123 1.833 -14.172 1 36.78 323 ALA A O 1
ATOM 2378 N N . THR A 1 324 ? 2.566 3.146 -15.789 1 40.91 324 THR A N 1
ATOM 2379 C CA . THR A 1 324 ? 1.205 3.621 -16.016 1 40.91 324 THR A CA 1
ATOM 2380 C C . THR A 1 324 ? 0.551 2.859 -17.156 1 40.91 324 THR A C 1
ATOM 2382 O O . THR A 1 324 ? 1.18 2.631 -18.203 1 40.91 324 THR A O 1
ATOM 2385 N N . VAL A 1 325 ? -0.388 1.945 -16.969 1 38.25 325 VAL A N 1
ATOM 2386 C CA . VAL A 1 325 ? -0.98 1.183 -18.062 1 38.25 325 VAL A CA 1
ATOM 2387 C C . VAL A 1 325 ? -2.189 1.93 -18.609 1 38.25 325 VAL A C 1
ATOM 2389 O O . VAL A 1 325 ? -3.105 2.281 -17.875 1 38.25 325 VAL A O 1
ATOM 2392 N N . ALA A 1 326 ? -1.906 2.771 -19.625 1 40.06 326 ALA A N 1
ATOM 2393 C CA . ALA A 1 326 ? -3.068 3.283 -20.344 1 40.06 326 ALA A CA 1
ATOM 2394 C C . ALA A 1 326 ? -3.602 2.25 -21.344 1 40.06 326 ALA A C 1
ATOM 2396 O O . ALA A 1 326 ? -2.83 1.631 -22.078 1 40.06 326 ALA A O 1
ATOM 2397 N N . PHE A 1 327 ? -4.637 1.576 -20.875 1 39.09 327 PHE A N 1
ATOM 2398 C CA . PHE A 1 327 ? -5.242 0.668 -21.828 1 39.09 327 PHE A CA 1
ATOM 2399 C C . PHE A 1 327 ? -6.379 1.354 -22.578 1 39.09 327 PHE A C 1
ATOM 2401 O O . PHE A 1 327 ? -7.023 2.26 -22.047 1 39.09 327 PHE A O 1
ATOM 2408 N N . ASP A 1 328 ? -6.281 1.293 -23.906 1 40.44 328 ASP A N 1
ATOM 2409 C CA . ASP A 1 328 ? -7.383 1.782 -24.734 1 40.44 328 ASP A CA 1
ATOM 2410 C C . ASP A 1 328 ? -8.633 0.925 -24.547 1 40.44 328 ASP A C 1
ATOM 2412 O O . ASP A 1 328 ? -8.766 -0.132 -25.156 1 40.44 328 ASP A O 1
ATOM 2416 N N . ARG A 1 329 ? -9.445 1.273 -23.609 1 44.16 329 ARG A N 1
ATOM 2417 C CA . ARG A 1 329 ? -10.664 0.554 -23.25 1 44.16 329 ARG A CA 1
ATOM 2418 C C . ARG A 1 329 ? -11.562 0.36 -24.469 1 44.16 329 ARG A C 1
ATOM 2420 O O . ARG A 1 329 ? -12.375 -0.565 -24.5 1 44.16 329 ARG A O 1
ATOM 2427 N N . THR A 1 330 ? -11.484 1.261 -25.281 1 44.78 330 THR A N 1
ATOM 2428 C CA . THR A 1 330 ? -12.367 1.194 -26.438 1 44.78 330 THR A CA 1
ATOM 2429 C C . THR A 1 330 ? -12.062 -0.043 -27.281 1 44.78 330 THR A C 1
ATOM 2431 O O . THR A 1 330 ? -12.883 -0.453 -28.109 1 44.78 330 THR A O 1
ATOM 2434 N N . LYS A 1 331 ? -11.008 -0.617 -27.031 1 44.25 331 LYS A N 1
ATOM 2435 C CA . LYS A 1 331 ? -10.609 -1.774 -27.812 1 44.25 331 LYS A CA 1
ATOM 2436 C C . LYS A 1 331 ? -10.938 -3.078 -27.094 1 44.25 331 LYS A C 1
ATOM 2438 O O . LYS A 1 331 ? -10.656 -4.164 -27.609 1 44.25 331 LYS A O 1
ATOM 2443 N N . ILE A 1 332 ? -11.344 -2.938 -25.953 1 43.56 332 ILE A N 1
ATOM 2444 C CA . ILE A 1 332 ? -11.812 -4.113 -25.234 1 43.56 332 ILE A CA 1
ATOM 2445 C C . ILE A 1 332 ? -13.141 -4.59 -25.812 1 43.56 332 ILE A C 1
ATOM 2447 O O . ILE A 1 332 ? -14.102 -3.82 -25.891 1 43.56 332 ILE A O 1
ATOM 2451 N N . PRO A 1 333 ? -13.133 -5.707 -26.359 1 42.09 333 PRO A N 1
ATOM 2452 C CA . PRO A 1 333 ? -14.422 -6.141 -26.891 1 42.09 333 PRO A CA 1
ATOM 2453 C C . PRO A 1 333 ? -15.531 -6.113 -25.844 1 42.09 333 PRO A C 1
ATOM 2455 O O . PRO A 1 333 ? -15.297 -6.453 -24.672 1 42.09 333 PRO A O 1
ATOM 2458 N N . LYS A 1 334 ? -16.391 -5.25 -26.078 1 43.97 334 LYS A N 1
ATOM 2459 C CA . LYS A 1 334 ? -17.562 -5.145 -25.203 1 43.97 334 LYS A CA 1
ATOM 2460 C C . LYS A 1 334 ? -18.062 -6.527 -24.781 1 43.97 334 LYS A C 1
ATOM 2462 O O . LYS A 1 334 ? -18.578 -6.699 -23.688 1 43.97 334 LYS A O 1
ATOM 2467 N N . GLU A 1 335 ? -18.266 -7.406 -25.734 1 39.62 335 GLU A N 1
ATOM 2468 C CA . GLU A 1 335 ? -18.875 -8.711 -25.531 1 39.62 335 GLU A CA 1
ATOM 2469 C C . GLU A 1 335 ? -17.828 -9.82 -25.5 1 39.62 335 GLU A C 1
ATOM 2471 O O . GLU A 1 335 ? -17.062 -9.992 -26.453 1 39.62 335 GLU A O 1
ATOM 2476 N N . ASN A 1 336 ? -17.047 -9.898 -24.531 1 39.03 336 ASN A N 1
ATOM 2477 C CA . ASN A 1 336 ? -16.156 -11.062 -24.438 1 39.03 336 ASN A CA 1
ATOM 2478 C C . ASN A 1 336 ? -16.953 -12.367 -24.375 1 39.03 336 ASN A C 1
ATOM 2480 O O . ASN A 1 336 ? -16.938 -13.07 -23.375 1 39.03 336 ASN A O 1
ATOM 2484 N N . ALA A 1 337 ? -18.109 -12.391 -24.969 1 39.44 337 ALA A N 1
ATOM 2485 C CA . ALA A 1 337 ? -18.922 -13.594 -25.047 1 39.44 337 ALA A CA 1
ATOM 2486 C C . ALA A 1 337 ? -18.219 -14.688 -25.844 1 39.44 337 ALA A C 1
ATOM 2488 O O . ALA A 1 337 ? -17.906 -14.508 -27.016 1 39.44 337 ALA A O 1
ATOM 2489 N N . GLY A 1 338 ? -17.562 -15.656 -25.188 1 45.94 338 GLY A N 1
ATOM 2490 C CA . GLY A 1 338 ? -17.047 -16.922 -25.688 1 45.94 338 GLY A CA 1
ATOM 2491 C C . GLY A 1 338 ? -15.539 -17.016 -25.641 1 45.94 338 GLY A C 1
ATOM 2492 O O . GLY A 1 338 ? -14.961 -18.062 -25.938 1 45.94 338 GLY A O 1
ATOM 2493 N N . LEU A 1 339 ? -14.867 -15.891 -25.469 1 46.69 339 LEU A N 1
ATOM 2494 C CA . LEU A 1 339 ? -13.414 -16.031 -25.438 1 46.69 339 LEU A CA 1
ATOM 2495 C C . LEU A 1 339 ? -12.922 -16.391 -24.047 1 46.69 339 LEU A C 1
ATOM 2497 O O . LEU A 1 339 ? -13.523 -15.984 -23.047 1 46.69 339 LEU A O 1
ATOM 2501 N N . GLY A 1 340 ? -12.117 -17.344 -24.109 1 52.19 340 GLY A N 1
ATOM 2502 C CA . GLY A 1 340 ? -11.422 -17.641 -22.859 1 52.19 340 GLY A CA 1
ATOM 2503 C C . GLY A 1 340 ? -10.695 -16.438 -22.297 1 52.19 340 GLY A C 1
ATOM 2504 O O . GLY A 1 340 ? -10.5 -15.43 -22.984 1 52.19 340 GLY A O 1
ATOM 2505 N N . LEU A 1 341 ? -10.57 -16.297 -21.031 1 53.12 341 LEU A N 1
ATOM 2506 C CA . LEU A 1 341 ? -9.945 -15.195 -20.312 1 53.12 341 LEU A CA 1
ATOM 2507 C C . LEU A 1 341 ? -8.648 -14.766 -21 1 53.12 341 LEU A C 1
ATOM 2509 O O . LEU A 1 341 ? -8.406 -13.57 -21.188 1 53.12 341 LEU A O 1
ATOM 2513 N N . GLY A 1 342 ? -7.906 -15.766 -21.359 1 54.22 342 GLY A N 1
ATOM 2514 C CA . GLY A 1 342 ? -6.625 -15.469 -21.984 1 54.22 342 GLY A CA 1
ATOM 2515 C C . GLY A 1 342 ? -6.762 -14.742 -23.297 1 54.22 342 GLY A C 1
ATOM 2516 O O . GLY A 1 342 ? -6.082 -13.75 -23.547 1 54.22 342 GLY A O 1
ATOM 2517 N N . GLU A 1 343 ? -7.656 -15.188 -24.062 1 57.72 343 GLU A N 1
ATOM 2518 C CA . GLU A 1 343 ? -7.863 -14.602 -25.391 1 57.72 343 GLU A CA 1
ATOM 2519 C C . GLU A 1 343 ? -8.43 -13.188 -25.281 1 57.72 343 GLU A C 1
ATOM 2521 O O . GLU A 1 343 ? -8.023 -12.297 -26.031 1 57.72 343 GLU A O 1
ATOM 2526 N N . THR A 1 344 ? -9.266 -13.086 -24.375 1 55.47 344 THR A N 1
ATOM 2527 C CA . THR A 1 344 ? -9.859 -11.766 -24.156 1 55.47 344 THR A CA 1
ATOM 2528 C C . THR A 1 344 ? -8.789 -10.75 -23.766 1 55.47 344 THR A C 1
ATOM 2530 O O . THR A 1 344 ? -8.773 -9.633 -24.281 1 55.47 344 THR A O 1
ATOM 2533 N N . LEU A 1 345 ? -7.98 -11.133 -22.953 1 57.59 345 LEU A N 1
ATOM 2534 C CA . LEU A 1 345 ? -6.93 -10.227 -22.5 1 57.59 345 LEU A CA 1
ATOM 2535 C C . LEU A 1 345 ? -5.965 -9.906 -23.641 1 57.59 345 LEU A C 1
ATOM 2537 O O . LEU A 1 345 ? -5.555 -8.758 -23.797 1 57.59 345 LEU A O 1
ATOM 2541 N N . VAL A 1 346 ? -5.711 -10.938 -24.375 1 56.53 346 VAL A N 1
ATOM 2542 C CA . VAL A 1 346 ? -4.797 -10.758 -25.5 1 56.53 346 VAL A CA 1
ATOM 2543 C C . VAL A 1 346 ? -5.402 -9.781 -26.5 1 56.53 346 VAL A C 1
ATOM 2545 O O . VAL A 1 346 ? -4.711 -8.898 -27.016 1 56.53 346 VAL A O 1
ATOM 2548 N N . ARG A 1 347 ? -6.586 -9.992 -26.75 1 58.66 347 ARG A N 1
ATOM 2549 C CA . ARG A 1 347 ? -7.258 -9.133 -27.719 1 58.66 347 ARG A CA 1
ATOM 2550 C C . ARG A 1 347 ? -7.363 -7.699 -27.203 1 58.66 347 ARG A C 1
ATOM 2552 O O . ARG A 1 347 ? -7.246 -6.746 -27.969 1 58.66 347 ARG A O 1
ATOM 2559 N N . ALA A 1 348 ? -7.586 -7.777 -25.891 1 55.31 348 ALA A N 1
ATOM 2560 C CA . ALA A 1 348 ? -7.801 -6.469 -25.281 1 55.31 348 ALA A CA 1
ATOM 2561 C C . ALA A 1 348 ? -6.488 -5.703 -25.141 1 55.31 348 ALA A C 1
ATOM 2563 O O . ALA A 1 348 ? -6.461 -4.48 -25.281 1 55.31 348 ALA A O 1
ATOM 2564 N N . LEU A 1 349 ? -5.621 -6.391 -24.844 1 53.34 349 LEU A N 1
ATOM 2565 C CA . LEU A 1 349 ? -4.359 -5.738 -24.516 1 53.34 349 LEU A CA 1
ATOM 2566 C C . LEU A 1 349 ? -3.467 -5.629 -25.75 1 53.34 349 LEU A C 1
ATOM 2568 O O . LEU A 1 349 ? -2.545 -4.809 -25.797 1 53.34 349 LEU A O 1
ATOM 2572 N N . VAL A 1 350 ? -3.684 -6.477 -26.766 1 45 350 VAL A N 1
ATOM 2573 C CA . VAL A 1 350 ? -2.898 -6.449 -28 1 45 350 VAL A CA 1
ATOM 2574 C C . VAL A 1 350 ? -3.83 -6.332 -29.203 1 45 350 VAL A C 1
ATOM 2576 O O . VAL A 1 350 ? -3.891 -7.238 -30.031 1 45 350 VAL A O 1
ATOM 2579 N N . PRO A 1 351 ? -4.684 -5.234 -29.125 1 39.62 351 PRO A N 1
ATOM 2580 C CA . PRO A 1 351 ? -5.711 -5.258 -30.172 1 39.62 351 PRO A CA 1
ATOM 2581 C C . PRO A 1 351 ? -5.125 -5.461 -31.562 1 39.62 351 PRO A C 1
ATOM 2583 O O . PRO A 1 351 ? -5.676 -6.223 -32.375 1 39.62 351 PRO A O 1
ATOM 2586 N N . ASP A 1 352 ? -4.605 -4.344 -32.125 1 44.41 352 ASP A N 1
ATOM 2587 C CA . ASP A 1 352 ? -4.191 -4.422 -33.5 1 44.41 352 ASP A CA 1
ATOM 2588 C C . ASP A 1 352 ? -2.814 -5.066 -33.656 1 44.41 352 ASP A C 1
ATOM 2590 O O . ASP A 1 352 ? -2.084 -4.797 -34.594 1 44.41 352 ASP A O 1
ATOM 2594 N N . GLY A 1 353 ? -2.607 -6.184 -33.031 1 41.47 353 GLY A N 1
ATOM 2595 C CA . GLY A 1 353 ? -1.283 -6.758 -33.219 1 41.47 353 GLY A CA 1
ATOM 2596 C C . GLY A 1 353 ? -0.167 -5.824 -32.781 1 41.47 353 GLY A C 1
ATOM 2597 O O . GLY A 1 353 ? 1.012 -6.125 -33 1 41.47 353 GLY A O 1
ATOM 2598 N N . ALA A 1 354 ? -0.507 -4.625 -32.562 1 35.19 354 ALA A N 1
ATOM 2599 C CA . ALA A 1 354 ? 0.49 -3.639 -32.156 1 35.19 354 ALA A CA 1
ATOM 2600 C C . ALA A 1 354 ? 0.819 -3.775 -30.656 1 35.19 354 ALA A C 1
ATOM 2602 O O . ALA A 1 354 ? -0.025 -4.199 -29.859 1 35.19 354 ALA A O 1
ATOM 2603 N N . ARG A 1 355 ? 2.123 -3.896 -30.438 1 35.84 355 ARG A N 1
ATOM 2604 C CA . ARG A 1 355 ? 2.738 -4.035 -29.125 1 35.84 355 ARG A CA 1
ATOM 2605 C C . ARG A 1 355 ? 2.111 -3.074 -28.109 1 35.84 355 ARG A C 1
ATOM 2607 O O . ARG A 1 355 ? 1.868 -1.908 -28.438 1 35.84 355 ARG A O 1
ATOM 2614 N N . PRO A 1 356 ? 1.322 -3.641 -27.266 1 36.72 356 PRO A N 1
ATOM 2615 C CA . PRO A 1 356 ? 0.826 -2.742 -26.234 1 36.72 356 PRO A CA 1
ATOM 2616 C C . PRO A 1 356 ? 1.857 -1.694 -25.812 1 36.72 356 PRO A C 1
ATOM 2618 O O . PRO A 1 356 ? 3.051 -1.997 -25.734 1 36.72 356 PRO A O 1
ATOM 2621 N N . GLY A 1 357 ? 1.819 -0.525 -26.422 1 31.22 357 GLY A N 1
ATOM 2622 C CA . GLY A 1 357 ? 2.732 0.503 -25.953 1 31.22 357 GLY A CA 1
ATOM 2623 C C . GLY A 1 357 ? 2.691 0.688 -24.438 1 31.22 357 GLY A C 1
ATOM 2624 O O . GLY A 1 357 ? 1.708 1.194 -23.906 1 31.22 357 GLY A O 1
ATOM 2625 N N . ILE A 1 358 ? 2.873 -0.354 -23.781 1 31.73 358 ILE A N 1
ATOM 2626 C CA . ILE A 1 358 ? 3.193 0.003 -22.406 1 31.73 358 ILE A CA 1
ATOM 2627 C C . ILE A 1 358 ? 4.152 1.19 -22.391 1 31.73 358 ILE A C 1
ATOM 2629 O O . ILE A 1 358 ? 5.27 1.1 -22.906 1 31.73 358 ILE A O 1
ATOM 2633 N N . ARG A 1 359 ? 3.639 2.338 -22.719 1 29.83 359 ARG A N 1
ATOM 2634 C CA . ARG A 1 359 ? 4.547 3.475 -22.578 1 29.83 359 ARG A CA 1
ATOM 2635 C C . ARG A 1 359 ? 5.227 3.475 -21.219 1 29.83 359 ARG A C 1
ATOM 2637 O O . ARG A 1 359 ? 4.555 3.504 -20.188 1 29.83 359 ARG A O 1
ATOM 2644 N N . SER A 1 360 ? 6.145 2.582 -21.141 1 26.61 360 SER A N 1
ATOM 2645 C CA . SER A 1 360 ? 7.035 2.832 -20.016 1 26.61 360 SER A CA 1
ATOM 2646 C C . SER A 1 360 ? 7.371 4.316 -19.891 1 26.61 360 SER A C 1
ATOM 2648 O O . SER A 1 360 ? 7.422 5.027 -20.906 1 26.61 360 SER A O 1
ATOM 2650 N N . ALA A 1 361 ? 6.891 4.953 -18.906 1 24.72 361 ALA A N 1
ATOM 2651 C CA . ALA A 1 361 ? 7.504 6.273 -18.781 1 24.72 361 ALA A CA 1
ATOM 2652 C C . ALA A 1 361 ? 8.977 6.234 -19.172 1 24.72 361 ALA A C 1
ATOM 2654 O O . ALA A 1 361 ? 9.797 5.641 -18.484 1 24.72 361 ALA A O 1
ATOM 2655 N N . ALA A 1 362 ? 9.383 5.812 -20.344 1 22.11 362 ALA A N 1
ATOM 2656 C CA . ALA A 1 362 ? 10.719 6.188 -20.797 1 22.11 362 ALA A CA 1
ATOM 2657 C C . ALA A 1 362 ? 10.906 7.703 -20.766 1 22.11 362 ALA A C 1
ATOM 2659 O O . ALA A 1 362 ? 9.992 8.453 -21.125 1 22.11 362 ALA A O 1
ATOM 2660 N N . MET B 1 1 ? -27.719 63.281 5.281 1 28.05 1 MET B N 1
ATOM 2661 C CA . MET B 1 1 ? -28.047 61.906 5 1 28.05 1 MET B CA 1
ATOM 2662 C C . MET B 1 1 ? -26.766 61.062 4.797 1 28.05 1 MET B C 1
ATOM 2664 O O . MET B 1 1 ? -26.125 61.188 3.756 1 28.05 1 MET B O 1
ATOM 2668 N N . VAL B 1 2 ? -26.031 60.844 5.816 1 30.5 2 VAL B N 1
ATOM 2669 C CA . VAL B 1 2 ? -24.672 60.281 5.879 1 30.5 2 VAL B CA 1
ATOM 2670 C C . VAL B 1 2 ? -24.688 58.812 5.422 1 30.5 2 VAL B C 1
ATOM 2672 O O . VAL B 1 2 ? -25.484 58.031 5.918 1 30.5 2 VAL B O 1
ATOM 2675 N N . HIS B 1 3 ? -24.469 58.594 4.109 1 29.7 3 HIS B N 1
ATOM 2676 C CA . HIS B 1 3 ? -24.375 57.281 3.494 1 29.7 3 HIS B CA 1
ATOM 2677 C C . HIS B 1 3 ? -23.453 56.344 4.285 1 29.7 3 HIS B C 1
ATOM 2679 O O . HIS B 1 3 ? -22.266 56.656 4.438 1 29.7 3 HIS B O 1
ATOM 2685 N N . ASP B 1 4 ? -23.922 55.781 5.336 1 28.62 4 ASP B N 1
ATOM 2686 C CA . ASP B 1 4 ? -23.156 54.844 6.117 1 28.62 4 ASP B CA 1
ATOM 2687 C C . ASP B 1 4 ? -22.562 53.75 5.227 1 28.62 4 ASP B C 1
ATOM 2689 O O . ASP B 1 4 ? -23.312 53 4.559 1 28.62 4 ASP B O 1
ATOM 2693 N N . SER B 1 5 ? -21.516 54.031 4.543 1 26.97 5 SER B N 1
ATOM 2694 C CA . SER B 1 5 ? -20.75 53.062 3.742 1 26.97 5 SER B CA 1
ATOM 2695 C C . SER B 1 5 ? -20.516 51.781 4.504 1 26.97 5 SER B C 1
ATOM 2697 O O . SER B 1 5 ? -19.734 51.75 5.461 1 26.97 5 SER B O 1
ATOM 2699 N N . ALA B 1 6 ? -21.531 50.969 4.75 1 34.06 6 ALA B N 1
ATOM 2700 C CA . ALA B 1 6 ? -21.312 49.656 5.309 1 34.06 6 ALA B CA 1
ATOM 2701 C C . ALA B 1 6 ? -20.094 49 4.68 1 34.06 6 ALA B C 1
ATOM 2703 O O . ALA B 1 6 ? -20.109 48.625 3.496 1 34.06 6 ALA B O 1
ATOM 2704 N N . ILE B 1 7 ? -18.938 49.5 4.977 1 29.64 7 ILE B N 1
ATOM 2705 C CA . ILE B 1 7 ? -17.75 48.75 4.617 1 29.64 7 ILE B CA 1
ATOM 2706 C C . ILE B 1 7 ? -18.016 47.25 4.809 1 29.64 7 ILE B C 1
ATOM 2708 O O . ILE B 1 7 ? -18.391 46.812 5.902 1 29.64 7 ILE B O 1
ATOM 2712 N N . HIS B 1 8 ? -18.578 46.531 3.941 1 32.91 8 HIS B N 1
ATOM 2713 C CA . HIS B 1 8 ? -18.703 45.094 3.93 1 32.91 8 HIS B CA 1
ATOM 2714 C C . HIS B 1 8 ? -17.469 44.438 4.547 1 32.91 8 HIS B C 1
ATOM 2716 O O . HIS B 1 8 ? -16.328 44.75 4.156 1 32.91 8 HIS B O 1
ATOM 2722 N N . ASP B 1 9 ? -17.359 44.281 5.848 1 32.56 9 ASP B N 1
ATOM 2723 C CA . ASP B 1 9 ? -16.359 43.5 6.586 1 32.56 9 ASP B CA 1
ATOM 2724 C C . ASP B 1 9 ? -15.812 42.344 5.73 1 32.56 9 ASP B C 1
ATOM 2726 O O . ASP B 1 9 ? -16.578 41.531 5.199 1 32.56 9 ASP B O 1
ATOM 2730 N N . ALA B 1 10 ? -14.914 42.469 4.953 1 36.44 10 ALA B N 1
ATOM 2731 C CA . ALA B 1 10 ? -14.078 41.5 4.242 1 36.44 10 ALA B CA 1
ATOM 2732 C C . ALA B 1 10 ? -14.031 40.156 4.992 1 36.44 10 ALA B C 1
ATOM 2734 O O . ALA B 1 10 ? -13.539 40.094 6.121 1 36.44 10 ALA B O 1
ATOM 2735 N N . GLY B 1 11 ? -14.922 39.156 5.062 1 39.75 11 GLY B N 1
ATOM 2736 C CA . GLY B 1 11 ? -15.305 37.938 5.738 1 39.75 11 GLY B CA 1
ATOM 2737 C C . GLY B 1 11 ? -14.109 37.094 6.176 1 39.75 11 GLY B C 1
ATOM 2738 O O . GLY B 1 11 ? -13.109 37 5.457 1 39.75 11 GLY B O 1
ATOM 2739 N N . ALA B 1 12 ? -13.586 36.906 7.41 1 44.72 12 ALA B N 1
ATOM 2740 C CA . ALA B 1 12 ? -12.523 36.125 8.039 1 44.72 12 ALA B CA 1
ATOM 2741 C C . ALA B 1 12 ? -12.289 34.812 7.301 1 44.72 12 ALA B C 1
ATOM 2743 O O . ALA B 1 12 ? -13.234 34.062 7.066 1 44.72 12 ALA B O 1
ATOM 2744 N N . ALA B 1 13 ? -11.406 34.656 6.34 1 56.25 13 ALA B N 1
ATOM 2745 C CA . ALA B 1 13 ? -11.023 33.469 5.582 1 56.25 13 ALA B CA 1
ATOM 2746 C C . ALA B 1 13 ? -11.172 32.219 6.434 1 56.25 13 ALA B C 1
ATOM 2748 O O . ALA B 1 13 ? -10.742 32.188 7.59 1 56.25 13 ALA B O 1
ATOM 2749 N N . ARG B 1 14 ? -12.164 31.328 6.328 1 70.69 14 ARG B N 1
ATOM 2750 C CA . ARG B 1 14 ? -12.5 30.109 7.059 1 70.69 14 ARG B CA 1
ATOM 2751 C C . ARG B 1 14 ? -11.25 29.281 7.359 1 70.69 14 ARG B C 1
ATOM 2753 O O . ARG B 1 14 ? -10.406 29.094 6.484 1 70.69 14 ARG B O 1
ATOM 2760 N N . ARG B 1 15 ? -10.867 29.125 8.703 1 88.94 15 ARG B N 1
ATOM 2761 C CA . ARG B 1 15 ? -9.797 28.219 9.109 1 88.94 15 ARG B CA 1
ATOM 2762 C C . ARG B 1 15 ? -10.016 26.828 8.547 1 88.94 15 ARG B C 1
ATOM 2764 O O . ARG B 1 15 ? -11.156 26.391 8.391 1 88.94 15 ARG B O 1
ATOM 2771 N N . ALA B 1 16 ? -8.992 26.266 8.086 1 94.56 16 ALA B N 1
ATOM 2772 C CA . ALA B 1 16 ? -9.055 24.875 7.605 1 94.56 16 ALA B CA 1
ATOM 2773 C C . ALA B 1 16 ? -8.617 23.906 8.688 1 94.56 16 ALA B C 1
ATOM 2775 O O . ALA B 1 16 ? -7.738 24.203 9.5 1 94.56 16 ALA B O 1
ATOM 2776 N N . ASN B 1 17 ? -9.273 22.734 8.773 1 97 17 ASN B N 1
ATOM 2777 C CA . ASN B 1 17 ? -8.883 21.672 9.688 1 97 17 ASN B CA 1
ATOM 2778 C C . ASN B 1 17 ? -7.836 20.75 9.055 1 97 17 ASN B C 1
ATOM 2780 O O . ASN B 1 17 ? -7.996 20.328 7.914 1 97 17 ASN B O 1
ATOM 2784 N N . VAL B 1 18 ? -6.793 20.516 9.82 1 98.56 18 VAL B N 1
ATOM 2785 C CA . VAL B 1 18 ? -5.715 19.641 9.359 1 98.56 18 VAL B CA 1
ATOM 2786 C C . VAL B 1 18 ? -5.527 18.484 10.336 1 98.56 18 VAL B C 1
ATOM 2788 O O . VAL B 1 18 ? -5.426 18.703 11.547 1 98.56 18 VAL B O 1
ATOM 2791 N N . LEU B 1 19 ? -5.566 17.234 9.836 1 98.69 19 LEU B N 1
ATOM 2792 C CA . LEU B 1 19 ? -5.168 16.062 10.617 1 98.69 19 LEU B CA 1
ATOM 2793 C C . LEU B 1 19 ? -3.725 15.672 10.305 1 98.69 19 LEU B C 1
ATOM 2795 O O . LEU B 1 19 ? -3.375 15.438 9.148 1 98.69 19 LEU B O 1
ATOM 2799 N N . VAL B 1 20 ? -2.908 15.656 11.352 1 98.94 20 VAL B N 1
ATOM 2800 C CA . VAL B 1 20 ? -1.509 15.281 11.188 1 98.94 20 VAL B CA 1
ATOM 2801 C C . VAL B 1 20 ? -1.296 13.844 11.656 1 98.94 20 VAL B C 1
ATOM 2803 O O . VAL B 1 20 ? -1.757 13.461 12.734 1 98.94 20 VAL B O 1
ATOM 2806 N N . VAL B 1 21 ? -0.629 13.078 10.82 1 98.5 21 VAL B N 1
ATOM 2807 C CA . VAL B 1 21 ? -0.218 11.703 11.07 1 98.5 21 VAL B CA 1
ATOM 2808 C C . VAL B 1 21 ? 1.265 11.531 10.75 1 98.5 21 VAL B C 1
ATOM 2810 O O . VAL B 1 21 ? 1.924 12.484 10.32 1 98.5 21 VAL B O 1
ATOM 2813 N N . ASN B 1 22 ? 1.896 10.453 11.156 1 95.44 22 ASN B N 1
ATOM 2814 C CA . ASN B 1 22 ? 3.271 10.117 10.812 1 95.44 22 ASN B CA 1
ATOM 2815 C C . ASN B 1 22 ? 3.592 8.664 11.156 1 95.44 22 ASN B C 1
ATOM 2817 O O . ASN B 1 22 ? 3.105 8.133 12.156 1 95.44 22 ASN B O 1
ATOM 2821 N N . ASP B 1 23 ? 4.48 8.086 10.305 1 95.38 23 ASP B N 1
ATOM 2822 C CA . ASP B 1 23 ? 4.789 6.691 10.609 1 95.38 23 ASP B CA 1
ATOM 2823 C C . ASP B 1 23 ? 5.98 6.586 11.562 1 95.38 23 ASP B C 1
ATOM 2825 O O . ASP B 1 23 ? 6.234 5.523 12.133 1 95.38 23 ASP B O 1
ATOM 2829 N N . ASP B 1 24 ? 6.609 7.773 11.867 1 94.94 24 ASP B N 1
ATOM 2830 C CA . ASP B 1 24 ? 7.738 7.734 12.789 1 94.94 24 ASP B CA 1
ATOM 2831 C C . ASP B 1 24 ? 7.262 7.746 14.242 1 94.94 24 ASP B C 1
ATOM 2833 O O . ASP B 1 24 ? 8.047 7.508 15.156 1 94.94 24 ASP B O 1
ATOM 2837 N N . GLY B 1 25 ? 6.035 8.031 14.406 1 96.31 25 GLY B N 1
ATOM 2838 C CA . GLY B 1 25 ? 5.469 8.047 15.742 1 96.31 25 GLY B CA 1
ATOM 2839 C C . GLY B 1 25 ? 5.148 9.445 16.234 1 96.31 25 GLY B C 1
ATOM 2840 O O . GLY B 1 25 ? 5.648 10.43 15.695 1 96.31 25 GLY B O 1
ATOM 2841 N N . ILE B 1 26 ? 4.34 9.531 17.266 1 97.75 26 ILE B N 1
ATOM 2842 C CA . ILE B 1 26 ? 3.809 10.797 17.766 1 97.75 26 ILE B CA 1
ATOM 2843 C C . ILE B 1 26 ? 4.934 11.617 18.391 1 97.75 26 ILE B C 1
ATOM 2845 O O . ILE B 1 26 ? 4.871 12.852 18.438 1 97.75 26 ILE B O 1
ATOM 2849 N N . ALA B 1 27 ? 6.012 10.969 18.859 1 95.88 27 ALA B N 1
ATOM 2850 C CA . ALA B 1 27 ? 7.102 11.664 19.547 1 95.88 27 ALA B CA 1
ATOM 2851 C C . ALA B 1 27 ? 8.203 12.062 18.562 1 95.88 27 ALA B C 1
ATOM 2853 O O . ALA B 1 27 ? 9.227 12.617 18.953 1 95.88 27 ALA B O 1
ATOM 2854 N N . ALA B 1 28 ? 8.031 11.773 17.328 1 96.5 28 ALA B N 1
ATOM 2855 C CA . ALA B 1 28 ? 9.062 12.031 16.328 1 96.5 28 ALA B CA 1
ATOM 2856 C C . ALA B 1 28 ? 9.305 13.523 16.156 1 96.5 28 ALA B C 1
ATOM 2858 O O . ALA B 1 28 ? 8.359 14.32 16.172 1 96.5 28 ALA B O 1
ATOM 2859 N N . ALA B 1 29 ? 10.57 13.922 15.969 1 96.88 29 ALA B N 1
ATOM 2860 C CA . ALA B 1 29 ? 10.961 15.32 15.789 1 96.88 29 ALA B CA 1
ATOM 2861 C C . ALA B 1 29 ? 10.297 15.922 14.562 1 96.88 29 ALA B C 1
ATOM 2863 O O . ALA B 1 29 ? 9.898 17.094 14.57 1 96.88 29 ALA B O 1
ATOM 2864 N N . GLY B 1 30 ? 10.164 15.141 13.508 1 97.94 30 GLY B N 1
ATOM 2865 C CA . GLY B 1 30 ? 9.516 15.633 12.297 1 97.94 30 GLY B CA 1
ATOM 2866 C C . GLY B 1 30 ? 8.062 16.016 12.508 1 97.94 30 GLY B C 1
ATOM 2867 O O . GLY B 1 30 ? 7.605 17.031 11.992 1 97.94 30 GLY B O 1
ATOM 2868 N N . LEU B 1 31 ? 7.316 15.172 13.273 1 98.44 31 LEU B N 1
ATOM 2869 C CA . LEU B 1 31 ? 5.918 15.461 13.562 1 98.44 31 LEU B CA 1
ATOM 2870 C C . LEU B 1 31 ? 5.785 16.719 14.398 1 98.44 31 LEU B C 1
ATOM 2872 O O . LEU B 1 31 ? 4.953 17.594 14.102 1 98.44 31 LEU B O 1
ATOM 2876 N N . ALA B 1 32 ? 6.617 16.891 15.383 1 98.12 32 ALA B N 1
ATOM 2877 C CA . ALA B 1 32 ? 6.57 18.062 16.234 1 98.12 32 ALA B CA 1
ATOM 2878 C C . ALA B 1 32 ? 6.793 19.344 15.438 1 98.12 32 ALA B C 1
ATOM 2880 O O . ALA B 1 32 ? 6.066 20.328 15.602 1 98.12 32 ALA B O 1
ATOM 2881 N N . LYS B 1 33 ? 7.754 19.312 14.578 1 98.31 33 LYS B N 1
ATOM 2882 C CA . LYS B 1 33 ? 8.117 20.5 13.812 1 98.31 33 LYS B CA 1
ATOM 2883 C C . LYS B 1 33 ? 7.02 20.875 12.828 1 98.31 33 LYS B C 1
ATOM 2885 O O . LYS B 1 33 ? 6.73 22.062 12.641 1 98.31 33 LYS B O 1
ATOM 2890 N N . VAL B 1 34 ? 6.41 19.875 12.188 1 98.69 34 VAL B N 1
ATOM 2891 C CA . VAL B 1 34 ? 5.395 20.219 11.195 1 98.69 34 VAL B CA 1
ATOM 2892 C C . VAL B 1 34 ? 4.133 20.719 11.891 1 98.69 34 VAL B C 1
ATOM 2894 O O . VAL B 1 34 ? 3.465 21.641 11.406 1 98.69 34 VAL B O 1
ATOM 2897 N N . VAL B 1 35 ? 3.764 20.141 13.031 1 98.81 35 VAL B N 1
ATOM 2898 C CA . VAL B 1 35 ? 2.615 20.625 13.797 1 98.81 35 VAL B CA 1
ATOM 2899 C C . VAL B 1 35 ? 2.832 22.078 14.203 1 98.81 35 VAL B C 1
ATOM 2901 O O . VAL B 1 35 ? 1.941 22.906 14.031 1 98.81 35 VAL B O 1
ATOM 2904 N N . GLU B 1 36 ? 4.012 22.375 14.672 1 98.44 36 GLU B N 1
ATOM 2905 C CA . GLU B 1 36 ? 4.352 23.75 15.07 1 98.44 36 GLU B CA 1
ATOM 2906 C C . GLU B 1 36 ? 4.242 24.703 13.891 1 98.44 36 GLU B C 1
ATOM 2908 O O . GLU B 1 36 ? 3.668 25.797 14.016 1 98.44 36 GLU B O 1
ATOM 2913 N N . ALA B 1 37 ? 4.797 24.328 12.797 1 98.06 37 ALA B N 1
ATOM 2914 C CA . ALA B 1 37 ? 4.801 25.188 11.617 1 98.06 37 ALA B CA 1
ATOM 2915 C C . ALA B 1 37 ? 3.381 25.453 11.125 1 98.06 37 ALA B C 1
ATOM 2917 O O . ALA B 1 37 ? 3.045 26.578 10.758 1 98.06 37 ALA B O 1
ATOM 2918 N N . LEU B 1 38 ? 2.551 24.391 11.078 1 98.12 38 LEU B N 1
ATOM 2919 C CA . LEU B 1 38 ? 1.166 24.547 10.641 1 98.12 38 LEU B CA 1
ATOM 2920 C C . LEU B 1 38 ? 0.396 25.453 11.586 1 98.12 38 LEU B C 1
ATOM 2922 O O . LEU B 1 38 ? -0.346 26.344 11.141 1 98.12 38 LEU B O 1
ATOM 2926 N N . ASP B 1 39 ? 0.581 25.297 12.883 1 98.12 39 ASP B N 1
AT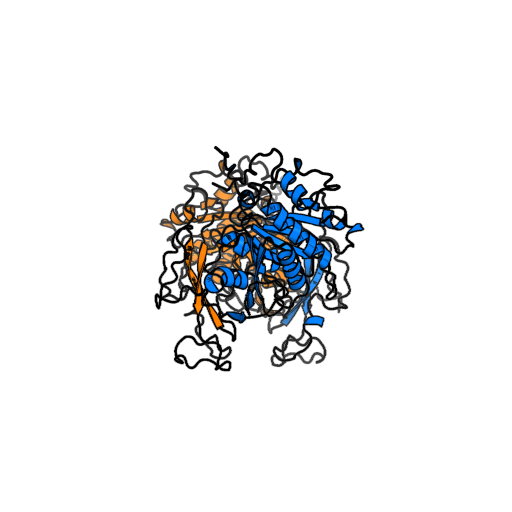OM 2927 C CA . ASP B 1 39 ? -0.105 26.094 13.898 1 98.12 39 ASP B CA 1
ATOM 2928 C C . ASP B 1 39 ? 0.301 27.562 13.805 1 98.12 39 ASP B C 1
ATOM 2930 O O . ASP B 1 39 ? -0.541 28.453 13.938 1 98.12 39 ASP B O 1
ATOM 2934 N N . ARG B 1 40 ? 1.526 27.828 13.539 1 97.19 40 ARG B N 1
ATOM 2935 C CA . ARG B 1 40 ? 2.08 29.172 13.531 1 97.19 40 ARG B CA 1
ATOM 2936 C C . ARG B 1 40 ? 1.475 30.016 12.406 1 97.19 40 ARG B C 1
ATOM 2938 O O . ARG B 1 40 ? 1.551 31.234 12.43 1 97.19 40 ARG B O 1
ATOM 2945 N N . THR B 1 41 ? 0.94 29.328 11.445 1 94.12 41 THR B N 1
ATOM 2946 C CA . THR B 1 41 ? 0.317 30.078 10.359 1 94.12 41 THR B CA 1
ATOM 2947 C C . THR B 1 41 ? -0.884 30.859 10.867 1 94.12 41 THR B C 1
ATOM 2949 O O . THR B 1 41 ? -1.307 31.828 10.227 1 94.12 41 THR B O 1
ATOM 2952 N N . GLY B 1 42 ? -1.577 30.438 11.914 1 94.31 42 GLY B N 1
ATOM 2953 C CA . GLY B 1 42 ? -2.762 31.078 12.461 1 94.31 42 GLY B CA 1
ATOM 2954 C C . GLY B 1 42 ? -4.004 30.859 11.617 1 94.31 42 GLY B C 1
ATOM 2955 O O . GLY B 1 42 ? -5.043 31.484 11.859 1 94.31 42 GLY B O 1
ATOM 2956 N N . ARG B 1 43 ? -3.906 30.016 10.656 1 92.19 43 ARG B N 1
ATOM 2957 C CA . ARG B 1 43 ? -4.984 29.828 9.688 1 92.19 43 ARG B CA 1
ATOM 2958 C C . ARG B 1 43 ? -5.52 28.406 9.734 1 92.19 43 ARG B C 1
ATOM 2960 O O . ARG B 1 43 ? -6.48 28.078 9.031 1 92.19 43 ARG B O 1
ATOM 2967 N N . LEU B 1 44 ? -4.918 27.578 10.492 1 95.88 44 LEU B N 1
ATOM 2968 C CA . LEU B 1 44 ? -5.227 26.156 10.477 1 95.88 44 LEU B CA 1
ATOM 2969 C C . LEU B 1 44 ? -5.512 25.641 11.891 1 95.88 44 LEU B C 1
ATOM 2971 O O . LEU B 1 44 ? -4.852 26.047 12.844 1 95.88 44 LEU B O 1
ATOM 2975 N N . ASP B 1 45 ? -6.527 24.828 12.047 1 97 45 ASP B N 1
ATOM 2976 C CA . ASP B 1 45 ? -6.738 24.031 13.25 1 97 45 ASP B CA 1
ATOM 2977 C C . ASP B 1 45 ? -6.105 22.656 13.102 1 97 45 ASP B C 1
ATOM 2979 O O . ASP B 1 45 ? -6.531 21.859 12.266 1 97 45 ASP B O 1
ATOM 2983 N N . VAL B 1 46 ? -5.148 22.406 13.953 1 98.5 46 VAL B N 1
ATOM 2984 C CA . VAL B 1 46 ? -4.309 21.234 13.758 1 98.5 46 VAL B CA 1
ATOM 2985 C C . VAL B 1 46 ? -4.684 20.156 14.766 1 98.5 46 VAL B C 1
ATOM 2987 O O . VAL B 1 46 ? -4.688 20.391 15.977 1 98.5 46 VAL B O 1
ATOM 2990 N N . TYR B 1 47 ? -5.039 18.984 14.305 1 98.25 47 TYR B N 1
ATOM 2991 C CA . TYR B 1 47 ? -5.301 17.781 15.086 1 98.25 47 TYR B CA 1
ATOM 2992 C C . TYR B 1 47 ? -4.273 16.703 14.766 1 98.25 47 TYR B C 1
ATOM 2994 O O . TYR B 1 47 ? -3.736 16.641 13.664 1 98.25 47 TYR B O 1
ATOM 3002 N N . VAL B 1 48 ? -3.973 15.805 15.805 1 98.75 48 VAL B N 1
ATOM 3003 C CA . VAL B 1 48 ? -2.92 14.82 15.609 1 98.75 48 VAL B CA 1
ATOM 3004 C C . VAL B 1 48 ? -3.416 13.438 16.031 1 98.75 48 VAL B C 1
ATOM 3006 O O . VAL B 1 48 ? -4.066 13.305 17.078 1 98.75 48 VAL B O 1
ATOM 3009 N N . VAL B 1 49 ? -3.264 12.445 15.242 1 98.56 49 VAL B N 1
ATOM 3010 C CA . VAL B 1 49 ? -3.291 11.039 15.609 1 98.56 49 VAL B CA 1
ATOM 3011 C C . VAL B 1 49 ? -2.104 10.312 14.977 1 98.56 49 VAL B C 1
ATOM 3013 O O . VAL B 1 49 ? -1.992 10.25 13.758 1 98.56 49 VAL B O 1
ATOM 3016 N N . ALA B 1 50 ? -1.22 9.766 15.758 1 98.81 50 ALA B N 1
ATOM 3017 C CA . ALA B 1 50 ? -0.036 9.094 15.227 1 98.81 50 ALA B CA 1
ATOM 3018 C C . ALA B 1 50 ? 0.332 7.879 16.078 1 98.81 50 ALA B C 1
ATOM 3020 O O . ALA B 1 50 ? -0.043 7.793 17.234 1 98.81 50 ALA B O 1
ATOM 3021 N N . PRO B 1 51 ? 1.052 6.973 15.469 1 98.38 51 PRO B N 1
ATOM 3022 C CA . PRO B 1 51 ? 1.446 5.777 16.219 1 98.38 51 PRO B CA 1
ATOM 3023 C C . PRO B 1 51 ? 2.27 6.102 17.453 1 98.38 51 PRO B C 1
ATOM 3025 O O . PRO B 1 51 ? 2.955 7.125 17.5 1 98.38 51 PRO B O 1
ATOM 3028 N N . ASP B 1 52 ? 2.207 5.203 18.438 1 96.19 52 ASP B N 1
ATOM 3029 C CA . ASP B 1 52 ? 2.943 5.395 19.688 1 96.19 52 ASP B CA 1
ATOM 3030 C C . ASP B 1 52 ? 4.391 4.926 19.547 1 96.19 52 ASP B C 1
ATOM 3032 O O . ASP B 1 52 ? 5.195 5.098 20.453 1 96.19 52 ASP B O 1
ATOM 3036 N N . LYS B 1 53 ? 4.703 4.309 18.406 1 93.88 53 LYS B N 1
ATOM 3037 C CA . LYS B 1 53 ? 6.059 3.873 18.062 1 93.88 53 LYS B CA 1
ATOM 3038 C C . LYS B 1 53 ? 6.34 4.035 16.578 1 93.88 53 LYS B C 1
ATOM 3040 O O . LYS B 1 53 ? 5.434 4.352 15.797 1 93.88 53 LYS B O 1
ATOM 3045 N N . GLU B 1 54 ? 7.566 3.863 16.234 1 92.62 54 GLU B N 1
ATOM 3046 C CA . GLU B 1 54 ? 7.922 3.912 14.82 1 92.62 54 GLU B CA 1
ATOM 3047 C C . GLU B 1 54 ? 7.246 2.785 14.039 1 92.62 54 GLU B C 1
ATOM 3049 O O . GLU B 1 54 ? 7.273 1.628 14.469 1 92.62 54 GLU B O 1
ATOM 3054 N N . MET B 1 55 ? 6.609 3.113 12.938 1 94.62 55 MET B N 1
ATOM 3055 C CA . MET B 1 55 ? 5.879 2.176 12.086 1 94.62 55 MET B CA 1
ATOM 3056 C C . MET B 1 55 ? 6.34 2.281 10.633 1 94.62 55 MET B C 1
ATOM 3058 O O . MET B 1 55 ? 5.52 2.256 9.719 1 94.62 55 MET B O 1
ATOM 3062 N N . SER B 1 56 ? 7.582 2.408 10.461 1 91.62 56 SER B N 1
ATOM 3063 C CA . SER B 1 56 ? 8.133 2.504 9.117 1 91.62 56 SER B CA 1
ATOM 3064 C C . SER B 1 56 ? 7.836 1.246 8.305 1 91.62 56 SER B C 1
ATOM 3066 O O . SER B 1 56 ? 7.73 0.153 8.867 1 91.62 56 SER B O 1
ATOM 3068 N N . ALA B 1 57 ? 7.641 1.357 6.977 1 94.19 57 ALA B N 1
ATOM 3069 C CA . ALA B 1 57 ? 7.492 0.28 6.004 1 94.19 57 ALA B CA 1
ATOM 3070 C C . ALA B 1 57 ? 6.199 -0.497 6.238 1 94.19 57 ALA B C 1
ATOM 3072 O O . ALA B 1 57 ? 6.117 -1.688 5.93 1 94.19 57 ALA B O 1
ATOM 3073 N N . THR B 1 58 ? 5.148 0.192 6.824 1 96.81 58 THR B N 1
ATOM 3074 C CA . THR B 1 58 ? 3.877 -0.472 7.098 1 96.81 58 THR B CA 1
ATOM 3075 C C . THR B 1 58 ? 2.916 -0.307 5.922 1 96.81 58 THR B C 1
ATOM 3077 O O . THR B 1 58 ? 1.854 -0.932 5.891 1 96.81 58 THR B O 1
ATOM 3080 N N . SER B 1 59 ? 3.34 0.439 4.965 1 96.69 59 SER B N 1
ATOM 3081 C CA . SER B 1 59 ? 2.461 0.703 3.828 1 96.69 59 SER B CA 1
ATOM 3082 C C . SER B 1 59 ? 1.045 1.03 4.293 1 96.69 59 SER B C 1
ATOM 3084 O O . SER B 1 59 ? 0.858 1.784 5.25 1 96.69 59 SER B O 1
ATOM 3086 N N . HIS B 1 60 ? 0.03 0.628 3.533 1 96.56 60 HIS B N 1
ATOM 3087 C CA . HIS B 1 60 ? -1.356 0.949 3.854 1 96.56 60 HIS B CA 1
ATOM 3088 C C . HIS B 1 60 ? -2 -0.157 4.684 1 96.56 60 HIS B C 1
ATOM 3090 O O . HIS B 1 60 ? -3.205 -0.396 4.578 1 96.56 60 HIS B O 1
ATOM 3096 N N . SER B 1 61 ? -1.232 -0.853 5.492 1 97.5 61 SER B N 1
ATOM 3097 C CA . SER B 1 61 ? -1.769 -1.916 6.336 1 97.5 61 SER B CA 1
ATOM 3098 C C . SER B 1 61 ? -2.703 -1.356 7.402 1 97.5 61 SER B C 1
ATOM 3100 O O . SER B 1 61 ? -2.479 -0.259 7.918 1 97.5 61 SER B O 1
ATOM 3102 N N . ILE B 1 62 ? -3.719 -2.09 7.723 1 96.56 62 ILE B N 1
ATOM 3103 C CA . ILE B 1 62 ? -4.664 -1.707 8.766 1 96.56 62 ILE B CA 1
ATOM 3104 C C . ILE B 1 62 ? -4.883 -2.881 9.719 1 96.56 62 ILE B C 1
ATOM 3106 O O . ILE B 1 62 ? -4.684 -4.039 9.344 1 96.56 62 ILE B O 1
ATOM 3110 N N . SER B 1 63 ? -5.258 -2.547 10.914 1 93 63 SER B N 1
ATOM 3111 C CA . SER B 1 63 ? -5.469 -3.547 11.961 1 93 63 SER B CA 1
ATOM 3112 C C . SER B 1 63 ? -6.891 -4.09 11.922 1 93 63 SER B C 1
ATOM 3114 O O . SER B 1 63 ? -7.836 -3.4 12.305 1 93 63 SER B O 1
ATOM 3116 N N . ILE B 1 64 ? -6.957 -5.324 11.461 1 88.5 64 ILE B N 1
ATOM 3117 C CA . ILE B 1 64 ? -8.289 -5.906 11.43 1 88.5 64 ILE B CA 1
ATOM 3118 C C . ILE B 1 64 ? -8.367 -7.078 12.406 1 88.5 64 ILE B C 1
ATOM 3120 O O . ILE B 1 64 ? -9.453 -7.57 12.719 1 88.5 64 ILE B O 1
ATOM 3124 N N . HIS B 1 65 ? -7.207 -7.535 12.914 1 82.38 65 HIS B N 1
ATOM 3125 C CA . HIS B 1 65 ? -7.188 -8.703 13.789 1 82.38 65 HIS B CA 1
ATOM 3126 C C . HIS B 1 65 ? -7.02 -8.289 15.25 1 82.38 65 HIS B C 1
ATOM 3128 O O . HIS B 1 65 ? -7.387 -9.039 16.156 1 82.38 65 HIS B O 1
ATOM 3134 N N . ASN B 1 66 ? -6.441 -7.152 15.445 1 83.75 66 ASN B N 1
ATOM 3135 C CA . ASN B 1 66 ? -6.168 -6.688 16.797 1 83.75 66 ASN B CA 1
ATOM 3136 C C . ASN B 1 66 ? -6.777 -5.312 17.062 1 83.75 66 ASN B C 1
ATOM 3138 O O . ASN B 1 66 ? -6.867 -4.488 16.156 1 83.75 66 ASN B O 1
ATOM 3142 N N . ALA B 1 67 ? -7.168 -5.148 18.359 1 88.25 67 ALA B N 1
ATOM 3143 C CA . ALA B 1 67 ? -7.613 -3.814 18.75 1 88.25 67 ALA B CA 1
ATOM 3144 C C . ALA B 1 67 ? -6.449 -2.826 18.766 1 88.25 67 ALA B C 1
ATOM 3146 O O . ALA B 1 67 ? -5.297 -3.219 18.938 1 88.25 67 ALA B O 1
ATOM 3147 N N . VAL B 1 68 ? -6.785 -1.604 18.531 1 93.69 68 VAL B N 1
ATOM 3148 C CA . VAL B 1 68 ? -5.77 -0.556 18.594 1 93.69 68 VAL B CA 1
ATOM 3149 C C . VAL B 1 68 ? -6.113 0.44 19.688 1 93.69 68 VAL B C 1
ATOM 3151 O O . VAL B 1 68 ? -7.289 0.664 20 1 93.69 68 VAL B O 1
ATOM 3154 N N . SER B 1 69 ? -5.105 1.011 20.281 1 92.69 69 SER B N 1
ATOM 3155 C CA . SER B 1 69 ? -5.27 1.928 21.406 1 92.69 69 SER B CA 1
ATOM 3156 C C . SER B 1 69 ? -5.398 3.371 20.922 1 92.69 69 SER B C 1
ATOM 3158 O O . SER B 1 69 ? -5.004 3.695 19.797 1 92.69 69 SER B O 1
ATOM 3160 N N . ALA B 1 70 ? -5.996 4.207 21.656 1 93.81 70 ALA B N 1
ATOM 3161 C CA . ALA B 1 70 ? -5.992 5.66 21.531 1 93.81 70 ALA B CA 1
ATOM 3162 C C . ALA B 1 70 ? -5.746 6.324 22.891 1 93.81 70 ALA B C 1
ATOM 3164 O O . ALA B 1 70 ? -6.555 6.184 23.812 1 93.81 70 ALA B O 1
ATOM 3165 N N . THR B 1 71 ? -4.621 6.988 23.016 1 93.94 71 THR B N 1
ATOM 3166 C CA . THR B 1 71 ? -4.227 7.648 24.25 1 93.94 71 THR B CA 1
ATOM 3167 C C . THR B 1 71 ? -4.008 9.141 24.031 1 93.94 71 THR B C 1
ATOM 3169 O O . THR B 1 71 ? -3.189 9.531 23.203 1 93.94 71 THR B O 1
ATOM 3172 N N . PRO B 1 72 ? -4.703 10.031 24.781 1 94.31 72 PRO B N 1
ATOM 3173 C CA . PRO B 1 72 ? -4.469 11.469 24.641 1 94.31 72 PRO B CA 1
ATOM 3174 C C . PRO B 1 72 ? -3.02 11.859 24.922 1 94.31 72 PRO B C 1
ATOM 3176 O O . PRO B 1 72 ? -2.395 11.305 25.828 1 94.31 72 PRO B O 1
ATOM 3179 N N . ARG B 1 73 ? -2.514 12.703 24.094 1 97.19 73 ARG B N 1
ATOM 3180 C CA . ARG B 1 73 ? -1.175 13.266 24.25 1 97.19 73 ARG B CA 1
ATOM 3181 C C . ARG B 1 73 ? -1.197 14.781 24.094 1 97.19 73 ARG B C 1
ATOM 3183 O O . ARG B 1 73 ? -2.18 15.344 23.609 1 97.19 73 ARG B O 1
ATOM 3190 N N . VAL B 1 74 ? -0.147 15.391 24.609 1 96.31 74 VAL B N 1
ATOM 3191 C CA . VAL B 1 74 ? 0.051 16.812 24.391 1 96.31 74 VAL B CA 1
ATOM 3192 C C . VAL B 1 74 ? 1.135 17.031 23.344 1 96.31 74 VAL B C 1
ATOM 3194 O O . VAL B 1 74 ? 2.273 16.594 23.516 1 96.31 74 VAL B O 1
ATOM 3197 N N . VAL B 1 75 ? 0.751 17.594 22.266 1 97.56 75 VAL B N 1
ATOM 3198 C CA . VAL B 1 75 ? 1.671 18.016 21.219 1 97.56 75 VAL B CA 1
ATOM 3199 C C . VAL B 1 75 ? 1.562 19.531 21.016 1 97.56 75 VAL B C 1
ATOM 3201 O O . VAL B 1 75 ? 0.511 20.031 20.625 1 97.56 75 VAL B O 1
ATOM 3204 N N . PRO B 1 76 ? 2.629 20.281 21.359 1 97.94 76 PRO B N 1
ATOM 3205 C CA . PRO B 1 76 ? 2.559 21.734 21.203 1 97.94 76 PRO B CA 1
ATOM 3206 C C . PRO B 1 76 ? 2.102 22.156 19.797 1 97.94 76 PRO B C 1
ATOM 3208 O O . PRO B 1 76 ? 2.629 21.672 18.797 1 97.94 76 PRO B O 1
ATOM 3211 N N . GLY B 1 77 ? 1.082 23.031 19.75 1 97.94 77 GLY B N 1
ATOM 3212 C CA . GLY B 1 77 ? 0.547 23.531 18.5 1 97.94 77 GLY B CA 1
ATOM 3213 C C . GLY B 1 77 ? -0.706 22.797 18.047 1 97.94 77 GLY B C 1
ATOM 3214 O O . GLY B 1 77 ? -1.453 23.297 17.203 1 97.94 77 GLY B O 1
ATOM 3215 N N . ALA B 1 78 ? -0.927 21.609 18.578 1 98.12 78 ALA B N 1
ATOM 3216 C CA . ALA B 1 78 ? -2.105 20.828 18.219 1 98.12 78 ALA B CA 1
ATOM 3217 C C . ALA B 1 78 ? -3.303 21.203 19.078 1 98.12 78 ALA B C 1
ATOM 3219 O O . ALA B 1 78 ? -3.156 21.422 20.297 1 98.12 78 ALA B O 1
ATOM 3220 N N . THR B 1 79 ? -4.48 21.266 18.5 1 96.5 79 THR B N 1
ATOM 3221 C CA . THR B 1 79 ? -5.723 21.438 19.25 1 96.5 79 THR B CA 1
ATOM 3222 C C . THR B 1 79 ? -6 20.203 20.125 1 96.5 79 THR B C 1
ATOM 3224 O O . THR B 1 79 ? -6.414 20.344 21.281 1 96.5 79 THR B O 1
ATOM 3227 N N . ARG B 1 80 ? -5.785 19.078 19.578 1 96.62 80 ARG B N 1
ATOM 3228 C CA . ARG B 1 80 ? -5.895 17.781 20.234 1 96.62 80 ARG B CA 1
ATOM 3229 C C . ARG B 1 80 ? -4.969 16.75 19.578 1 96.62 80 ARG B C 1
ATOM 3231 O O . ARG B 1 80 ? -4.688 16.844 18.375 1 96.62 80 ARG B O 1
ATOM 3238 N N . ALA B 1 81 ? -4.508 15.844 20.438 1 98 81 ALA B N 1
ATOM 3239 C CA . ALA B 1 81 ? -3.592 14.836 19.906 1 98 81 ALA B CA 1
ATOM 3240 C C . ALA B 1 81 ? -3.803 13.492 20.609 1 98 81 ALA B C 1
ATOM 3242 O O . ALA B 1 81 ? -4.09 13.445 21.797 1 98 81 ALA B O 1
ATOM 3243 N N . PHE B 1 82 ? -3.66 12.445 19.828 1 97.75 82 PHE B N 1
ATOM 3244 C CA . PHE B 1 82 ? -3.717 11.086 20.328 1 97.75 82 PHE B CA 1
ATOM 3245 C C . PHE B 1 82 ? -2.566 10.25 19.781 1 97.75 82 PHE B C 1
ATOM 3247 O O . PHE B 1 82 ? -2.193 10.391 18.609 1 97.75 82 PHE B O 1
ATOM 3254 N N . SER B 1 83 ? -2.023 9.406 20.625 1 97.88 83 SER B N 1
ATOM 3255 C CA . SER B 1 83 ? -1.192 8.305 20.141 1 97.88 83 SER B CA 1
ATOM 3256 C C . SER B 1 83 ? -1.996 7.016 20.031 1 97.88 83 SER B C 1
ATOM 3258 O O . SER B 1 83 ? -2.969 6.816 20.766 1 97.88 83 SER B O 1
ATOM 3260 N N . SER B 1 84 ? -1.627 6.203 19.094 1 97.62 84 SER B N 1
ATOM 3261 C CA . SER B 1 84 ? -2.297 4.93 18.875 1 97.62 84 SER B CA 1
ATOM 3262 C C . SER B 1 84 ? -1.289 3.809 18.641 1 97.62 84 SER B C 1
ATOM 3264 O O . SER B 1 84 ? -0.209 4.043 18.094 1 97.62 84 SER B O 1
ATOM 3266 N N . SER B 1 85 ? -1.669 2.59 19 1 95.25 85 SER B N 1
ATOM 3267 C CA . SER B 1 85 ? -0.845 1.416 18.734 1 95.25 85 SER B CA 1
ATOM 3268 C C . SER B 1 85 ? -1.03 0.931 17.297 1 95.25 85 SER B C 1
ATOM 3270 O O . SER B 1 85 ? -0.385 -0.03 16.875 1 95.25 85 SER B O 1
ATOM 3272 N N . GLY B 1 86 ? -1.918 1.559 16.531 1 97.19 86 GLY B N 1
ATOM 3273 C CA . GLY B 1 86 ? -2.193 1.152 15.164 1 97.19 86 GLY B CA 1
ATOM 3274 C C . GLY B 1 86 ? -1.196 1.709 14.164 1 97.19 86 GLY B C 1
ATOM 3275 O O . GLY B 1 86 ? -0.274 2.436 14.539 1 97.19 86 GLY B O 1
ATOM 3276 N N . THR B 1 87 ? -1.323 1.306 12.914 1 97.81 87 THR B N 1
ATOM 3277 C CA . THR B 1 87 ? -0.53 1.805 11.797 1 97.81 87 THR B CA 1
ATOM 3278 C C . THR B 1 87 ? -0.925 3.238 11.453 1 97.81 87 THR B C 1
ATOM 3280 O O . THR B 1 87 ? -1.92 3.754 11.961 1 97.81 87 THR B O 1
ATOM 3283 N N . PRO B 1 88 ? -0.132 3.918 10.609 1 98.56 88 PRO B N 1
ATOM 3284 C CA . PRO B 1 88 ? -0.527 5.266 10.195 1 98.56 88 PRO B CA 1
ATOM 3285 C C . PRO B 1 88 ? -1.917 5.309 9.562 1 98.56 88 PRO B C 1
ATOM 3287 O O . PRO B 1 88 ? -2.693 6.227 9.828 1 98.56 88 PRO B O 1
ATOM 3290 N N . ALA B 1 89 ? -2.258 4.305 8.75 1 97.88 89 ALA B N 1
ATOM 3291 C CA . ALA B 1 89 ? -3.6 4.242 8.172 1 97.88 89 ALA B CA 1
ATOM 3292 C C . ALA B 1 89 ? -4.652 4.066 9.266 1 97.88 89 ALA B C 1
ATOM 3294 O O . ALA B 1 89 ? -5.719 4.688 9.211 1 97.88 89 ALA B O 1
ATOM 3295 N N . ASP B 1 90 ? -4.375 3.229 10.281 1 97.56 90 ASP B N 1
ATOM 3296 C CA . ASP B 1 90 ? -5.266 3.082 11.43 1 97.56 90 ASP B CA 1
ATOM 3297 C C . ASP B 1 90 ? -5.488 4.422 12.125 1 97.56 90 ASP B C 1
ATOM 3299 O O . ASP B 1 90 ? -6.617 4.762 12.484 1 97.56 90 ASP B O 1
ATOM 3303 N N . CYS B 1 91 ? -4.391 5.129 12.328 1 98.38 91 CYS B N 1
ATOM 3304 C CA . CYS B 1 91 ? -4.461 6.41 13.023 1 98.38 91 CYS B CA 1
ATOM 3305 C C . CYS B 1 91 ? -5.371 7.379 12.281 1 98.38 91 CYS B C 1
ATOM 3307 O O . CYS B 1 91 ? -6.211 8.039 12.898 1 98.38 91 CYS B O 1
ATOM 3309 N N . THR B 1 92 ? -5.172 7.438 10.992 1 98.06 92 THR B N 1
ATOM 3310 C CA . THR B 1 92 ? -6.023 8.312 10.195 1 98.06 92 THR B CA 1
ATOM 3311 C C . THR B 1 92 ? -7.484 7.879 10.289 1 98.06 92 THR B C 1
ATOM 3313 O O . THR B 1 92 ? -8.367 8.711 10.508 1 98.06 92 THR B O 1
ATOM 3316 N N . MET B 1 93 ? -7.75 6.578 10.234 1 95.62 93 MET B N 1
ATOM 3317 C CA . MET B 1 93 ? -9.117 6.074 10.312 1 95.62 93 MET B CA 1
ATOM 3318 C C . MET B 1 93 ? -9.742 6.41 11.664 1 95.62 93 MET B C 1
ATOM 3320 O O . MET B 1 93 ? -10.883 6.867 11.727 1 95.62 93 MET B O 1
ATOM 3324 N N . LEU B 1 94 ? -8.977 6.16 12.68 1 94.38 94 LEU B N 1
ATOM 3325 C CA . LEU B 1 94 ? -9.469 6.434 14.031 1 94.38 94 LEU B CA 1
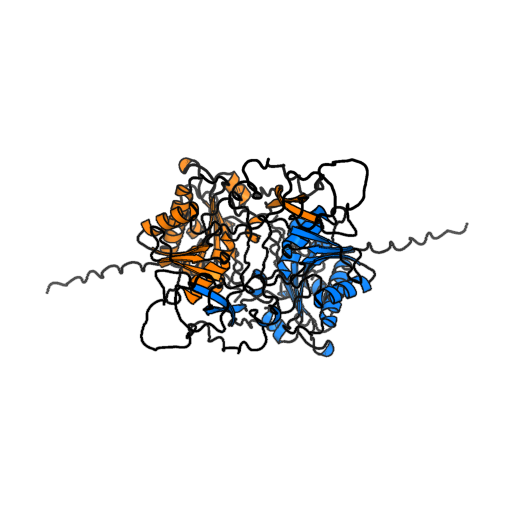ATOM 3326 C C . LEU B 1 94 ? -9.773 7.914 14.203 1 94.38 94 LEU B C 1
ATOM 3328 O O . LEU B 1 94 ? -10.805 8.273 14.789 1 94.38 94 LEU B O 1
ATOM 3332 N N . GLY B 1 95 ? -8.867 8.742 13.75 1 95.88 95 GLY B N 1
ATOM 3333 C CA . GLY B 1 95 ? -9.078 10.18 13.82 1 95.88 95 GLY B CA 1
ATOM 3334 C C . GLY B 1 95 ? -10.352 10.633 13.133 1 95.88 95 GLY B C 1
ATOM 3335 O O . GLY B 1 95 ? -11.148 11.375 13.703 1 95.88 95 GLY B O 1
ATOM 3336 N N . LEU B 1 96 ? -10.57 10.094 11.984 1 93.31 96 LEU B N 1
ATOM 3337 C CA . LEU B 1 96 ? -11.68 10.539 11.141 1 93.31 96 LEU B CA 1
ATOM 3338 C C . LEU B 1 96 ? -13 9.953 11.625 1 93.31 96 LEU B C 1
ATOM 3340 O O . LEU B 1 96 ? -14.047 10.586 11.5 1 93.31 96 LEU B O 1
ATOM 3344 N N . SER B 1 97 ? -12.953 8.789 12.234 1 89.88 97 SER B N 1
ATOM 3345 C CA . SER B 1 97 ? -14.195 8.055 12.477 1 89.88 97 SER B CA 1
ATOM 3346 C C . SER B 1 97 ? -14.594 8.117 13.945 1 89.88 97 SER B C 1
ATOM 3348 O O . SER B 1 97 ? -15.773 7.969 14.273 1 89.88 97 SER B O 1
ATOM 3350 N N . VAL B 1 98 ? -13.633 8.258 14.828 1 89.44 98 VAL B N 1
ATOM 3351 C CA . VAL B 1 98 ? -13.938 8.125 16.25 1 89.44 98 VAL B CA 1
ATOM 3352 C C . VAL B 1 98 ? -13.5 9.383 17 1 89.44 98 VAL B C 1
ATOM 3354 O O . VAL B 1 98 ? -14.336 10.102 17.547 1 89.44 98 VAL B O 1
ATOM 3357 N N . LEU B 1 99 ? -12.312 9.75 16.891 1 92.75 99 LEU B N 1
ATOM 3358 C CA . LEU B 1 99 ? -11.703 10.742 17.766 1 92.75 99 LEU B CA 1
ATOM 3359 C C . LEU B 1 99 ? -12.172 12.148 17.406 1 92.75 99 LEU B C 1
ATOM 3361 O O . LEU B 1 99 ? -12.352 12.992 18.297 1 92.75 99 LEU B O 1
ATOM 3365 N N . TYR B 1 100 ? -12.281 12.375 16.125 1 93.5 100 TYR B N 1
ATOM 3366 C CA . TYR B 1 100 ? -12.688 13.695 15.648 1 93.5 100 TYR B CA 1
ATOM 3367 C C . TYR B 1 100 ? -13.859 13.586 14.688 1 93.5 100 TYR B C 1
ATOM 3369 O O . TYR B 1 100 ? -13.867 14.234 13.633 1 93.5 100 TYR B O 1
ATOM 3377 N N . ARG B 1 101 ? -14.797 12.797 15 1 87.25 101 ARG B N 1
ATOM 3378 C CA . ARG B 1 101 ? -15.906 12.445 14.125 1 87.25 101 ARG B CA 1
ATOM 3379 C C . ARG B 1 101 ? -16.703 13.68 13.711 1 87.25 101 ARG B C 1
ATOM 3381 O O . ARG B 1 101 ? -17.25 13.727 12.609 1 87.25 101 ARG B O 1
ATOM 3388 N N . SER B 1 102 ? -16.734 14.727 14.492 1 86.5 102 SER B N 1
ATOM 3389 C CA . SER B 1 102 ? -17.516 15.922 14.211 1 86.5 102 SER B CA 1
ATOM 3390 C C . SER B 1 102 ? -16.75 16.891 13.328 1 86.5 102 SER B C 1
ATOM 3392 O O . SER B 1 102 ? -17.297 17.891 12.875 1 86.5 102 SER B O 1
ATOM 3394 N N . LYS B 1 103 ? -15.516 16.578 13.102 1 88.94 103 LYS B N 1
ATOM 3395 C CA . LYS B 1 103 ? -14.672 17.484 12.328 1 88.94 103 LYS B CA 1
ATOM 3396 C C . LYS B 1 103 ? -14.547 17.016 10.883 1 88.94 103 LYS B C 1
ATOM 3398 O O . LYS B 1 103 ? -14.414 15.828 10.617 1 88.94 103 LYS B O 1
ATOM 3403 N N . ARG B 1 104 ? -14.703 17.969 10.047 1 91.5 104 ARG B N 1
ATOM 3404 C CA . ARG B 1 104 ? -14.328 17.734 8.656 1 91.5 104 ARG B CA 1
ATOM 3405 C C . ARG B 1 104 ? -12.922 18.266 8.375 1 91.5 104 ARG B C 1
ATOM 3407 O O . ARG B 1 104 ? -12.625 19.438 8.625 1 91.5 104 ARG B O 1
ATOM 3414 N N . PHE B 1 105 ? -12.125 17.406 7.852 1 95.44 105 PHE B N 1
ATOM 3415 C CA . PHE B 1 105 ? -10.742 17.797 7.598 1 95.44 105 PHE B CA 1
ATOM 3416 C C . PHE B 1 105 ? -10.555 18.172 6.129 1 95.44 105 PHE B C 1
ATOM 3418 O O . PHE B 1 105 ? -11 17.438 5.238 1 95.44 105 PHE B O 1
ATOM 3425 N N . ASP B 1 106 ? -9.891 19.297 5.945 1 94.06 106 ASP B N 1
ATOM 3426 C CA . ASP B 1 106 ? -9.555 19.75 4.598 1 94.06 106 ASP B CA 1
ATOM 3427 C C . ASP B 1 106 ? -8.258 19.109 4.109 1 94.06 106 ASP B C 1
ATOM 3429 O O . ASP B 1 106 ? -8.102 18.844 2.918 1 94.06 106 ASP B O 1
ATOM 3433 N N . TYR B 1 107 ? -7.383 18.859 5.062 1 96.12 107 TYR B N 1
ATOM 3434 C CA . TYR B 1 107 ? -6.062 18.344 4.742 1 96.12 107 TYR B CA 1
ATOM 3435 C C . TYR B 1 107 ? -5.68 17.203 5.691 1 96.12 107 TYR B C 1
ATOM 3437 O O . TYR B 1 107 ? -5.996 17.25 6.883 1 96.12 107 TYR B O 1
ATOM 3445 N N . ILE B 1 108 ? -5.051 16.172 5.156 1 98.19 108 ILE B N 1
ATOM 3446 C CA . ILE B 1 108 ? -4.348 15.148 5.934 1 98.19 108 ILE B CA 1
ATOM 3447 C C . ILE B 1 108 ? -2.846 15.258 5.684 1 98.19 108 ILE B C 1
ATOM 3449 O O . ILE B 1 108 ? -2.367 14.922 4.594 1 98.19 108 ILE B O 1
ATOM 3453 N N . VAL B 1 109 ? -2.127 15.734 6.656 1 98.69 109 VAL B N 1
ATOM 3454 C CA . VAL B 1 109 ? -0.682 15.883 6.531 1 98.69 109 VAL B CA 1
ATOM 3455 C C . VAL B 1 109 ? 0.023 14.742 7.266 1 98.69 109 VAL B C 1
ATOM 3457 O O . VAL B 1 109 ? -0.158 14.57 8.469 1 98.69 109 VAL B O 1
ATOM 3460 N N . SER B 1 110 ? 0.79 13.953 6.551 1 98.75 110 SER B N 1
ATOM 3461 C CA . SER B 1 110 ? 1.548 12.852 7.129 1 98.75 110 SER B CA 1
ATOM 3462 C C . SER B 1 110 ? 3.049 13.109 7.051 1 98.75 110 SER B C 1
ATOM 3464 O O . SER B 1 110 ? 3.611 13.219 5.961 1 98.75 110 SER B O 1
ATOM 3466 N N . GLY B 1 111 ? 3.75 13.195 8.133 1 98.19 111 GLY B N 1
ATOM 3467 C CA . GLY B 1 111 ? 5.172 13.492 8.203 1 98.19 111 GLY B CA 1
ATOM 3468 C C . GLY B 1 111 ? 5.535 14.445 9.328 1 98.19 111 GLY B C 1
ATOM 3469 O O . GLY B 1 111 ? 4.758 14.625 10.266 1 98.19 111 GLY B O 1
ATOM 3470 N N . ILE B 1 112 ? 6.738 14.906 9.344 1 98.25 112 ILE B N 1
ATOM 3471 C CA . ILE B 1 112 ? 7.77 14.742 8.32 1 98.25 112 ILE B CA 1
ATOM 3472 C C . ILE B 1 112 ? 8.516 13.438 8.555 1 98.25 112 ILE B C 1
ATOM 3474 O O . ILE B 1 112 ? 9.062 13.203 9.633 1 98.25 112 ILE B O 1
ATOM 3478 N N . ASN B 1 113 ? 8.562 12.617 7.535 1 97.94 113 ASN B N 1
ATOM 3479 C CA . ASN B 1 113 ? 9.203 11.305 7.582 1 97.94 113 ASN B CA 1
ATOM 3480 C C . ASN B 1 113 ? 10.719 11.414 7.574 1 97.94 113 ASN B C 1
ATOM 3482 O O . ASN B 1 113 ? 11.281 12.211 6.816 1 97.94 113 ASN B O 1
ATOM 3486 N N . ARG B 1 114 ? 11.367 10.656 8.453 1 96.12 114 ARG B N 1
ATOM 3487 C CA . ARG B 1 114 ? 12.805 10.453 8.383 1 96.12 114 ARG B CA 1
ATOM 3488 C C . ARG B 1 114 ? 13.18 9.539 7.223 1 96.12 114 ARG B C 1
ATOM 3490 O O . ARG B 1 114 ? 12.867 8.344 7.242 1 96.12 114 ARG B O 1
ATOM 3497 N N . GLY B 1 115 ? 13.875 10.094 6.223 1 95.19 115 GLY B N 1
ATOM 3498 C CA . GLY B 1 115 ? 14.141 9.359 4.996 1 95.19 115 GLY B CA 1
ATOM 3499 C C . GLY B 1 115 ? 13.211 9.727 3.861 1 95.19 115 GLY B C 1
ATOM 3500 O O . GLY B 1 115 ? 12.102 10.219 4.098 1 95.19 115 GLY B O 1
ATOM 3501 N N . ASP B 1 116 ? 13.602 9.492 2.662 1 94.81 116 ASP B N 1
ATOM 3502 C CA . ASP B 1 116 ? 12.82 9.891 1.494 1 94.81 116 ASP B CA 1
ATOM 3503 C C . ASP B 1 116 ? 11.719 8.875 1.191 1 94.81 116 ASP B C 1
ATOM 3505 O O . ASP B 1 116 ? 11.766 7.742 1.673 1 94.81 116 ASP B O 1
ATOM 3509 N N . ASN B 1 117 ? 10.695 9.273 0.549 1 95.44 117 ASN B N 1
ATOM 3510 C CA . ASN B 1 117 ? 9.703 8.43 -0.104 1 95.44 117 ASN B CA 1
ATOM 3511 C C . ASN B 1 117 ? 9.672 8.656 -1.611 1 95.44 117 ASN B C 1
ATOM 3513 O O . ASN B 1 117 ? 8.641 9.047 -2.164 1 95.44 117 ASN B O 1
ATOM 3517 N N . LEU B 1 118 ? 10.836 8.391 -2.223 1 92.44 118 LEU B N 1
ATOM 3518 C CA . LEU B 1 118 ? 11.039 8.562 -3.656 1 92.44 118 LEU B CA 1
ATOM 3519 C C . LEU B 1 118 ? 10.867 7.238 -4.391 1 92.44 118 LEU B C 1
ATOM 3521 O O . LEU B 1 118 ? 11.133 6.176 -3.83 1 92.44 118 LEU B O 1
ATOM 3525 N N . GLY B 1 119 ? 10.492 7.371 -5.637 1 89.5 119 GLY B N 1
ATOM 3526 C CA . GLY B 1 119 ? 10.383 6.18 -6.465 1 89.5 119 GLY B CA 1
ATOM 3527 C C . GLY B 1 119 ? 9.469 5.125 -5.875 1 89.5 119 GLY B C 1
ATOM 3528 O O . GLY B 1 119 ? 8.336 5.422 -5.484 1 89.5 119 GLY B O 1
ATOM 3529 N N . LEU B 1 120 ? 9.977 3.932 -5.809 1 88.94 120 LEU B N 1
ATOM 3530 C CA . LEU B 1 120 ? 9.156 2.805 -5.383 1 88.94 120 LEU B CA 1
ATOM 3531 C C . LEU B 1 120 ? 9 2.789 -3.867 1 88.94 120 LEU B C 1
ATOM 3533 O O . LEU B 1 120 ? 8.18 2.037 -3.33 1 88.94 120 LEU B O 1
ATOM 3537 N N . HIS B 1 121 ? 9.688 3.676 -3.148 1 92.88 121 HIS B N 1
ATOM 3538 C CA . HIS B 1 121 ? 9.516 3.748 -1.701 1 92.88 121 HIS B CA 1
ATOM 3539 C C . HIS B 1 121 ? 8.094 4.164 -1.335 1 92.88 121 HIS B C 1
ATOM 3541 O O . HIS B 1 121 ? 7.609 3.83 -0.252 1 92.88 121 HIS B O 1
ATOM 3547 N N . VAL B 1 122 ? 7.438 4.805 -2.264 1 92.88 122 VAL B N 1
ATOM 3548 C CA . VAL B 1 122 ? 6.074 5.281 -2.053 1 92.88 122 VAL B CA 1
ATOM 3549 C C . VAL B 1 122 ? 5.16 4.105 -1.717 1 92.88 122 VAL B C 1
ATOM 3551 O O . VAL B 1 122 ? 4.273 4.223 -0.867 1 92.88 122 VAL B O 1
ATOM 3554 N N . VAL B 1 123 ? 5.402 2.941 -2.301 1 91.56 123 VAL B N 1
ATOM 3555 C CA . VAL B 1 123 ? 4.543 1.771 -2.166 1 91.56 123 VAL B CA 1
ATOM 3556 C C . VAL B 1 123 ? 4.645 1.217 -0.746 1 91.56 123 VAL B C 1
ATOM 3558 O O . VAL B 1 123 ? 3.656 0.725 -0.194 1 91.56 123 VAL B O 1
ATOM 3561 N N . TYR B 1 124 ? 5.77 1.368 -0.103 1 94.44 124 TYR B N 1
ATOM 3562 C CA . TYR B 1 124 ? 6.043 0.788 1.207 1 94.44 124 TYR B CA 1
ATOM 3563 C C . TYR B 1 124 ? 5.727 1.779 2.32 1 94.44 124 TYR B C 1
ATOM 3565 O O . TYR B 1 124 ? 5.727 1.419 3.5 1 94.44 124 TYR B O 1
ATOM 3573 N N . SER B 1 125 ? 5.43 2.98 2.062 1 95.38 125 SER B N 1
ATOM 3574 C CA . SER B 1 125 ? 5.508 4.105 2.99 1 95.38 125 SER B CA 1
ATOM 3575 C C . SER B 1 125 ? 4.258 4.199 3.854 1 95.38 125 SER B C 1
ATOM 3577 O O . SER B 1 125 ? 3.16 4.441 3.344 1 95.38 125 SER B O 1
ATOM 3579 N N . GLY B 1 126 ? 4.469 4.078 5.148 1 97.69 126 GLY B N 1
ATOM 3580 C CA . GLY B 1 126 ? 3.396 4.402 6.074 1 97.69 126 GLY B CA 1
ATOM 3581 C C . GLY B 1 126 ? 3.021 5.871 6.066 1 97.69 126 GLY B C 1
ATOM 3582 O O . GLY B 1 126 ? 1.864 6.227 6.297 1 97.69 126 GLY B O 1
ATOM 3583 N N . THR B 1 127 ? 4.012 6.801 5.812 1 98 127 THR B N 1
ATOM 3584 C CA . THR B 1 127 ? 3.773 8.234 5.688 1 98 127 THR B CA 1
ATOM 3585 C C . THR B 1 127 ? 2.793 8.523 4.555 1 98 127 THR B C 1
ATOM 3587 O O . THR B 1 127 ? 1.79 9.211 4.754 1 98 127 THR B O 1
ATOM 3590 N N . VAL B 1 128 ? 3.021 7.934 3.43 1 96.38 128 VAL B N 1
ATOM 3591 C CA . VAL B 1 128 ? 2.145 8.125 2.279 1 96.38 128 VAL B CA 1
ATOM 3592 C C . VAL B 1 128 ? 0.772 7.523 2.566 1 96.38 128 VAL B C 1
ATOM 3594 O O . VAL B 1 128 ? -0.257 8.125 2.25 1 96.38 128 VAL B O 1
ATOM 3597 N N . ALA B 1 129 ? 0.774 6.402 3.201 1 96.75 129 ALA B N 1
ATOM 3598 C CA . ALA B 1 129 ? -0.475 5.707 3.496 1 96.75 129 ALA B CA 1
ATOM 3599 C C . ALA B 1 129 ? -1.349 6.523 4.441 1 96.75 129 ALA B C 1
ATOM 3601 O O . ALA B 1 129 ? -2.574 6.551 4.301 1 96.75 129 ALA B O 1
ATOM 3602 N N . GLY B 1 130 ? -0.711 7.117 5.441 1 97.88 130 GLY B N 1
ATOM 3603 C CA . GLY B 1 130 ? -1.473 7.957 6.355 1 97.88 130 GLY B CA 1
ATOM 3604 C C . GLY B 1 130 ? -2.225 9.07 5.652 1 97.88 130 GLY B C 1
ATOM 3605 O O . GLY B 1 130 ? -3.41 9.289 5.914 1 97.88 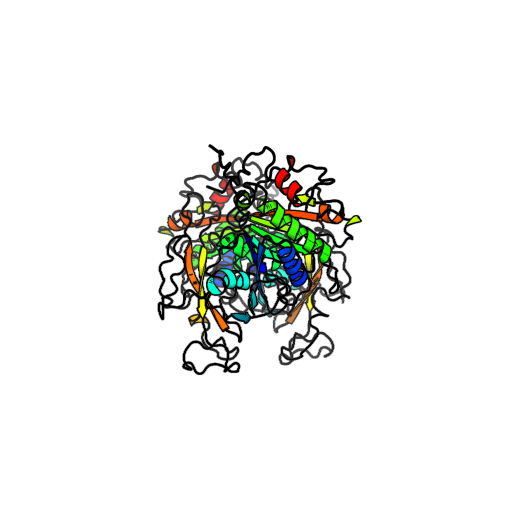130 GLY B O 1
ATOM 3606 N N . ALA B 1 131 ? -1.583 9.75 4.758 1 97.06 131 ALA B N 1
ATOM 3607 C CA . ALA B 1 131 ? -2.213 10.812 3.977 1 97.06 131 ALA B CA 1
ATOM 3608 C C . ALA B 1 131 ? -3.246 10.242 3.008 1 97.06 131 ALA B C 1
ATOM 3610 O O . ALA B 1 131 ? -4.344 10.789 2.869 1 97.06 131 ALA B O 1
ATOM 3611 N N . ARG B 1 132 ? -2.926 9.148 2.42 1 94 132 ARG B N 1
ATOM 3612 C CA . ARG B 1 132 ? -3.779 8.539 1.404 1 94 132 ARG B CA 1
ATOM 3613 C C . ARG B 1 132 ? -5.09 8.055 2.012 1 94 132 ARG B C 1
ATOM 3615 O O . ARG B 1 132 ? -6.148 8.172 1.39 1 94 132 ARG B O 1
ATOM 3622 N N . GLU B 1 133 ? -5.008 7.492 3.164 1 95 133 GLU B N 1
ATOM 3623 C CA . GLU B 1 133 ? -6.215 6.98 3.812 1 95 133 GLU B CA 1
ATOM 3624 C C . GLU B 1 133 ? -7.266 8.078 3.963 1 95 133 GLU B C 1
ATOM 3626 O O . GLU B 1 133 ? -8.438 7.867 3.648 1 95 133 GLU B O 1
ATOM 3631 N N . GLY B 1 134 ? -6.836 9.234 4.426 1 92.62 134 GLY B N 1
ATOM 3632 C CA . GLY B 1 134 ? -7.77 10.344 4.574 1 92.62 134 GLY B CA 1
ATOM 3633 C C . GLY B 1 134 ? -8.297 10.859 3.246 1 92.62 134 GLY B C 1
ATOM 3634 O O . GLY B 1 134 ? -9.484 11.141 3.111 1 92.62 134 GLY B O 1
ATOM 3635 N N . ALA B 1 135 ? -7.398 10.953 2.301 1 87.38 135 ALA B N 1
ATOM 3636 C CA . ALA B 1 135 ? -7.793 11.414 0.971 1 87.38 135 ALA B CA 1
ATOM 3637 C C . ALA B 1 135 ? -8.828 10.477 0.353 1 87.38 135 ALA B C 1
ATOM 3639 O O . ALA B 1 135 ? -9.828 10.93 -0.211 1 87.38 135 ALA B O 1
ATOM 3640 N N . MET B 1 136 ? -8.602 9.203 0.505 1 84.56 136 MET B N 1
ATOM 3641 C CA . MET B 1 136 ? -9.484 8.195 -0.074 1 84.56 136 MET B CA 1
ATOM 3642 C C . MET B 1 136 ? -10.836 8.195 0.619 1 84.56 136 MET B C 1
ATOM 3644 O O . MET B 1 136 ? -11.867 8 -0.028 1 84.56 136 MET B O 1
ATOM 3648 N N . ARG B 1 137 ? -10.844 8.461 1.85 1 85.38 137 ARG B N 1
ATOM 3649 C CA . ARG B 1 137 ? -12.055 8.289 2.637 1 85.38 137 ARG B CA 1
ATOM 3650 C C . ARG B 1 137 ? -12.922 9.547 2.588 1 85.38 137 ARG B C 1
ATOM 36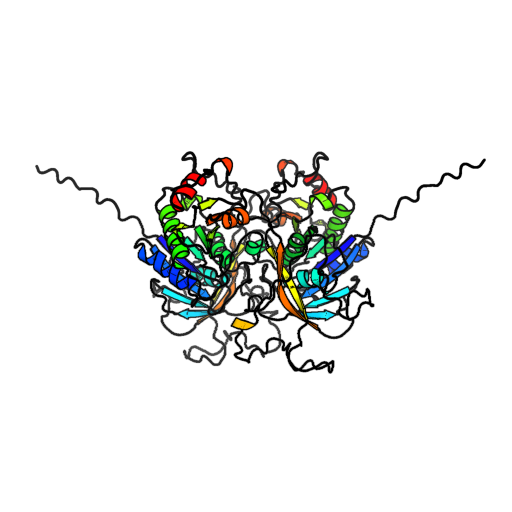52 O O . ARG B 1 137 ? -14.148 9.453 2.549 1 85.38 137 ARG B O 1
ATOM 3659 N N . THR B 1 138 ? -12.297 10.688 2.629 1 86.75 138 THR B N 1
ATOM 3660 C CA . THR B 1 138 ? -13.086 11.891 2.848 1 86.75 138 THR B CA 1
ATOM 3661 C C . THR B 1 138 ? -12.945 12.852 1.666 1 86.75 138 THR B C 1
ATOM 3663 O O . THR B 1 138 ? -13.68 13.836 1.571 1 86.75 138 THR B O 1
ATOM 3666 N N . GLY B 1 139 ? -11.992 12.609 0.845 1 82.31 139 GLY B N 1
ATOM 3667 C CA . GLY B 1 139 ? -11.711 13.547 -0.232 1 82.31 139 GLY B CA 1
ATOM 3668 C C . GLY B 1 139 ? -10.797 14.68 0.185 1 82.31 139 GLY B C 1
ATOM 3669 O O . GLY B 1 139 ? -10.555 15.609 -0.589 1 82.31 139 GLY B O 1
ATOM 3670 N N . ALA B 1 140 ? -10.312 14.688 1.386 1 90.69 140 ALA B N 1
ATOM 3671 C CA . ALA B 1 140 ? -9.352 15.695 1.828 1 90.69 140 ALA B CA 1
ATOM 3672 C C . ALA B 1 140 ? -8.094 15.672 0.963 1 90.69 140 ALA B C 1
ATOM 3674 O O . ALA B 1 140 ? -7.824 14.688 0.277 1 90.69 140 ALA B O 1
ATOM 3675 N N . VAL B 1 141 ? -7.383 16.75 0.951 1 87.38 141 VAL B N 1
ATOM 3676 C CA . VAL B 1 141 ? -6.094 16.797 0.273 1 87.38 141 VAL B CA 1
ATOM 3677 C C . VAL B 1 141 ? -5.027 16.156 1.159 1 87.38 141 VAL B C 1
ATOM 3679 O O . VAL B 1 141 ? -4.801 16.594 2.289 1 87.38 141 VAL B O 1
ATOM 3682 N N . GLY B 1 142 ? -4.438 15.055 0.674 1 93.75 142 GLY B N 1
ATOM 3683 C CA . GLY B 1 142 ? -3.328 14.438 1.386 1 93.75 142 GLY B CA 1
ATOM 3684 C C . GLY B 1 142 ? -1.991 15.094 1.077 1 93.75 142 GLY B C 1
ATOM 3685 O O . GLY B 1 142 ? -1.731 15.477 -0.066 1 93.75 142 GLY B O 1
ATOM 3686 N N . VAL B 1 143 ? -1.189 15.266 2.092 1 94.44 143 VAL B N 1
ATOM 3687 C CA . VAL B 1 143 ? 0.175 15.758 1.938 1 94.44 143 VAL B CA 1
ATOM 3688 C C . VAL B 1 143 ? 1.138 14.859 2.715 1 94.44 143 VAL B C 1
ATOM 3690 O O . VAL B 1 143 ? 1.148 14.875 3.947 1 94.44 143 VAL B O 1
ATOM 3693 N N . ALA B 1 144 ? 1.844 14.055 1.999 1 97.44 144 ALA B N 1
ATOM 3694 C CA . ALA B 1 144 ? 2.902 13.25 2.602 1 97.44 144 ALA B CA 1
ATOM 3695 C C . ALA B 1 144 ? 4.262 13.93 2.453 1 97.44 144 ALA B C 1
ATOM 3697 O O . ALA B 1 144 ? 4.699 14.211 1.337 1 97.44 144 ALA B O 1
ATOM 3698 N N . VAL B 1 145 ? 4.945 14.18 3.572 1 98.12 145 VAL B N 1
ATOM 3699 C CA . VAL B 1 145 ? 6.184 14.953 3.529 1 98.12 145 VAL B CA 1
ATOM 3700 C C . VAL B 1 145 ? 7.328 14.125 4.109 1 98.12 145 VAL B C 1
ATOM 3702 O O . VAL B 1 145 ? 7.188 13.516 5.172 1 98.12 145 VAL B O 1
ATOM 3705 N N . SER B 1 146 ? 8.438 14.125 3.406 1 98.19 146 SER B N 1
ATOM 3706 C CA . SER B 1 146 ? 9.625 13.391 3.807 1 98.19 146 SER B CA 1
ATOM 3707 C C . SER B 1 146 ? 10.883 14.25 3.684 1 98.19 146 SER B C 1
ATOM 3709 O O . SER B 1 146 ? 10.992 15.07 2.766 1 98.19 146 SER B O 1
ATOM 3711 N N . LEU B 1 147 ? 11.742 14.133 4.648 1 98.12 147 LEU B N 1
ATOM 3712 C CA . LEU B 1 147 ? 13.086 14.711 4.574 1 98.12 147 LEU B CA 1
ATOM 3713 C C . LEU B 1 147 ? 14.109 13.648 4.184 1 98.12 147 LEU B C 1
ATOM 3715 O O . LEU B 1 147 ? 14.172 12.578 4.797 1 98.12 147 LEU B O 1
ATOM 3719 N N . ASP B 1 148 ? 14.875 14.016 3.145 1 96.5 148 ASP B N 1
ATOM 3720 C CA . ASP B 1 148 ? 15.875 13.07 2.66 1 96.5 148 ASP B CA 1
ATOM 3721 C C . ASP B 1 148 ? 17.078 13.008 3.604 1 96.5 148 ASP B C 1
ATOM 3723 O O . ASP B 1 148 ? 18.188 13.375 3.225 1 96.5 148 ASP B O 1
ATOM 3727 N N . SER B 1 149 ? 16.828 12.586 4.738 1 93.5 149 SER B N 1
ATOM 3728 C CA . SER B 1 149 ? 17.844 12.344 5.762 1 93.5 149 SER B CA 1
ATOM 3729 C C . SER B 1 149 ? 17.438 11.188 6.676 1 93.5 149 SER B C 1
ATOM 3731 O O . SER B 1 149 ? 16.312 11.133 7.164 1 93.5 149 SER B O 1
ATOM 3733 N N . TYR B 1 150 ? 18.359 10.32 6.891 1 87.75 150 TYR B N 1
ATOM 3734 C CA . TYR B 1 150 ? 18.109 9.188 7.777 1 87.75 150 TYR B CA 1
ATOM 3735 C C . TYR B 1 150 ? 18.688 9.43 9.156 1 87.75 150 TYR B C 1
ATOM 3737 O O . TYR B 1 150 ? 18.656 8.555 10.023 1 87.75 150 TYR B O 1
ATOM 3745 N N . SER B 1 151 ? 19.125 10.664 9.344 1 88.56 151 SER B N 1
ATOM 3746 C CA . SER B 1 151 ? 19.719 11.016 10.633 1 88.56 151 SER B CA 1
ATOM 3747 C C . SER B 1 151 ? 18.625 11.242 11.68 1 88.56 151 SER B C 1
ATOM 3749 O O . SER B 1 151 ? 17.609 11.867 11.406 1 88.56 151 SER B O 1
ATOM 3751 N N . ARG B 1 152 ? 18.844 10.812 12.93 1 85.38 152 ARG B N 1
ATOM 3752 C CA . ARG B 1 152 ? 17.891 11 14.023 1 85.38 152 ARG B CA 1
ATOM 3753 C C . ARG B 1 152 ? 17.953 12.43 14.562 1 85.38 152 ARG B C 1
ATOM 3755 O O . ARG B 1 152 ? 17.078 12.852 15.32 1 85.38 152 ARG B O 1
ATOM 3762 N N . THR B 1 153 ? 18.969 13.156 14.141 1 89.25 153 THR B N 1
ATOM 3763 C CA . THR B 1 153 ? 19.141 14.523 14.617 1 89.25 153 THR B CA 1
ATOM 3764 C C . THR B 1 153 ? 18.969 15.516 13.477 1 89.25 153 THR B C 1
ATOM 3766 O O . THR B 1 153 ? 19.453 16.656 13.547 1 89.25 153 THR B O 1
ATOM 3769 N N . ALA B 1 154 ? 18.312 15.039 12.508 1 91.88 154 ALA B N 1
ATOM 3770 C CA . ALA B 1 154 ? 18.109 15.906 11.352 1 91.88 154 ALA B CA 1
ATOM 3771 C C . ALA B 1 154 ? 17.281 17.125 11.734 1 91.88 154 ALA B C 1
ATOM 3773 O O . ALA B 1 154 ? 16.469 17.078 12.672 1 91.88 154 ALA B O 1
ATOM 3774 N N . ASP B 1 155 ? 17.609 18.25 11.055 1 95.81 155 ASP B N 1
ATOM 3775 C CA . ASP B 1 155 ? 16.828 19.484 11.211 1 95.81 155 ASP B CA 1
ATOM 3776 C C . ASP B 1 155 ? 15.633 19.5 10.258 1 95.81 155 ASP B C 1
ATOM 3778 O O . ASP B 1 155 ? 15.797 19.578 9.047 1 95.81 155 ASP B O 1
ATOM 3782 N N . TYR B 1 156 ? 14.43 19.484 10.836 1 97.38 156 TYR B N 1
ATOM 3783 C CA . TYR B 1 156 ? 13.211 19.391 10.031 1 97.38 156 TYR B CA 1
ATOM 3784 C C . TYR B 1 156 ? 12.625 20.766 9.766 1 97.38 156 TYR B C 1
ATOM 3786 O O . TYR B 1 156 ? 11.562 20.891 9.156 1 97.38 156 TYR B O 1
ATOM 3794 N N . SER B 1 157 ? 13.297 21.875 10.156 1 95.69 157 SER B N 1
ATOM 3795 C CA . SER B 1 157 ? 12.727 23.219 10.164 1 95.69 157 SER B CA 1
ATOM 3796 C C . SER B 1 157 ? 12.336 23.656 8.758 1 95.69 157 SER B C 1
ATOM 3798 O O . SER B 1 157 ? 11.227 24.156 8.547 1 95.69 157 SER B O 1
ATOM 3800 N N . GLU B 1 158 ? 13.203 23.438 7.824 1 91.69 158 GLU B N 1
ATOM 3801 C CA . GLU B 1 158 ? 12.914 23.891 6.465 1 91.69 158 GLU B CA 1
ATOM 3802 C C . GLU B 1 158 ? 11.781 23.078 5.84 1 91.69 158 GLU B C 1
ATOM 3804 O O . GLU B 1 158 ? 10.906 23.641 5.18 1 91.69 158 GLU B O 1
ATOM 3809 N N . ALA B 1 159 ? 11.836 21.781 6.031 1 95.38 159 ALA B N 1
ATOM 3810 C CA . ALA B 1 159 ? 10.758 20.938 5.52 1 95.38 159 ALA B CA 1
ATOM 3811 C C . ALA B 1 159 ? 9.414 21.328 6.137 1 95.38 159 ALA B C 1
ATOM 3813 O O . ALA B 1 159 ? 8.391 21.359 5.449 1 95.38 159 ALA B O 1
ATOM 3814 N N . ALA B 1 160 ? 9.383 21.625 7.41 1 96.75 160 ALA B N 1
ATOM 3815 C CA . ALA B 1 160 ? 8.172 22.047 8.109 1 96.75 160 ALA B CA 1
ATOM 3816 C C . ALA B 1 160 ? 7.641 23.359 7.559 1 96.75 160 ALA B C 1
ATOM 3818 O O . ALA B 1 160 ? 6.441 23.5 7.305 1 96.75 160 ALA B O 1
ATOM 3819 N N . ARG B 1 161 ? 8.531 24.297 7.398 1 91.69 161 ARG B N 1
ATOM 3820 C CA . ARG B 1 161 ? 8.156 25.594 6.848 1 91.69 161 ARG B CA 1
ATOM 3821 C C . ARG B 1 161 ? 7.539 25.438 5.461 1 91.69 161 ARG B C 1
ATOM 3823 O O . ARG B 1 161 ? 6.496 26.031 5.172 1 91.69 161 ARG B O 1
ATOM 3830 N N . LEU B 1 162 ? 8.172 24.656 4.652 1 88.44 162 LEU B N 1
ATOM 3831 C CA . LEU B 1 162 ? 7.703 24.438 3.287 1 88.44 162 LEU B CA 1
ATOM 3832 C C . LEU B 1 162 ? 6.332 23.766 3.287 1 88.44 162 LEU B C 1
ATOM 3834 O O . LEU B 1 162 ? 5.48 24.078 2.453 1 88.44 162 LEU B O 1
ATOM 3838 N N . THR B 1 163 ? 6.137 22.844 4.199 1 93.31 163 THR B N 1
ATOM 3839 C CA . THR B 1 163 ? 4.855 22.172 4.312 1 93.31 163 THR B CA 1
ATOM 3840 C C . THR B 1 163 ? 3.744 23.156 4.664 1 93.31 163 THR B C 1
ATOM 3842 O O . THR B 1 163 ? 2.684 23.156 4.039 1 93.31 163 THR B O 1
ATOM 3845 N N . ALA B 1 164 ? 3.98 24 5.641 1 92.62 164 ALA B N 1
ATOM 3846 C CA . ALA B 1 164 ? 2.998 25 6.043 1 92.62 164 ALA B CA 1
ATOM 3847 C C . ALA B 1 164 ? 2.688 25.953 4.895 1 92.62 164 ALA B C 1
ATOM 3849 O O . ALA B 1 164 ? 1.525 26.297 4.656 1 92.62 164 ALA B O 1
ATOM 3850 N N . GLU B 1 165 ? 3.713 26.328 4.207 1 86.12 165 GLU B N 1
ATOM 3851 C CA . GLU B 1 165 ? 3.533 27.203 3.057 1 86.12 165 GLU B CA 1
ATOM 3852 C C . GLU B 1 165 ? 2.695 26.531 1.972 1 86.12 165 GLU B C 1
ATOM 3854 O O . GLU B 1 165 ? 1.812 27.156 1.385 1 86.12 165 GLU B O 1
ATOM 3859 N N . LEU B 1 166 ? 2.992 25.281 1.727 1 86.25 166 LEU B N 1
ATOM 3860 C CA . LEU B 1 166 ? 2.262 24.531 0.71 1 86.25 166 LEU B CA 1
ATOM 3861 C C . LEU B 1 166 ? 0.778 24.453 1.054 1 86.25 166 LEU B C 1
ATOM 3863 O O . LEU B 1 166 ? -0.073 24.797 0.226 1 86.25 166 LEU B O 1
ATOM 3867 N N . VAL B 1 167 ? 0.447 24.062 2.254 1 91.06 167 VAL B N 1
ATOM 3868 C CA . VAL B 1 167 ? -0.935 23.875 2.684 1 91.06 167 VAL B CA 1
ATOM 3869 C C . VAL B 1 167 ? -1.677 25.203 2.65 1 91.06 167 VAL B C 1
ATOM 3871 O O . VAL B 1 167 ? -2.795 25.281 2.137 1 91.06 167 VAL B O 1
ATOM 3874 N N . THR B 1 168 ? -1.034 26.297 3.098 1 88.12 168 THR B N 1
ATOM 3875 C CA . THR B 1 168 ? -1.683 27.609 3.125 1 88.12 168 THR B CA 1
ATOM 3876 C C . THR B 1 168 ? -1.867 28.141 1.712 1 88.12 168 THR B C 1
ATOM 3878 O O . THR B 1 168 ? -2.893 28.766 1.404 1 88.12 168 THR B O 1
ATOM 3881 N N . SER B 1 169 ? -0.851 27.875 0.869 1 80.75 169 SER B N 1
ATOM 3882 C CA . SER B 1 169 ? -0.964 28.328 -0.512 1 80.75 169 SER B CA 1
ATOM 3883 C C . SER B 1 169 ? -2.117 27.641 -1.23 1 80.75 169 SER B C 1
ATOM 3885 O O . SER B 1 169 ? -2.854 28.281 -1.99 1 80.75 169 SER B O 1
ATOM 3887 N N . ILE B 1 170 ? -2.236 26.375 -0.989 1 82.5 170 ILE B N 1
ATOM 3888 C CA . ILE B 1 170 ? -3.34 25.625 -1.589 1 82.5 170 ILE B CA 1
ATOM 3889 C C . ILE B 1 170 ? -4.668 26.156 -1.054 1 82.5 170 ILE B C 1
ATOM 3891 O O . ILE B 1 170 ? -5.609 26.375 -1.821 1 82.5 170 ILE B O 1
ATOM 3895 N N . HIS B 1 171 ? -4.727 26.359 0.208 1 85.69 171 HIS B N 1
ATOM 3896 C CA . HIS B 1 171 ? -5.941 26.812 0.873 1 85.69 171 HIS B CA 1
ATOM 3897 C C . HIS B 1 171 ? -6.375 28.188 0.361 1 85.69 171 HIS B C 1
ATOM 3899 O O . HIS B 1 171 ? -7.57 28.453 0.238 1 85.69 171 HIS B O 1
ATOM 3905 N N . ASP B 1 172 ? -5.398 29 0.055 1 79.31 172 ASP B N 1
ATOM 3906 C CA . ASP B 1 172 ? -5.676 30.391 -0.32 1 79.31 172 ASP B CA 1
ATOM 3907 C C . ASP B 1 172 ? -5.996 30.5 -1.809 1 79.31 172 ASP B C 1
ATOM 3909 O O . ASP B 1 172 ? -6.594 31.484 -2.248 1 79.31 172 ASP B O 1
ATOM 3913 N N . ALA B 1 173 ? -5.48 29.547 -2.545 1 72.44 173 ALA B N 1
ATOM 3914 C CA . ALA B 1 173 ? -5.699 29.609 -3.988 1 72.44 173 ALA B CA 1
ATOM 3915 C C . ALA B 1 173 ? -7.109 29.156 -4.352 1 72.44 173 ALA B C 1
ATOM 3917 O O . ALA B 1 173 ? -7.488 28.016 -4.074 1 72.44 173 ALA B O 1
ATOM 3918 N N . PRO B 1 174 ? -7.859 30.094 -4.93 1 72.5 174 PRO B N 1
ATOM 3919 C CA . PRO B 1 174 ? -9.25 29.75 -5.246 1 72.5 174 PRO B CA 1
ATOM 3920 C C . PRO B 1 174 ? -9.359 28.5 -6.117 1 72.5 174 PRO B C 1
ATOM 3922 O O . PRO B 1 174 ? -8.727 28.422 -7.176 1 72.5 174 PRO B O 1
ATOM 3925 N N . GLY B 1 175 ? -10.078 27.531 -5.574 1 69.06 175 GLY B N 1
ATOM 3926 C CA . GLY B 1 175 ? -10.422 26.359 -6.371 1 69.06 175 GLY B CA 1
ATOM 3927 C C . GLY B 1 175 ? -9.375 25.266 -6.293 1 69.06 175 GLY B C 1
ATOM 3928 O O . GLY B 1 175 ? -9.617 24.141 -6.746 1 69.06 175 GLY B O 1
ATOM 3929 N N . LEU B 1 176 ? -8.227 25.562 -5.758 1 75.31 176 LEU B N 1
ATOM 3930 C CA . LEU B 1 176 ? -7.141 24.578 -5.793 1 75.31 176 LEU B CA 1
ATOM 3931 C C . LEU B 1 176 ? -7.406 23.438 -4.816 1 75.31 176 LEU B C 1
ATOM 3933 O O . LEU B 1 176 ? -7.113 22.281 -5.121 1 75.31 176 LEU B O 1
ATOM 3937 N N . THR B 1 177 ? -7.941 23.766 -3.662 1 78.12 177 THR B N 1
ATOM 3938 C CA . THR B 1 177 ? -8.305 22.703 -2.725 1 78.12 177 THR B CA 1
ATOM 3939 C C . THR B 1 177 ? -9.305 21.734 -3.354 1 78.12 177 THR B C 1
ATOM 3941 O O . THR B 1 177 ? -9.133 20.516 -3.266 1 78.12 177 THR B O 1
ATOM 3944 N N . GLU B 1 178 ? -10.242 22.25 -4.039 1 73.38 178 GLU B N 1
ATOM 3945 C CA . GLU B 1 178 ? -11.258 21.438 -4.699 1 73.38 178 GLU B CA 1
ATOM 3946 C C . GLU B 1 178 ? -10.656 20.578 -5.801 1 73.38 178 GLU B C 1
ATOM 3948 O O . GLU B 1 178 ? -11.047 19.422 -5.977 1 73.38 178 GLU B O 1
ATOM 3953 N N . THR B 1 179 ? -9.703 21.156 -6.441 1 70.38 179 THR B N 1
ATOM 3954 C CA . THR B 1 179 ? -9.055 20.453 -7.539 1 70.38 179 THR B CA 1
ATOM 3955 C C . THR B 1 179 ? -8.211 19.281 -7.016 1 70.38 179 THR B C 1
ATOM 3957 O O . THR B 1 179 ? -8.117 18.234 -7.668 1 70.38 179 THR B O 1
ATOM 3960 N N . LEU B 1 180 ? -7.723 19.406 -5.84 1 74.88 180 LEU B N 1
ATOM 3961 C CA . LEU B 1 180 ? -6.785 18.422 -5.312 1 74.88 180 LEU B CA 1
ATOM 3962 C C . LEU B 1 180 ? -7.492 17.453 -4.379 1 74.88 180 LEU B C 1
ATOM 3964 O O . LEU B 1 180 ? -6.852 16.578 -3.781 1 74.88 180 LEU B O 1
ATOM 3968 N N . ARG B 1 181 ? -8.789 17.562 -4.32 1 78.12 181 ARG B N 1
ATOM 3969 C CA . ARG B 1 181 ? -9.523 16.688 -3.43 1 78.12 181 ARG B CA 1
ATOM 3970 C C . ARG B 1 181 ? -9.273 15.219 -3.785 1 78.12 181 ARG B C 1
ATOM 3972 O O . ARG B 1 181 ? -9.297 14.844 -4.961 1 78.12 181 ARG B O 1
ATOM 3979 N N . GLY B 1 182 ? -8.898 14.43 -2.789 1 78.38 182 GLY B N 1
ATOM 3980 C CA . GLY B 1 182 ? -8.703 13 -2.973 1 78.38 182 GLY B CA 1
ATOM 3981 C C . GLY B 1 182 ? -7.309 12.648 -3.453 1 78.38 182 GLY B C 1
ATOM 3982 O O . GLY B 1 182 ? -6.965 11.469 -3.566 1 78.38 182 GLY B O 1
ATOM 3983 N N . CYS B 1 183 ? -6.492 13.656 -3.67 1 79.62 183 CYS B N 1
ATOM 3984 C CA . CYS B 1 183 ? -5.125 13.406 -4.109 1 79.62 183 CYS B CA 1
ATOM 3985 C C . CYS B 1 183 ? -4.152 13.461 -2.936 1 79.62 183 CYS B C 1
ATOM 3987 O O . CYS B 1 183 ? -4.488 13.984 -1.871 1 79.62 183 CYS B O 1
ATOM 3989 N N . VAL B 1 184 ? -3.051 12.867 -3.189 1 89.12 184 VAL B N 1
ATOM 3990 C CA . VAL B 1 184 ? -1.959 12.938 -2.225 1 89.12 184 VAL B CA 1
ATOM 3991 C C . VAL B 1 184 ? -0.75 13.617 -2.861 1 89.12 184 VAL B C 1
ATOM 3993 O O . VAL B 1 184 ? -0.274 13.195 -3.916 1 89.12 184 VAL B O 1
ATOM 3996 N N . LEU B 1 185 ? -0.4 14.719 -2.283 1 86.31 185 LEU B N 1
ATOM 3997 C CA . LEU B 1 185 ? 0.873 15.328 -2.652 1 86.31 185 LEU B CA 1
ATOM 3998 C C . LEU B 1 185 ? 2.027 14.68 -1.897 1 86.31 185 LEU B C 1
ATOM 4000 O O . LEU B 1 185 ? 2.102 14.773 -0.669 1 86.31 185 LEU B O 1
ATOM 4004 N N . ASN B 1 186 ? 2.828 13.953 -2.658 1 93.12 186 ASN B N 1
ATOM 4005 C CA . ASN B 1 186 ? 4.051 13.391 -2.096 1 93.12 186 ASN B CA 1
ATOM 4006 C C . ASN B 1 186 ? 5.219 14.367 -2.205 1 93.12 186 ASN B C 1
ATOM 4008 O O . ASN B 1 186 ? 5.742 14.594 -3.297 1 93.12 186 ASN B O 1
ATOM 4012 N N . VAL B 1 187 ? 5.617 14.891 -1.014 1 92.56 187 VAL B N 1
ATOM 4013 C CA . VAL B 1 187 ? 6.621 15.953 -0.963 1 92.56 187 VAL B CA 1
ATOM 4014 C C . VAL B 1 187 ? 7.922 15.406 -0.38 1 92.56 187 VAL B C 1
ATOM 4016 O O . VAL B 1 187 ? 7.934 14.867 0.731 1 92.56 187 VAL B O 1
ATOM 4019 N N . ASN B 1 188 ? 8.969 15.508 -1.107 1 95.62 188 ASN B N 1
ATOM 4020 C CA . ASN B 1 188 ? 10.305 15.156 -0.641 1 95.62 188 ASN B CA 1
ATOM 4021 C C . ASN B 1 188 ? 11.234 16.359 -0.62 1 95.62 188 ASN B C 1
ATOM 4023 O O . ASN B 1 188 ? 11.391 17.047 -1.63 1 95.62 188 ASN B O 1
ATOM 4027 N N . VAL B 1 189 ? 11.836 16.641 0.539 1 95.12 189 VAL B N 1
ATOM 4028 C CA . VAL B 1 189 ? 12.703 17.797 0.753 1 95.12 189 VAL B CA 1
ATOM 4029 C C . VAL B 1 189 ? 14.148 17.328 0.902 1 95.12 189 VAL B C 1
ATOM 4031 O O . VAL B 1 189 ? 14.445 16.453 1.716 1 95.12 189 VAL B O 1
ATOM 4034 N N . PRO B 1 190 ? 15.039 17.906 0.066 1 95 190 PRO B N 1
ATOM 4035 C CA . PRO B 1 190 ? 16.438 17.547 0.253 1 95 190 PRO B CA 1
ATOM 4036 C C . PRO B 1 190 ? 17 18.031 1.587 1 95 190 PRO B C 1
ATOM 4038 O O . PRO B 1 190 ? 16.609 19.078 2.082 1 95 190 PRO B O 1
ATOM 4041 N N . ASN B 1 191 ? 17.875 17.234 2.18 1 95.75 191 ASN B N 1
ATOM 4042 C CA . ASN B 1 191 ? 18.531 17.625 3.416 1 95.75 191 ASN B CA 1
ATOM 4043 C C . ASN B 1 191 ? 19.609 18.672 3.162 1 95.75 191 ASN B C 1
ATOM 4045 O O . ASN B 1 191 ? 20.812 18.391 3.303 1 95.75 191 ASN B O 1
ATOM 4049 N N . LEU B 1 192 ? 19.141 19.906 2.809 1 93.5 192 LEU B N 1
ATOM 4050 C CA . LEU B 1 192 ? 20 21.047 2.482 1 93.5 192 LEU B CA 1
ATOM 4051 C C . LEU B 1 192 ? 19.562 22.281 3.242 1 93.5 192 LEU B C 1
ATOM 4053 O O . LEU B 1 192 ? 18.391 22.422 3.59 1 93.5 192 LEU B O 1
ATOM 4057 N N . PRO B 1 193 ? 20.578 23.156 3.471 1 90.88 193 PRO B N 1
ATOM 4058 C CA . PRO B 1 193 ? 20.156 24.453 3.967 1 90.88 193 PRO B CA 1
ATOM 4059 C C . PRO B 1 193 ? 19.203 25.172 3.012 1 90.88 193 PRO B C 1
ATOM 4061 O O . PRO B 1 193 ? 19.266 24.953 1.798 1 90.88 193 PRO B O 1
ATOM 4064 N N . ARG B 1 194 ? 18.406 25.969 3.596 1 88.5 194 ARG B N 1
ATOM 4065 C CA . ARG B 1 194 ? 17.391 26.688 2.83 1 88.5 194 ARG B CA 1
ATOM 4066 C C . ARG B 1 194 ? 18 27.359 1.602 1 88.5 194 ARG B C 1
ATOM 4068 O O . ARG B 1 194 ? 17.422 27.312 0.511 1 88.5 194 ARG B O 1
ATOM 4075 N N . THR B 1 195 ? 19.234 27.922 1.723 1 89.25 195 THR B N 1
ATOM 4076 C CA . THR B 1 195 ? 19.891 28.703 0.67 1 89.25 195 THR B CA 1
ATOM 4077 C C . THR B 1 195 ? 20.344 27.797 -0.471 1 89.25 195 THR B C 1
ATOM 4079 O O . THR B 1 195 ? 20.625 28.281 -1.571 1 89.25 195 THR B O 1
ATOM 4082 N N . HIS B 1 196 ? 20.422 26.5 -0.192 1 91.44 196 HIS B N 1
ATOM 4083 C CA . HIS B 1 196 ? 20.906 25.578 -1.207 1 91.44 196 HIS B CA 1
ATOM 4084 C C . HIS B 1 196 ? 19.766 24.859 -1.897 1 91.44 196 HIS B C 1
ATOM 4086 O O . HIS B 1 196 ? 19.984 24.125 -2.865 1 91.44 196 HIS B O 1
ATOM 4092 N N . ILE B 1 197 ? 18.547 24.969 -1.382 1 87 197 ILE B N 1
ATOM 4093 C CA . ILE B 1 197 ? 17.359 24.422 -2.059 1 87 197 ILE B CA 1
ATOM 4094 C C . ILE B 1 197 ? 16.984 25.312 -3.236 1 87 197 ILE B C 1
ATOM 4096 O O . ILE B 1 197 ? 16.672 26.5 -3.051 1 87 197 ILE B O 1
ATOM 4100 N N . LYS B 1 198 ? 16.969 24.797 -4.414 1 81.69 198 LYS B N 1
ATOM 4101 C CA . LYS B 1 198 ? 16.875 25.578 -5.652 1 81.69 198 LYS B CA 1
ATOM 4102 C C . LYS B 1 198 ? 15.422 25.906 -5.98 1 81.69 198 LYS B C 1
ATOM 4104 O O . LYS B 1 198 ? 15.156 26.781 -6.805 1 81.69 198 LYS B O 1
ATOM 4109 N N . GLY B 1 199 ? 14.508 25.203 -5.336 1 78.62 199 GLY B N 1
ATOM 4110 C CA . GLY B 1 199 ? 13.094 25.406 -5.613 1 78.62 199 GLY B CA 1
ATOM 4111 C C . GLY B 1 199 ? 12.289 24.109 -5.535 1 78.62 199 GLY B C 1
ATOM 4112 O O . GLY B 1 199 ? 12.672 23.172 -4.836 1 78.62 199 GLY B O 1
ATOM 4113 N N . VAL B 1 200 ? 11.102 24.172 -6.145 1 79.25 200 VAL B N 1
ATOM 4114 C CA . VAL B 1 200 ? 10.18 23.047 -6.113 1 79.25 200 VAL B CA 1
ATOM 4115 C C . VAL B 1 200 ? 9.891 22.562 -7.535 1 79.25 200 VAL B C 1
ATOM 4117 O O . VAL B 1 200 ? 9.711 23.391 -8.445 1 79.25 200 VAL B O 1
ATOM 4120 N N . LYS B 1 201 ? 9.883 21.25 -7.734 1 76.88 201 LYS B N 1
ATOM 4121 C CA . LYS B 1 201 ? 9.516 20.656 -9.016 1 76.88 201 LYS B CA 1
ATOM 4122 C C . LYS B 1 201 ? 8.367 19.672 -8.852 1 76.88 201 LYS B C 1
ATOM 4124 O O . LYS B 1 201 ? 8.344 18.891 -7.895 1 76.88 201 LYS B O 1
ATOM 4129 N N . LEU B 1 202 ? 7.398 19.766 -9.773 1 77 202 LEU B N 1
ATOM 4130 C CA . LEU B 1 202 ? 6.438 18.672 -9.922 1 77 202 LEU B CA 1
ATOM 4131 C C . LEU B 1 202 ? 7.07 17.484 -10.641 1 77 202 LEU B C 1
ATOM 4133 O O . LEU B 1 202 ? 7.703 17.656 -11.688 1 77 202 LEU B O 1
ATOM 4137 N N . THR B 1 203 ? 7.016 16.391 -10 1 77 203 THR B N 1
ATOM 4138 C CA . THR B 1 203 ? 7.719 15.227 -10.523 1 77 203 THR B CA 1
ATOM 4139 C C . THR B 1 203 ? 6.793 14.016 -10.578 1 77 203 THR B C 1
ATOM 4141 O O . THR B 1 203 ? 5.656 14.078 -10.102 1 77 203 THR B O 1
ATOM 4144 N N . THR B 1 204 ? 7.297 13.008 -11.32 1 76.69 204 THR B N 1
ATOM 4145 C CA . THR B 1 204 ? 6.719 11.672 -11.297 1 76.69 204 THR B CA 1
ATOM 4146 C C . THR B 1 204 ? 7.602 10.711 -10.5 1 76.69 204 THR B C 1
ATOM 4148 O O . THR B 1 204 ? 8.82 10.719 -10.648 1 76.69 204 THR B O 1
ATOM 4151 N N . PRO B 1 205 ? 6.973 10.008 -9.547 1 84.25 205 PRO B N 1
ATOM 4152 C CA . PRO B 1 205 ? 7.809 8.992 -8.906 1 84.25 205 PRO B CA 1
ATOM 4153 C C . PRO B 1 205 ? 8.422 8.016 -9.906 1 84.25 205 PRO B C 1
ATOM 4155 O O . PRO B 1 205 ? 7.723 7.496 -10.781 1 84.25 205 PRO B O 1
ATOM 4158 N N . GLY B 1 206 ? 9.727 7.75 -9.758 1 80.75 206 GLY B N 1
ATOM 4159 C CA . GLY B 1 206 ? 10.445 6.848 -10.648 1 80.75 206 GLY B CA 1
ATOM 4160 C C . GLY B 1 206 ? 10.578 5.441 -10.086 1 80.75 206 GLY B C 1
ATOM 4161 O O . GLY B 1 206 ? 9.719 4.977 -9.344 1 80.75 206 GLY B O 1
ATOM 4162 N N . LEU B 1 207 ? 11.633 4.762 -10.531 1 81.19 207 LEU B N 1
ATOM 4163 C CA . LEU B 1 207 ? 11.836 3.361 -10.188 1 81.19 207 LEU B CA 1
ATOM 4164 C C . LEU B 1 207 ? 12.938 3.217 -9.141 1 81.19 207 LEU B C 1
ATOM 4166 O O . LEU B 1 207 ? 13.352 2.1 -8.82 1 81.19 207 LEU B O 1
ATOM 4170 N N . SER B 1 208 ? 13.422 4.387 -8.664 1 86.5 208 SER B N 1
ATOM 4171 C CA . SER B 1 208 ? 14.438 4.305 -7.617 1 86.5 208 SER B CA 1
ATOM 4172 C C . SER B 1 208 ? 13.914 3.564 -6.395 1 86.5 208 SER B C 1
ATOM 4174 O O . SER B 1 208 ? 12.75 3.732 -6.008 1 86.5 208 SER B O 1
ATOM 4176 N N . CYS B 1 209 ? 14.781 2.652 -5.871 1 88.25 209 CYS B N 1
ATOM 4177 C CA . CYS B 1 209 ? 14.375 1.86 -4.719 1 88.25 209 CYS B CA 1
ATOM 4178 C C . CYS B 1 209 ? 15.57 1.193 -4.059 1 88.25 209 CYS B C 1
ATOM 4180 O O . CYS B 1 209 ? 16.438 0.632 -4.742 1 88.25 209 CYS B O 1
ATOM 4182 N N . THR B 1 210 ? 15.562 1.319 -2.729 1 86.5 210 THR B N 1
ATOM 4183 C CA . THR B 1 210 ? 16.516 0.499 -1.986 1 86.5 210 THR B CA 1
ATOM 4184 C C . THR B 1 210 ? 16.109 -0.969 -2.016 1 86.5 210 THR B C 1
ATOM 4186 O O . THR B 1 210 ? 14.953 -1.3 -1.728 1 86.5 210 THR B O 1
ATOM 4189 N N . GLN B 1 211 ? 17.031 -1.806 -2.361 1 82.81 211 GLN B N 1
ATOM 4190 C CA . GLN B 1 211 ? 16.734 -3.232 -2.422 1 82.81 211 GLN B CA 1
ATOM 4191 C C . GLN B 1 211 ? 16.953 -3.898 -1.066 1 82.81 211 GLN B C 1
ATOM 4193 O O . GLN B 1 211 ? 17.812 -3.479 -0.292 1 82.81 211 GLN B O 1
ATOM 4198 N N . ALA B 1 212 ? 16.125 -4.879 -0.833 1 84.69 212 ALA B N 1
ATOM 4199 C CA . ALA B 1 212 ? 16.266 -5.621 0.417 1 84.69 212 ALA B CA 1
ATOM 4200 C C . ALA B 1 212 ? 17.406 -6.633 0.33 1 84.69 212 ALA B C 1
ATOM 4202 O O . ALA B 1 212 ? 17.562 -7.324 -0.681 1 84.69 212 ALA B O 1
ATOM 4203 N N . GLU B 1 213 ? 18.25 -6.598 1.304 1 84 213 GLU B N 1
ATOM 4204 C CA . GLU B 1 213 ? 19.219 -7.668 1.536 1 84 213 GLU B CA 1
ATOM 4205 C C . GLU B 1 213 ? 18.844 -8.492 2.766 1 84 213 GLU B C 1
ATOM 4207 O O . GLU B 1 213 ? 18.516 -7.934 3.816 1 84 213 GLU B O 1
ATOM 4212 N N . TRP B 1 214 ? 18.766 -9.781 2.541 1 87 214 TRP B N 1
ATOM 4213 C CA . TRP B 1 214 ? 18.375 -10.664 3.635 1 87 214 TRP B CA 1
ATOM 4214 C C . TRP B 1 214 ? 19.578 -11.359 4.242 1 87 214 TRP B C 1
ATOM 4216 O O . TRP B 1 214 ? 20.422 -11.914 3.52 1 87 214 TRP B O 1
ATOM 4226 N N . VAL B 1 215 ? 19.656 -11.242 5.57 1 82.69 215 VAL B N 1
ATOM 4227 C CA . VAL B 1 215 ? 20.766 -11.883 6.289 1 82.69 215 VAL B CA 1
ATOM 4228 C C . VAL B 1 215 ? 20.203 -12.938 7.242 1 82.69 215 VAL B C 1
ATOM 4230 O O . VAL B 1 215 ? 19.25 -12.68 7.969 1 82.69 215 VAL B O 1
ATOM 4233 N N . ARG B 1 216 ? 20.812 -14.102 7.168 1 85.56 216 ARG B N 1
ATOM 4234 C CA . ARG B 1 216 ? 20.422 -15.148 8.102 1 85.56 216 ARG B CA 1
ATOM 4235 C C . ARG B 1 216 ? 20.781 -14.773 9.531 1 85.56 216 ARG B C 1
ATOM 4237 O O . ARG B 1 216 ? 21.875 -14.25 9.789 1 85.56 216 ARG B O 1
ATOM 4244 N N . VAL B 1 217 ? 19.75 -14.914 10.438 1 81.44 217 VAL B N 1
ATOM 4245 C CA . VAL B 1 217 ? 19.984 -14.609 11.852 1 81.44 217 VAL B CA 1
ATOM 4246 C C . VAL B 1 217 ? 19.531 -15.789 12.711 1 81.44 217 VAL B C 1
ATOM 4248 O O . VAL B 1 217 ? 18.75 -16.641 12.258 1 81.44 217 VAL B O 1
ATOM 4251 N N . PRO B 1 218 ? 20.156 -15.977 13.977 1 76.69 218 PRO B N 1
ATOM 4252 C CA . PRO B 1 218 ? 19.688 -17.031 14.867 1 76.69 218 PRO B CA 1
ATOM 4253 C C . PRO B 1 218 ? 18.234 -16.844 15.289 1 76.69 218 PRO B C 1
ATOM 4255 O O . PRO B 1 218 ? 17.75 -15.711 15.375 1 76.69 218 PRO B O 1
ATOM 4258 N N . GLY B 1 219 ? 17.453 -17.969 15.281 1 65.12 219 GLY B N 1
ATOM 4259 C CA . GLY B 1 219 ? 16.078 -17.875 15.781 1 65.12 219 GLY B CA 1
ATOM 4260 C C . GLY B 1 219 ? 16 -17.5 17.25 1 65.12 219 GLY B C 1
ATOM 4261 O O . GLY B 1 219 ? 17.031 -17.422 17.922 1 65.12 219 GLY B O 1
ATOM 4262 N N . THR B 1 220 ? 14.883 -17.016 17.641 1 52.62 220 THR B N 1
ATOM 4263 C CA . THR B 1 220 ? 14.766 -16.828 19.078 1 52.62 220 THR B CA 1
ATOM 4264 C C . THR B 1 220 ? 15.055 -18.125 19.828 1 52.62 220 THR B C 1
ATOM 4266 O O . THR B 1 220 ? 14.984 -19.203 19.25 1 52.62 220 THR B O 1
ATOM 4269 N N . ARG B 1 221 ? 15.484 -18.219 21.188 1 43.47 221 ARG B N 1
ATOM 4270 C CA . ARG B 1 221 ? 16 -19.234 22.094 1 43.47 221 ARG B CA 1
ATOM 4271 C C . ARG B 1 221 ? 15.375 -20.594 21.797 1 43.47 221 ARG B C 1
ATOM 4273 O O . ARG B 1 221 ? 16.016 -21.641 21.984 1 43.47 221 ARG B O 1
ATOM 4280 N N . GLY B 1 222 ? 14.117 -20.828 21.781 1 39.34 222 GLY B N 1
ATOM 4281 C CA . GLY B 1 222 ? 13.812 -22.234 21.984 1 39.34 222 GLY B CA 1
ATOM 4282 C C . GLY B 1 222 ? 14.164 -23.094 20.781 1 39.34 222 GLY B C 1
ATOM 4283 O O . GLY B 1 222 ? 13.93 -24.312 20.797 1 39.34 222 GLY B O 1
ATOM 4284 N N . ASP B 1 223 ? 14.234 -22.562 19.641 1 38.22 223 ASP B N 1
ATOM 4285 C CA . ASP B 1 223 ? 14.414 -23.531 18.562 1 38.22 223 ASP B CA 1
ATOM 4286 C C . ASP B 1 223 ? 15.883 -23.875 18.359 1 38.22 223 ASP B C 1
ATOM 4288 O O . ASP B 1 223 ? 16.641 -23.094 17.797 1 38.22 223 ASP B O 1
ATOM 4292 N N . SER B 1 224 ? 16.578 -24.438 19.359 1 32.78 224 SER B N 1
ATOM 4293 C CA . SER B 1 224 ? 17.938 -24.969 19.469 1 32.78 224 SER B CA 1
ATOM 4294 C C . SER B 1 224 ? 18.297 -25.844 18.266 1 32.78 224 SER B C 1
ATOM 4296 O O . SER B 1 224 ? 19.25 -26.625 18.328 1 32.78 224 SER B O 1
ATOM 4298 N N . CYS B 1 225 ? 17.734 -26.062 17.188 1 31.66 225 CYS B N 1
ATOM 4299 C CA . CYS B 1 225 ? 18.484 -27.188 16.625 1 31.66 225 CYS B CA 1
ATOM 4300 C C . CYS B 1 225 ? 19.969 -26.844 16.484 1 31.66 225 CYS B C 1
ATOM 4302 O O . CYS B 1 225 ? 20.812 -27.656 16.844 1 31.66 225 CYS B O 1
ATOM 4304 N N . ASP B 1 226 ? 20.516 -26.219 15.398 1 33.75 226 ASP B N 1
ATOM 4305 C CA . ASP B 1 226 ? 21.922 -26.406 15.055 1 33.75 226 ASP B CA 1
ATOM 4306 C C . ASP B 1 226 ? 22.828 -25.594 15.984 1 33.75 226 ASP B C 1
ATOM 4308 O O . ASP B 1 226 ? 22.438 -24.547 16.484 1 33.75 226 ASP B O 1
ATOM 4312 N N . ASP B 1 227 ? 23.969 -26.156 16.703 1 31.62 227 ASP B N 1
ATOM 4313 C CA . ASP B 1 227 ? 25.25 -25.844 17.328 1 31.62 227 ASP B CA 1
ATOM 4314 C C . ASP B 1 227 ? 25.875 -24.594 16.703 1 31.62 227 ASP B C 1
ATOM 4316 O O . ASP B 1 227 ? 27.094 -24.391 16.812 1 31.62 227 ASP B O 1
ATOM 4320 N N . LEU B 1 228 ? 25.531 -24.141 15.594 1 31.28 228 LEU B N 1
ATOM 4321 C CA . LEU B 1 228 ? 26.484 -23.109 15.242 1 31.28 228 LEU B CA 1
ATOM 4322 C C . LEU B 1 228 ? 26.562 -22.031 16.312 1 31.28 228 LEU B C 1
ATOM 4324 O O . LEU B 1 228 ? 25.609 -21.875 17.094 1 31.28 228 LEU B O 1
ATOM 4328 N N . ASN B 1 229 ? 27.719 -21.234 16.578 1 29.3 229 ASN B N 1
ATOM 4329 C CA . ASN B 1 229 ? 28.172 -20.219 17.531 1 29.3 229 ASN B CA 1
ATOM 4330 C C . ASN B 1 229 ? 27.078 -19.203 17.828 1 29.3 229 ASN B C 1
ATOM 4332 O O . ASN B 1 229 ? 26.297 -18.844 16.938 1 29.3 229 ASN B O 1
ATOM 4336 N N . GLU B 1 230 ? 26.609 -19 19.188 1 30.05 230 GLU B N 1
ATOM 4337 C CA . GLU B 1 230 ? 25.719 -18.25 20.078 1 30.05 230 GLU B CA 1
ATOM 4338 C C . GLU B 1 230 ? 25.594 -16.797 19.625 1 30.05 230 GLU B C 1
ATOM 4340 O O . GLU B 1 230 ? 24.844 -16.031 20.234 1 30.05 230 GLU B O 1
ATOM 4345 N N . ASP B 1 231 ? 26.75 -16.234 19.281 1 27.66 231 ASP B N 1
ATOM 4346 C CA . ASP B 1 231 ? 26.812 -14.797 19.516 1 27.66 231 ASP B CA 1
ATOM 4347 C C . ASP B 1 231 ? 25.609 -14.078 18.906 1 27.66 231 ASP B C 1
ATOM 4349 O O . ASP B 1 231 ? 24.938 -13.297 19.578 1 27.66 231 ASP B O 1
ATOM 4353 N N . GLU B 1 232 ? 25.859 -13.477 17.719 1 29.97 232 GLU B N 1
ATOM 4354 C CA . GLU B 1 232 ? 25.344 -12.188 17.281 1 29.97 232 GLU B CA 1
ATOM 4355 C C . GLU B 1 232 ? 23.875 -12.289 16.844 1 29.97 232 GLU B C 1
ATOM 4357 O O . GLU B 1 232 ? 23.25 -11.281 16.516 1 29.97 232 GLU B O 1
ATOM 4362 N N . THR B 1 233 ? 23.469 -13.469 16.234 1 29.12 233 THR B N 1
ATOM 4363 C CA . THR B 1 233 ? 22.312 -13.242 15.359 1 29.12 233 THR B CA 1
ATOM 4364 C C . THR B 1 233 ? 21.016 -13.406 16.141 1 29.12 233 THR B C 1
ATOM 4366 O O . THR B 1 233 ? 20.344 -14.438 16.047 1 29.12 233 THR B O 1
ATOM 4369 N N . ARG B 1 234 ? 21 -13.016 17.453 1 28.91 234 ARG B N 1
ATOM 4370 C CA . ARG B 1 234 ? 19.781 -13.18 18.25 1 28.91 234 ARG B CA 1
ATOM 4371 C C . ARG B 1 234 ? 18.562 -12.594 17.531 1 28.91 234 ARG B C 1
ATOM 4373 O O . ARG B 1 234 ? 18.641 -11.508 16.953 1 28.91 234 ARG B O 1
ATOM 4380 N N . GLY B 1 235 ? 17.719 -13.438 17.094 1 29.22 235 GLY B N 1
ATOM 4381 C CA . GLY B 1 235 ? 16.406 -12.945 16.688 1 29.22 235 GLY B CA 1
ATOM 4382 C C . GLY B 1 235 ? 15.773 -12.008 17.688 1 29.22 235 GLY B C 1
ATOM 4383 O O . GLY B 1 235 ? 16.266 -11.875 18.812 1 29.22 235 GLY B O 1
ATOM 4384 N N . PRO B 1 236 ? 14.789 -11.117 17.438 1 30.66 236 PRO B N 1
ATOM 4385 C CA . PRO B 1 236 ? 14.273 -10.164 18.422 1 30.66 236 PRO B CA 1
ATOM 4386 C C . PRO B 1 236 ? 13.688 -10.844 19.656 1 30.66 236 PRO B C 1
ATOM 4388 O O . PRO B 1 236 ? 12.805 -11.695 19.531 1 30.66 236 PRO B O 1
ATOM 4391 N N . ASP B 1 237 ? 14.32 -11.281 20.719 1 29.52 237 ASP B N 1
ATOM 4392 C CA . ASP B 1 237 ? 13.656 -11.469 22 1 29.52 237 ASP B CA 1
ATOM 4393 C C . ASP B 1 237 ? 12.688 -10.32 22.281 1 29.52 237 ASP B C 1
ATOM 4395 O O . ASP B 1 237 ? 13.008 -9.156 22.062 1 29.52 237 ASP B O 1
ATOM 4399 N N . SER B 1 238 ? 11.344 -10.586 22.406 1 28.91 238 SER B N 1
ATOM 4400 C CA . SER B 1 238 ? 10.367 -9.594 22.859 1 28.91 238 SER B CA 1
ATOM 4401 C C . SER B 1 238 ? 10.906 -8.758 24 1 28.91 238 SER B C 1
ATOM 4403 O O . SER B 1 238 ? 10.453 -7.633 24.219 1 28.91 238 SER B O 1
ATOM 4405 N N . ASP B 1 239 ? 11.383 -9.336 25.156 1 27.97 239 ASP B N 1
ATOM 4406 C CA . ASP B 1 239 ? 11.656 -8.664 26.422 1 27.97 239 ASP B CA 1
ATOM 4407 C C . ASP B 1 239 ? 12.867 -7.742 26.312 1 27.97 239 ASP B C 1
ATOM 4409 O O . ASP B 1 239 ? 13.328 -7.195 27.312 1 27.97 239 ASP B O 1
ATOM 4413 N N . SER B 1 240 ? 13.93 -8.203 25.766 1 27.98 240 SER B N 1
ATOM 4414 C CA . SER B 1 240 ? 15 -7.25 26.031 1 27.98 240 SER B CA 1
ATOM 4415 C C . SER B 1 240 ? 14.617 -5.844 25.578 1 27.98 240 SER B C 1
ATOM 4417 O O . SER B 1 240 ? 14.094 -5.664 24.484 1 27.98 240 SER B O 1
ATOM 4419 N N . ASP B 1 241 ? 14.531 -4.883 26.5 1 25.61 241 ASP B N 1
ATOM 4420 C CA . ASP B 1 241 ? 14.188 -3.465 26.469 1 25.61 241 ASP B CA 1
ATOM 4421 C C . ASP B 1 241 ? 14.516 -2.85 25.109 1 25.61 241 ASP B C 1
ATOM 4423 O O . ASP B 1 241 ? 13.664 -2.211 24.5 1 25.61 241 ASP B O 1
ATOM 4427 N N . GLY B 1 242 ? 15.773 -2.25 25.078 1 25.89 242 GLY B N 1
ATOM 4428 C CA . GLY B 1 242 ? 16.156 -0.951 24.562 1 25.89 242 GLY B CA 1
ATOM 4429 C C . GLY B 1 242 ? 16.016 -0.855 23.047 1 25.89 242 GLY B C 1
ATOM 4430 O O . GLY B 1 242 ? 14.914 -1 22.516 1 25.89 242 GLY B O 1
ATOM 4431 N N . ASP B 1 243 ? 17.406 -0.642 22.172 1 26.31 243 ASP B N 1
ATOM 4432 C CA . ASP B 1 243 ? 17.766 0.281 21.094 1 26.31 243 ASP B CA 1
ATOM 4433 C C . ASP B 1 243 ? 17.422 -0.306 19.734 1 26.31 243 ASP B C 1
ATOM 4435 O O . ASP B 1 243 ? 18.25 -0.974 19.109 1 26.31 243 ASP B O 1
ATOM 4439 N N . TRP B 1 244 ? 16.469 -0.937 19.578 1 29.17 244 TRP B N 1
ATOM 4440 C CA . TRP B 1 244 ? 16 -1.138 18.203 1 29.17 244 TRP B CA 1
ATOM 4441 C C . TRP B 1 244 ? 16.375 0.049 17.328 1 29.17 244 TRP B C 1
ATOM 4443 O O . TRP B 1 244 ? 15.961 0.122 16.156 1 29.17 244 TRP B O 1
ATOM 4453 N N . ARG B 1 245 ? 16.5 1.237 17.812 1 32.06 245 ARG B N 1
ATOM 4454 C CA . ARG B 1 245 ? 17.062 2.447 17.219 1 32.06 245 ARG B CA 1
ATOM 4455 C C . ARG B 1 245 ? 18.344 2.141 16.469 1 32.06 245 ARG B C 1
ATOM 4457 O O . ARG B 1 245 ? 18.797 2.939 15.633 1 32.06 245 ARG B O 1
ATOM 4464 N N . HIS B 1 246 ? 19.172 1.189 16.984 1 29.58 246 HIS B N 1
ATOM 4465 C CA . HIS B 1 246 ? 20.469 0.939 16.375 1 29.58 246 HIS B CA 1
ATOM 4466 C C . HIS B 1 246 ? 20.359 0.001 15.188 1 29.58 246 HIS B C 1
ATOM 4468 O O . HIS B 1 246 ? 21.188 0.061 14.266 1 29.58 246 HIS B O 1
ATOM 4474 N N . ASP B 1 247 ? 19.625 -1.283 15.297 1 29.2 247 ASP B N 1
ATOM 4475 C CA . ASP B 1 247 ? 19.812 -2.309 14.273 1 29.2 247 ASP B CA 1
ATOM 4476 C C . ASP B 1 247 ? 18.734 -2.215 13.203 1 29.2 247 ASP B C 1
ATOM 4478 O O . ASP B 1 247 ? 18.562 -3.146 12.414 1 29.2 247 ASP B O 1
ATOM 4482 N N . GLY B 1 248 ? 17.906 -1.412 13.336 1 31.55 248 GLY B N 1
ATOM 4483 C CA . GLY B 1 248 ? 17.016 -1.357 12.195 1 31.55 248 GLY B CA 1
ATOM 4484 C C . GLY B 1 248 ? 17.734 -1.241 10.867 1 31.55 248 GLY B C 1
ATOM 4485 O O . GLY B 1 248 ? 18.953 -1.076 10.836 1 31.55 248 GLY B O 1
ATOM 4486 N N . ALA B 1 249 ? 17.078 -1.694 9.812 1 31.72 249 ALA B N 1
ATOM 4487 C CA . ALA B 1 249 ? 17.672 -1.695 8.469 1 31.72 249 ALA B CA 1
ATOM 4488 C C . ALA B 1 249 ? 18.547 -0.465 8.25 1 31.72 249 ALA B C 1
ATOM 4490 O O . ALA B 1 249 ? 19.359 -0.428 7.324 1 31.72 249 ALA B O 1
ATOM 4491 N N . PHE B 1 250 ? 18.234 0.65 8.906 1 33.09 250 PHE B N 1
ATOM 4492 C CA . PHE B 1 250 ? 18.984 1.878 8.688 1 33.09 250 PHE B CA 1
ATOM 4493 C C . PHE B 1 250 ? 19.875 2.193 9.883 1 33.09 250 PHE B C 1
ATOM 4495 O O . PHE B 1 250 ? 20.219 3.354 10.117 1 33.09 250 PHE B O 1
ATOM 4502 N N . ALA B 1 251 ? 20.156 1.415 10.758 1 31.22 251 ALA B N 1
ATOM 4503 C CA . ALA B 1 251 ? 21.141 1.78 11.789 1 31.22 251 ALA B CA 1
ATOM 4504 C C . ALA B 1 251 ? 22.406 2.355 11.164 1 31.22 251 ALA B C 1
ATOM 4506 O O . ALA B 1 251 ? 22.719 2.059 10.016 1 31.22 251 ALA B O 1
ATOM 4507 N N . ASP B 1 252 ? 23.125 3.32 11.688 1 30.36 252 ASP B N 1
ATOM 4508 C CA . ASP B 1 252 ? 24.297 4.062 11.211 1 30.36 252 ASP B CA 1
ATOM 4509 C C . ASP B 1 252 ? 25.219 3.168 10.398 1 30.36 252 ASP B C 1
ATOM 4511 O O . ASP B 1 252 ? 26 3.656 9.57 1 30.36 252 ASP B O 1
ATOM 4515 N N . GLY B 1 253 ? 25.594 2.062 10.758 1 26.67 253 GLY B N 1
ATOM 4516 C CA . GLY B 1 253 ? 26.719 1.328 10.203 1 26.67 253 GLY B CA 1
ATOM 4517 C C . GLY B 1 253 ? 26.391 0.586 8.922 1 26.67 253 GLY B C 1
ATOM 4518 O O . GLY B 1 253 ? 27.094 -0.344 8.539 1 26.67 253 GLY B O 1
ATOM 4519 N N . VAL B 1 254 ? 25.156 0.641 8.594 1 27.47 254 VAL B N 1
ATOM 4520 C CA . VAL B 1 254 ? 25 -0.191 7.398 1 27.47 254 VAL B CA 1
ATOM 4521 C C . VAL B 1 254 ? 25.641 0.505 6.199 1 27.47 254 VAL B C 1
ATOM 4523 O O . VAL B 1 254 ? 25.281 1.64 5.871 1 27.47 254 VAL B O 1
ATOM 4526 N N . ASP B 1 255 ? 26.844 0.214 5.93 1 24.81 255 ASP B N 1
ATOM 4527 C CA . ASP B 1 255 ? 27.516 0.637 4.711 1 24.81 255 ASP B CA 1
ATOM 4528 C C . ASP B 1 255 ? 26.641 0.432 3.486 1 24.81 255 ASP B C 1
ATOM 4530 O O . ASP B 1 255 ? 25.938 -0.583 3.379 1 24.81 255 ASP B O 1
ATOM 4534 N N . GLU B 1 256 ? 26.328 1.49 2.857 1 26.33 256 GLU B N 1
ATOM 4535 C CA . GLU B 1 256 ? 25.625 1.563 1.585 1 26.33 256 GLU B CA 1
ATOM 4536 C C . GLU B 1 256 ? 26.156 0.532 0.595 1 26.33 256 GLU B C 1
ATOM 4538 O O . GLU B 1 256 ? 27.344 0.536 0.266 1 26.33 256 GLU B O 1
ATOM 4543 N N . LEU B 1 257 ? 25.891 -0.656 0.615 1 26.02 257 LEU B N 1
ATOM 4544 C CA . LEU B 1 257 ? 26.406 -1.405 -0.522 1 26.02 257 LEU B CA 1
ATOM 4545 C C . LEU B 1 257 ? 25.734 -0.961 -1.819 1 26.02 257 LEU B C 1
ATOM 4547 O O . LEU B 1 257 ? 24.531 -0.768 -1.862 1 26.02 257 LEU B O 1
ATOM 4551 N N . PRO B 1 258 ? 26.453 -0.472 -2.725 1 23.61 258 PRO B N 1
ATOM 4552 C CA . PRO B 1 258 ? 25.984 -0.059 -4.051 1 23.61 258 PRO B CA 1
ATOM 4553 C C . PRO B 1 258 ? 25.141 -1.126 -4.73 1 23.61 258 PRO B C 1
ATOM 4555 O O . PRO B 1 258 ? 25.484 -2.309 -4.711 1 23.61 258 PRO B O 1
ATOM 4558 N N . ILE B 1 259 ? 23.891 -0.934 -4.66 1 26 259 ILE B N 1
ATOM 4559 C CA . ILE B 1 259 ? 23 -1.84 -5.367 1 26 259 ILE B CA 1
ATOM 4560 C C . ILE B 1 259 ? 23.375 -1.895 -6.844 1 26 259 ILE B C 1
ATOM 4562 O O . ILE B 1 259 ? 23.422 -0.862 -7.52 1 26 259 ILE B O 1
ATOM 4566 N N . ALA B 1 260 ? 24.078 -2.947 -7.355 1 24.95 260 ALA B N 1
ATOM 4567 C CA . ALA B 1 260 ? 24.422 -3.182 -8.758 1 24.95 260 ALA B CA 1
ATOM 4568 C C . ALA B 1 260 ? 23.219 -2.977 -9.664 1 24.95 260 ALA B C 1
ATOM 4570 O O . ALA B 1 260 ? 22.078 -3.148 -9.242 1 24.95 260 ALA B O 1
ATOM 4571 N N . ASP B 1 261 ? 23.25 -2.295 -10.68 1 22.17 261 ASP B N 1
ATOM 4572 C CA . ASP B 1 261 ? 22.359 -2.113 -11.812 1 22.17 261 ASP B CA 1
ATOM 4573 C C . ASP B 1 261 ? 21.484 -3.352 -12.031 1 22.17 261 ASP B C 1
ATOM 4575 O O . ASP B 1 261 ? 21.859 -4.457 -11.641 1 22.17 261 ASP B O 1
ATOM 4579 N N . ALA B 1 262 ? 20.234 -3.258 -12.633 1 25.19 262 ALA B N 1
ATOM 4580 C CA . ALA B 1 262 ? 19.25 -4.258 -13.039 1 25.19 262 ALA B CA 1
ATOM 4581 C C . ALA B 1 262 ? 19.938 -5.531 -13.523 1 25.19 262 ALA B C 1
ATOM 4583 O O . ALA B 1 262 ? 19.312 -6.598 -13.578 1 25.19 262 ALA B O 1
ATOM 4584 N N . GLY B 1 263 ? 20.875 -5.496 -14.43 1 24.23 263 GLY B N 1
ATOM 4585 C CA . GLY B 1 263 ? 21.422 -6.707 -15.016 1 24.23 263 GLY B CA 1
ATOM 4586 C C . GLY B 1 263 ? 22.109 -7.605 -14 1 24.23 263 GLY B C 1
ATOM 4587 O O . GLY B 1 263 ? 22.328 -8.789 -14.266 1 24.23 263 GLY B O 1
ATOM 4588 N N . GLU B 1 264 ? 23.125 -6.953 -13.297 1 24.7 264 GLU B N 1
ATOM 4589 C CA . GLU B 1 264 ? 24.047 -7.832 -12.57 1 24.7 264 GLU B CA 1
ATOM 4590 C C . GLU B 1 264 ? 23.375 -8.43 -11.336 1 24.7 264 GLU B C 1
ATOM 4592 O O . GLU B 1 264 ? 22.703 -7.723 -10.586 1 24.7 264 GLU B O 1
ATOM 4597 N N . GLY B 1 265 ? 23 -9.711 -11.273 1 25 265 GLY B N 1
ATOM 4598 C CA . GLY B 1 265 ? 22.609 -10.688 -10.266 1 25 265 GLY B CA 1
ATOM 4599 C C . GLY B 1 265 ? 23.188 -10.383 -8.891 1 25 265 GLY B C 1
ATOM 4600 O O . GLY B 1 265 ? 24.266 -9.797 -8.789 1 25 265 GLY B O 1
ATOM 4601 N N . LEU B 1 266 ? 22.406 -9.922 -7.934 1 26.59 266 LEU B N 1
ATOM 4602 C CA . LEU B 1 266 ? 22.891 -9.93 -6.562 1 26.59 266 LEU B CA 1
ATOM 4603 C C . LEU B 1 266 ? 24.016 -10.945 -6.398 1 26.59 266 LEU B C 1
ATOM 4605 O O . LEU B 1 266 ? 23.812 -12.148 -6.543 1 26.59 266 LEU B O 1
ATOM 4609 N N . VAL B 1 267 ? 25.156 -10.586 -6.895 1 25.81 267 VAL B N 1
ATOM 4610 C CA . VAL B 1 267 ? 26.312 -11.398 -6.492 1 25.81 267 VAL B CA 1
ATOM 4611 C C . VAL B 1 267 ? 26.328 -11.547 -4.973 1 25.81 267 VAL B C 1
ATOM 4613 O O . VAL B 1 267 ? 26.484 -10.562 -4.246 1 25.81 267 VAL B O 1
ATOM 4616 N N . GLY B 1 268 ? 25.297 -12.25 -4.281 1 28.39 268 GLY B N 1
ATOM 4617 C CA . GLY B 1 268 ? 25.562 -12.719 -2.93 1 28.39 268 GLY B CA 1
ATOM 4618 C C . GLY B 1 268 ? 27.047 -12.906 -2.641 1 28.39 268 GLY B C 1
ATOM 4619 O O . GLY B 1 268 ? 27.828 -13.172 -3.551 1 28.39 268 GLY B O 1
ATOM 4620 N N . THR B 1 269 ? 27.609 -12.125 -1.881 1 27.02 269 THR B N 1
ATOM 4621 C CA . THR B 1 269 ? 28.938 -12.5 -1.416 1 27.02 269 THR B CA 1
ATOM 4622 C C . THR B 1 269 ? 29.078 -14.016 -1.354 1 27.02 269 THR B C 1
ATOM 4624 O O . THR B 1 269 ? 28.219 -14.703 -0.808 1 27.02 269 THR B O 1
ATOM 4627 N N . PRO B 1 270 ? 29.906 -14.586 -2.293 1 28.72 270 PRO B N 1
ATOM 4628 C CA . PRO B 1 270 ? 30.344 -15.977 -2.275 1 28.72 270 PRO B CA 1
ATOM 4629 C C . PRO B 1 270 ? 30.688 -16.469 -0.871 1 28.72 270 PRO B C 1
ATOM 4631 O O . PRO B 1 270 ? 31.703 -16.094 -0.302 1 28.72 270 PRO B O 1
ATOM 4634 N N . GLY B 1 271 ? 30.219 -16.219 0.291 1 29.11 271 GLY B N 1
ATOM 4635 C CA . GLY B 1 271 ? 31.062 -17.016 1.161 1 29.11 271 GLY B CA 1
ATOM 4636 C C . GLY B 1 271 ? 31.469 -18.344 0.548 1 29.11 271 GLY B C 1
ATOM 4637 O O . GLY B 1 271 ? 31.297 -18.547 -0.654 1 29.11 271 GLY B O 1
ATOM 4638 N N . THR B 1 272 ? 31.531 -19.625 1.226 1 27.5 272 THR B N 1
ATOM 4639 C CA . THR B 1 272 ? 32.375 -20.688 0.681 1 27.5 272 THR B CA 1
ATOM 4640 C C . THR B 1 272 ? 31.953 -21.016 -0.754 1 27.5 272 THR B C 1
ATOM 4642 O O . THR B 1 272 ? 30.766 -21.094 -1.063 1 27.5 272 THR B O 1
ATOM 4645 N N . PRO B 1 273 ? 32.781 -20.844 -1.91 1 29.56 273 PRO B N 1
ATOM 4646 C CA . PRO B 1 273 ? 32.781 -21.188 -3.334 1 29.56 273 PRO B CA 1
ATOM 4647 C C . PRO B 1 273 ? 31.766 -22.281 -3.666 1 29.56 273 PRO B C 1
ATOM 4649 O O . PRO B 1 273 ? 31.281 -22.359 -4.797 1 29.56 273 PRO B O 1
ATOM 4652 N N . GLY B 1 274 ? 31.906 -23.516 -3.191 1 30.55 274 GLY B N 1
ATOM 4653 C CA . GLY B 1 274 ? 31.625 -24.781 -3.828 1 30.55 274 GLY B CA 1
ATOM 4654 C C . GLY B 1 274 ? 30.141 -25 -4.105 1 30.55 274 GLY B C 1
ATOM 4655 O O . GLY B 1 274 ? 29.781 -25.766 -5 1 30.55 274 GLY B O 1
ATOM 4656 N N . GLY B 1 275 ? 29.141 -25.062 -3.02 1 30.62 275 GLY B N 1
ATOM 4657 C CA . GLY B 1 275 ? 27.906 -25.75 -3.383 1 30.62 275 GLY B CA 1
ATOM 4658 C C . GLY B 1 275 ? 26.984 -24.906 -4.227 1 30.62 275 GLY B C 1
ATOM 4659 O O . GLY B 1 275 ? 26.75 -23.719 -3.924 1 30.62 275 GLY B O 1
ATOM 4660 N N . THR B 1 276 ? 26.875 -24.734 -5.523 1 36.56 276 THR B N 1
ATOM 4661 C CA . THR B 1 276 ? 25.875 -24.484 -6.559 1 36.56 276 THR B CA 1
ATOM 4662 C C . THR B 1 276 ? 24.469 -24.469 -5.965 1 36.56 276 THR B C 1
ATOM 4664 O O . THR B 1 276 ? 23.484 -24.312 -6.691 1 36.56 276 THR B O 1
ATOM 4667 N N . ASP B 1 277 ? 23.984 -25.125 -4.758 1 40 277 ASP B N 1
ATOM 4668 C CA . ASP B 1 277 ? 22.703 -25.625 -4.262 1 40 277 ASP B CA 1
ATOM 4669 C C . ASP B 1 277 ? 21.844 -24.484 -3.73 1 40 277 ASP B C 1
ATOM 4671 O O . ASP B 1 277 ? 22.344 -23.562 -3.074 1 40 277 ASP B O 1
ATOM 4675 N N . ASP B 1 278 ? 20.703 -23.953 -4.441 1 49.69 278 ASP B N 1
ATOM 4676 C CA . ASP B 1 278 ? 19.625 -23.141 -3.898 1 49.69 278 ASP B CA 1
ATOM 4677 C C . ASP B 1 278 ? 19.562 -23.25 -2.377 1 49.69 278 ASP B C 1
ATOM 4679 O O . ASP B 1 278 ? 18.484 -23.297 -1.795 1 49.69 278 ASP B O 1
ATOM 4683 N N . GLY B 1 279 ? 20.766 -23.438 -1.688 1 54.62 279 GLY B N 1
ATOM 4684 C CA . GLY B 1 279 ? 20.828 -23.469 -0.235 1 54.62 279 GLY B CA 1
ATOM 4685 C C . GLY B 1 279 ? 19.516 -23.875 0.414 1 54.62 279 GLY B C 1
ATOM 4686 O O . GLY B 1 279 ? 19.25 -23.5 1.561 1 54.62 279 GLY B O 1
ATOM 4687 N N . ALA B 1 280 ? 18.625 -24.406 -0.379 1 62.53 280 ALA B N 1
ATOM 4688 C CA . ALA B 1 280 ? 17.312 -24.812 0.142 1 62.53 280 ALA B CA 1
ATOM 4689 C C . ALA B 1 280 ? 17.453 -25.969 1.126 1 62.53 280 ALA B C 1
ATOM 4691 O O . ALA B 1 280 ? 18.406 -26.734 1.058 1 62.53 280 ALA B O 1
ATOM 4692 N N . TRP B 1 281 ? 16.938 -25.844 2.197 1 77.31 281 TRP B N 1
ATOM 4693 C CA . TRP B 1 281 ? 16.875 -26.844 3.252 1 77.31 281 TRP B CA 1
ATOM 4694 C C . TRP B 1 281 ? 15.5 -27.516 3.271 1 77.31 281 TRP B C 1
ATOM 4696 O O . TRP B 1 281 ? 14.523 -26.969 2.748 1 77.31 281 TRP B O 1
ATOM 4706 N N . GLU B 1 282 ? 15.555 -28.75 3.639 1 81.94 282 GLU B N 1
ATOM 4707 C CA . GLU B 1 282 ? 14.328 -29.531 3.52 1 81.94 282 GLU B CA 1
ATOM 4708 C C . GLU B 1 282 ? 13.617 -29.656 4.863 1 81.94 282 GLU B C 1
ATOM 4710 O O . GLU B 1 282 ? 12.477 -30.109 4.926 1 81.94 282 GLU B O 1
ATOM 4715 N N . SER B 1 283 ? 14.328 -29.281 5.93 1 84.5 283 SER B N 1
ATOM 4716 C CA . SER B 1 283 ? 13.719 -29.359 7.25 1 84.5 283 SER B CA 1
ATOM 4717 C C . SER B 1 283 ? 14.25 -28.266 8.172 1 84.5 283 SER B C 1
ATOM 4719 O O . SER B 1 283 ? 15.359 -27.766 7.977 1 84.5 283 SER B O 1
ATOM 4721 N N . GLY B 1 284 ? 13.344 -27.906 9.164 1 87.06 284 GLY B N 1
ATOM 4722 C CA . GLY B 1 284 ? 13.742 -26.906 10.141 1 87.06 284 GLY B CA 1
ATOM 4723 C C . GLY B 1 284 ? 13.414 -25.5 9.711 1 87.06 284 GLY B C 1
ATOM 4724 O O . GLY B 1 284 ? 13.133 -25.25 8.539 1 87.06 284 GLY B O 1
ATOM 4725 N N . THR B 1 285 ? 13.406 -24.625 10.641 1 90.56 285 THR B N 1
ATOM 4726 C CA . THR B 1 285 ? 13.125 -23.203 10.414 1 90.56 285 THR B CA 1
ATOM 4727 C C . THR B 1 285 ? 14.414 -22.391 10.398 1 90.56 285 THR B C 1
ATOM 4729 O O . THR B 1 285 ? 15.312 -22.625 11.211 1 90.56 285 THR B O 1
ATOM 4732 N N . ARG B 1 286 ? 14.562 -21.547 9.383 1 87.75 286 ARG B N 1
ATOM 4733 C CA . ARG B 1 286 ? 15.633 -20.547 9.359 1 87.75 286 ARG B CA 1
ATOM 4734 C C . ARG B 1 286 ? 15.07 -19.141 9.438 1 87.75 286 ARG B C 1
ATOM 4736 O O . ARG B 1 286 ? 13.945 -18.891 8.992 1 87.75 286 ARG B O 1
ATOM 4743 N N . TRP B 1 287 ? 15.836 -18.25 10.023 1 88.12 287 TRP B N 1
ATOM 4744 C CA . TRP B 1 287 ? 15.375 -16.891 10.258 1 88.12 287 TRP B CA 1
ATOM 4745 C C . TRP B 1 287 ? 16.234 -15.883 9.492 1 88.12 287 TRP B C 1
ATOM 4747 O O . TRP B 1 287 ? 17.453 -16.031 9.414 1 88.12 287 TRP B O 1
ATOM 4757 N N . PHE B 1 288 ? 15.547 -14.906 8.914 1 88.62 288 PHE B N 1
ATOM 4758 C CA . PHE B 1 288 ? 16.203 -13.906 8.086 1 88.62 288 PHE B CA 1
ATOM 4759 C C . PHE B 1 288 ? 15.789 -12.5 8.492 1 88.62 288 PHE B C 1
ATOM 4761 O O . PHE B 1 288 ? 14.625 -12.266 8.82 1 88.62 288 PHE B O 1
ATOM 4768 N N . ARG B 1 289 ? 16.734 -11.602 8.469 1 88.31 289 ARG B N 1
ATOM 4769 C CA . ARG B 1 289 ? 16.469 -10.188 8.719 1 88.31 289 ARG B CA 1
ATOM 4770 C C . ARG B 1 289 ? 16.672 -9.367 7.449 1 88.31 289 ARG B C 1
ATOM 4772 O O . ARG B 1 289 ? 17.609 -9.594 6.699 1 88.31 289 ARG B O 1
ATOM 4779 N N . ASN B 1 290 ? 15.703 -8.484 7.266 1 88.56 290 ASN B N 1
ATOM 4780 C CA . ASN B 1 290 ? 15.766 -7.543 6.156 1 88.56 290 ASN B CA 1
ATOM 4781 C C . ASN B 1 290 ? 16.703 -6.375 6.465 1 88.56 290 ASN B C 1
ATOM 4783 O O . ASN B 1 290 ? 16.562 -5.723 7.504 1 88.56 290 ASN B O 1
ATOM 4787 N N . LYS B 1 291 ? 17.641 -6.137 5.641 1 83.25 291 LYS B N 1
ATOM 4788 C CA . LYS B 1 291 ? 18.516 -4.969 5.75 1 83.25 291 LYS B CA 1
ATOM 4789 C C . LYS B 1 291 ? 18.594 -4.211 4.43 1 83.25 291 LYS B C 1
ATOM 4791 O O . LYS B 1 291 ? 18.359 -4.785 3.363 1 83.25 291 LYS B O 1
ATOM 4796 N N . PRO B 1 292 ? 18.781 -2.908 4.523 1 81.75 292 PRO B N 1
ATOM 4797 C CA . PRO B 1 292 ? 18.922 -2.152 3.277 1 81.75 292 PRO B CA 1
ATOM 4798 C C . PRO B 1 292 ? 20.109 -2.625 2.434 1 81.75 292 PRO B C 1
ATOM 4800 O O . PRO B 1 292 ? 21.219 -2.768 2.947 1 81.75 292 PRO B O 1
ATOM 4803 N N . GLY B 1 293 ? 19.75 -2.943 1.203 1 80.75 293 GLY B N 1
ATOM 4804 C CA . GLY B 1 293 ? 20.766 -3.332 0.242 1 80.75 293 GLY B CA 1
ATOM 4805 C C . GLY B 1 293 ? 21.047 -2.262 -0.796 1 80.75 293 GLY B C 1
ATOM 4806 O O . GLY B 1 293 ? 20.922 -1.069 -0.517 1 80.75 293 GLY B O 1
ATOM 4807 N N . PRO B 1 294 ? 21.547 -2.686 -1.904 1 80.94 294 PRO B N 1
ATOM 4808 C CA . PRO B 1 294 ? 21.859 -1.708 -2.951 1 80.94 294 PRO B CA 1
ATOM 4809 C C . PRO B 1 294 ? 20.609 -1.006 -3.482 1 80.94 294 PRO B C 1
ATOM 4811 O O . PRO B 1 294 ? 19.5 -1.557 -3.408 1 80.94 294 PRO B O 1
ATOM 4814 N N . ALA B 1 295 ? 20.828 0.234 -3.961 1 82.62 295 ALA B N 1
ATOM 4815 C CA . ALA B 1 295 ? 19.719 1.027 -4.457 1 82.62 295 ALA B CA 1
ATOM 4816 C C . ALA B 1 295 ? 19.672 1.013 -5.984 1 82.62 295 ALA B C 1
ATOM 4818 O O . ALA B 1 295 ? 20.703 1.124 -6.645 1 82.62 295 ALA B O 1
ATOM 4819 N N . ARG B 1 296 ? 18.5 0.666 -6.461 1 82.62 296 ARG B N 1
ATOM 4820 C CA . ARG B 1 296 ? 18.234 0.961 -7.867 1 82.62 296 ARG B CA 1
ATOM 4821 C C . ARG B 1 296 ? 18.078 2.461 -8.086 1 82.62 296 ARG B C 1
ATOM 4823 O O . ARG B 1 296 ? 17.344 3.125 -7.344 1 82.62 296 ARG B O 1
ATOM 4830 N N . GLU B 1 297 ? 18.766 2.963 -9.07 1 83.19 297 GLU B N 1
ATOM 4831 C CA . GLU B 1 297 ? 18.672 4.391 -9.352 1 83.19 297 GLU B CA 1
ATOM 4832 C C . GLU B 1 297 ? 17.812 4.652 -10.578 1 83.19 297 GLU B C 1
ATOM 4834 O O . GLU B 1 297 ? 17.703 3.799 -11.469 1 83.19 297 GLU B O 1
ATOM 4839 N N . ASP B 1 298 ? 17.094 5.684 -10.547 1 85.56 298 ASP B N 1
ATOM 4840 C CA . ASP B 1 298 ? 16.344 6.246 -11.664 1 85.56 298 ASP B CA 1
ATOM 4841 C C . ASP B 1 298 ? 16.547 7.754 -11.766 1 85.56 298 ASP B C 1
ATOM 4843 O O . ASP B 1 298 ? 15.883 8.523 -11.07 1 85.56 298 ASP B O 1
ATOM 4847 N N . ASP B 1 299 ? 17.5 8.102 -12.648 1 84.75 299 ASP B N 1
ATOM 4848 C CA . ASP B 1 299 ? 17.906 9.5 -12.727 1 84.75 299 ASP B CA 1
ATOM 4849 C C . ASP B 1 299 ? 17.328 10.18 -13.961 1 84.75 299 ASP B C 1
ATOM 4851 O O . ASP B 1 299 ? 17.906 11.125 -14.484 1 84.75 299 ASP B O 1
ATOM 4855 N N . ARG B 1 300 ? 16.219 9.672 -14.43 1 83.69 300 ARG B N 1
ATOM 4856 C CA . ARG B 1 300 ? 15.578 10.273 -15.586 1 83.69 300 ARG B CA 1
ATOM 4857 C C . ARG B 1 300 ? 15.023 11.648 -15.25 1 83.69 300 ARG B C 1
ATOM 4859 O O . ARG B 1 300 ? 14.555 11.883 -14.133 1 83.69 300 ARG B O 1
ATOM 4866 N N . GLU B 1 301 ? 15.125 12.578 -16.188 1 81.62 301 GLU B N 1
ATOM 4867 C CA . GLU B 1 301 ? 14.547 13.914 -16.031 1 81.62 301 GLU B CA 1
ATOM 4868 C C . GLU B 1 301 ? 13.039 13.836 -15.82 1 81.62 301 GLU B C 1
ATOM 4870 O O . GLU B 1 301 ? 12.352 13.055 -16.484 1 81.62 301 GLU B O 1
ATOM 4875 N N . GLY B 1 302 ? 12.539 14.664 -14.867 1 76 302 GLY B N 1
ATOM 4876 C CA . GLY B 1 302 ? 11.109 14.688 -14.625 1 76 302 GLY B CA 1
ATOM 4877 C C . GLY B 1 302 ? 10.68 13.773 -13.492 1 76 302 GLY B C 1
ATOM 4878 O O . GLY B 1 302 ? 9.547 13.859 -13.016 1 76 302 GLY B O 1
ATOM 4879 N N . TYR B 1 303 ? 11.688 13 -13.078 1 83.56 303 TYR B N 1
ATOM 4880 C CA . TYR B 1 303 ? 11.383 12.055 -12.008 1 83.56 303 TYR B CA 1
ATOM 4881 C C . TYR B 1 303 ? 11.922 12.555 -10.672 1 83.56 303 TYR B C 1
ATOM 4883 O O . TYR B 1 303 ? 12.781 13.438 -10.625 1 83.56 303 TYR B O 1
ATOM 4891 N N . ASP B 1 304 ? 11.391 12.078 -9.656 1 88.81 304 ASP B N 1
ATOM 4892 C CA . ASP B 1 304 ? 11.562 12.641 -8.32 1 88.81 304 ASP B CA 1
ATOM 4893 C C . ASP B 1 304 ? 13.008 12.508 -7.844 1 88.81 304 ASP B C 1
ATOM 4895 O O . ASP B 1 304 ? 13.594 13.477 -7.348 1 88.81 304 ASP B O 1
ATOM 4899 N N . LYS B 1 305 ? 13.617 11.406 -8.117 1 93 305 LYS B N 1
ATOM 4900 C CA . LYS B 1 305 ? 14.992 11.203 -7.66 1 93 305 LYS B CA 1
ATOM 4901 C C . LYS B 1 305 ? 15.93 12.234 -8.289 1 93 305 LYS B C 1
ATOM 4903 O O . LYS B 1 305 ? 16.781 12.797 -7.602 1 93 305 LYS B O 1
ATOM 4908 N N . ARG B 1 306 ? 15.773 12.484 -9.555 1 90.94 306 ARG B N 1
ATOM 4909 C CA . ARG B 1 306 ? 16.625 13.445 -10.25 1 90.94 306 ARG B CA 1
ATOM 4910 C C . ARG B 1 306 ? 16.438 14.852 -9.688 1 90.94 306 ARG B C 1
ATOM 4912 O O . ARG B 1 306 ? 17.422 15.562 -9.445 1 90.94 306 ARG B O 1
ATOM 4919 N N . ALA B 1 307 ? 15.188 15.234 -9.438 1 85.88 307 ALA B N 1
ATOM 4920 C CA . ALA B 1 307 ? 14.914 16.547 -8.867 1 85.88 307 ALA B CA 1
ATOM 4921 C C . ALA B 1 307 ? 15.602 16.719 -7.516 1 85.88 307 ALA B C 1
ATOM 4923 O O . ALA B 1 307 ? 16.234 17.734 -7.254 1 85.88 307 ALA B O 1
ATOM 4924 N N . MET B 1 308 ? 15.508 15.734 -6.734 1 94.19 308 MET B N 1
ATOM 4925 C CA . MET B 1 308 ? 16.109 15.75 -5.402 1 94.19 308 MET B CA 1
ATOM 4926 C C . MET B 1 308 ? 17.625 15.844 -5.496 1 94.19 308 MET B C 1
ATOM 4928 O O . MET B 1 308 ? 18.25 16.609 -4.766 1 94.19 308 MET B O 1
ATOM 4932 N N . LYS B 1 309 ? 18.156 15.094 -6.371 1 93.94 309 LYS B N 1
ATOM 4933 C CA . LYS B 1 309 ? 19.609 15.117 -6.57 1 93.94 309 LYS B CA 1
ATOM 4934 C C . LYS B 1 309 ? 20.078 16.484 -7.027 1 93.94 309 LYS B C 1
ATOM 4936 O O . LYS B 1 309 ? 21.188 16.922 -6.676 1 93.94 309 LYS B O 1
ATOM 4941 N N . ASP B 1 310 ? 19.266 17.141 -7.785 1 91.62 310 ASP B N 1
ATOM 4942 C CA . ASP B 1 310 ? 19.625 18.438 -8.336 1 91.62 310 ASP B CA 1
ATOM 4943 C C . ASP B 1 310 ? 19.359 19.547 -7.324 1 91.62 310 ASP B C 1
ATOM 4945 O O . ASP B 1 310 ? 19.594 20.734 -7.613 1 91.62 310 ASP B O 1
ATOM 4949 N N . GLY B 1 311 ? 18.828 19.25 -6.199 1 90.25 311 GLY B N 1
ATOM 4950 C CA . GLY B 1 311 ? 18.672 20.234 -5.137 1 90.25 311 GLY B CA 1
ATOM 4951 C C . GLY B 1 311 ? 17.297 20.859 -5.109 1 90.25 311 GLY B C 1
ATOM 4952 O O . GLY B 1 311 ? 17.109 21.922 -4.523 1 90.25 311 GLY B O 1
ATOM 4953 N N . PHE B 1 312 ? 16.359 20.172 -5.77 1 86.5 312 PHE B N 1
ATOM 4954 C CA . PHE B 1 312 ? 14.977 20.672 -5.77 1 86.5 312 PHE B CA 1
ATOM 4955 C C . PHE B 1 312 ? 14.117 19.859 -4.805 1 86.5 312 PHE B C 1
ATOM 4957 O O . PHE B 1 312 ? 14.375 18.688 -4.574 1 86.5 312 PHE B O 1
ATOM 4964 N N . VAL B 1 313 ? 13.102 20.531 -4.238 1 88 313 VAL B N 1
ATOM 4965 C CA . VAL B 1 313 ? 12.016 19.828 -3.58 1 88 313 VAL B CA 1
ATOM 4966 C C . VAL B 1 313 ? 11.133 19.141 -4.629 1 88 313 VAL B C 1
ATOM 4968 O O . VAL B 1 313 ? 10.75 19.75 -5.621 1 88 313 VAL B O 1
ATOM 4971 N N . SER B 1 314 ? 10.93 17.859 -4.441 1 88.06 314 SER B N 1
ATOM 4972 C CA . SER B 1 314 ? 10.078 17.125 -5.367 1 88.06 314 SER B CA 1
ATOM 4973 C C . SER B 1 314 ? 8.648 17.016 -4.844 1 88.06 314 SER B C 1
ATOM 4975 O O . SER B 1 314 ? 8.422 16.656 -3.691 1 88.06 314 SER B O 1
ATOM 4977 N N . VAL B 1 315 ? 7.645 17.359 -5.664 1 85.56 315 VAL B N 1
ATOM 4978 C CA . VAL B 1 315 ? 6.227 17.156 -5.363 1 85.56 315 VAL B CA 1
ATOM 4979 C C . VAL B 1 315 ? 5.586 16.297 -6.449 1 85.56 315 VAL B C 1
ATOM 4981 O O . VAL B 1 315 ? 5.582 16.656 -7.625 1 85.56 315 VAL B O 1
ATOM 4984 N N . SER B 1 316 ? 5.133 15.141 -6.062 1 82.88 316 SER B N 1
ATOM 4985 C CA . SER B 1 316 ? 4.391 14.266 -6.961 1 82.88 316 SER B CA 1
ATOM 4986 C C . SER B 1 316 ? 2.926 14.156 -6.543 1 82.88 316 SER B C 1
ATOM 4988 O O . SER B 1 316 ? 2.621 14.047 -5.355 1 82.88 316 SER B O 1
ATOM 4990 N N . VAL B 1 317 ? 2.049 14.234 -7.496 1 79.56 317 VAL B N 1
ATOM 4991 C CA . VAL B 1 317 ? 0.624 14.07 -7.227 1 79.56 317 VAL B CA 1
ATOM 4992 C C . VAL B 1 317 ? 0.229 12.602 -7.402 1 79.56 317 VAL B C 1
ATOM 4994 O O . VAL B 1 317 ? 0.344 12.047 -8.5 1 79.56 317 VAL B O 1
ATOM 4997 N N . LEU B 1 318 ? -0.087 12.031 -6.297 1 81.31 318 LEU B N 1
ATOM 4998 C CA . LEU B 1 318 ? -0.508 10.633 -6.32 1 81.31 318 LEU B CA 1
ATOM 4999 C C . LEU B 1 318 ? -2.029 10.523 -6.32 1 81.31 318 LEU B C 1
ATOM 5001 O O . LEU B 1 318 ? -2.707 11.25 -5.594 1 81.31 318 LEU B O 1
ATOM 5005 N N . ALA B 1 319 ? -2.387 9.656 -7.336 1 66.19 319 ALA B N 1
ATOM 5006 C CA . ALA B 1 319 ? -3.826 9.414 -7.359 1 66.19 319 ALA B CA 1
ATOM 5007 C C . ALA B 1 319 ? -4.234 8.438 -6.254 1 66.19 319 ALA B C 1
ATOM 5009 O O . ALA B 1 319 ? -3.471 7.539 -5.898 1 66.19 319 ALA B O 1
ATOM 5010 N N . SER B 1 320 ? -5.152 8.953 -5.633 1 55.88 320 SER B N 1
ATOM 5011 C CA . SER B 1 320 ? -5.801 7.973 -4.766 1 55.88 320 SER B CA 1
ATOM 5012 C C . SER B 1 320 ? -6.898 7.219 -5.508 1 55.88 320 SER B C 1
ATOM 5014 O O . SER B 1 320 ? -7.238 7.566 -6.641 1 55.88 320 SER B O 1
ATOM 5016 N N . GLY B 1 321 ? -7.039 5.695 -5.422 1 48.62 321 GLY B N 1
ATOM 5017 C CA . GLY B 1 321 ? -8.078 4.957 -6.117 1 48.62 321 GLY B CA 1
ATOM 5018 C C . GLY B 1 321 ? -9.109 5.859 -6.777 1 48.62 321 GLY B C 1
ATOM 5019 O O . GLY B 1 321 ? -9.906 5.402 -7.602 1 48.62 321 GLY B O 1
ATOM 5020 N N . TYR B 1 322 ? -9.188 7.148 -6.426 1 36.22 322 TYR B N 1
ATOM 5021 C CA . TYR B 1 322 ? -10.188 8.062 -6.969 1 36.22 322 TYR B CA 1
ATOM 5022 C C . TYR B 1 322 ? -9.656 8.773 -8.211 1 36.22 322 TYR B C 1
ATOM 5024 O O . TYR B 1 322 ? -10.43 9.25 -9.039 1 36.22 322 TYR B O 1
ATOM 5032 N N . ALA B 1 323 ? -8.305 8.961 -8.211 1 36.34 323 ALA B N 1
ATOM 5033 C CA . ALA B 1 323 ? -7.934 10 -9.164 1 36.34 323 ALA B CA 1
ATOM 5034 C C . ALA B 1 323 ? -6.684 9.609 -9.945 1 36.34 323 ALA B C 1
ATOM 5036 O O . ALA B 1 323 ? -5.824 8.891 -9.43 1 36.34 323 ALA B O 1
ATOM 5037 N N . THR B 1 324 ? -6.859 9.141 -11.258 1 40.53 324 THR B N 1
ATOM 5038 C CA . THR B 1 324 ? -5.676 9.203 -12.109 1 40.53 324 THR B CA 1
ATOM 5039 C C . THR B 1 324 ? -5.301 10.648 -12.422 1 40.53 324 THR B C 1
ATOM 5041 O O . THR B 1 324 ? -6.168 11.461 -12.75 1 40.53 324 THR B O 1
ATOM 5044 N N . VAL B 1 325 ? -4.281 11.266 -11.844 1 37.91 325 VAL B N 1
ATOM 5045 C CA . VAL B 1 325 ? -3.949 12.656 -12.094 1 37.91 325 VAL B CA 1
ATOM 5046 C C . VAL B 1 325 ? -3.047 12.766 -13.32 1 37.91 325 VAL B C 1
ATOM 5048 O O . VAL B 1 325 ? -2.002 12.109 -13.391 1 37.91 325 VAL B O 1
ATOM 5051 N N . ALA B 1 326 ? -3.686 12.922 -14.477 1 39.62 326 ALA B N 1
ATOM 5052 C CA . ALA B 1 326 ? -2.848 13.297 -15.617 1 39.62 326 ALA B CA 1
ATOM 5053 C C . ALA B 1 326 ? -2.479 14.773 -15.555 1 39.62 326 ALA B C 1
ATOM 5055 O O . ALA B 1 326 ? -3.344 15.625 -15.344 1 39.62 326 ALA B O 1
ATOM 5056 N N . PHE B 1 327 ? -1.276 14.977 -15.031 1 38.66 327 PHE B N 1
ATOM 5057 C CA . PHE B 1 327 ? -0.845 16.375 -15.07 1 38.66 327 PHE B CA 1
ATOM 5058 C C . PHE B 1 327 ? -0.068 16.656 -16.344 1 38.66 327 PHE B C 1
ATOM 5060 O O . PHE B 1 327 ? 0.577 15.766 -16.906 1 38.66 327 PHE B O 1
ATOM 5067 N N . ASP B 1 328 ? -0.55 17.688 -17.031 1 40.09 328 ASP B N 1
ATOM 5068 C CA . ASP B 1 328 ? 0.194 18.156 -18.203 1 40.09 328 ASP B CA 1
ATOM 5069 C C . ASP B 1 328 ? 1.548 18.734 -17.797 1 40.09 328 ASP B C 1
ATOM 5071 O O . ASP B 1 328 ? 1.637 19.891 -17.406 1 40.09 328 ASP B O 1
ATOM 5075 N N . ARG B 1 329 ? 2.549 17.906 -17.734 1 43.75 329 ARG B N 1
ATOM 5076 C CA . ARG B 1 329 ? 3.902 18.266 -17.328 1 43.75 329 ARG B CA 1
ATOM 5077 C C . ARG B 1 329 ? 4.43 19.438 -18.156 1 43.75 329 ARG B C 1
ATOM 5079 O O . ARG B 1 329 ? 5.312 20.172 -17.703 1 43.75 329 ARG B O 1
ATOM 5086 N N . THR B 1 330 ? 4.02 19.469 -19.312 1 44.38 330 THR B N 1
ATOM 5087 C CA . THR B 1 330 ? 4.531 20.516 -20.172 1 44.38 330 THR B CA 1
ATOM 5088 C C . THR B 1 330 ? 4.172 21.906 -19.641 1 44.38 330 THR B C 1
ATOM 5090 O O . THR B 1 330 ? 4.762 22.906 -20.031 1 44.38 330 THR B O 1
ATOM 5093 N N . LYS B 1 331 ? 3.314 21.922 -18.766 1 44.28 331 LYS B N 1
ATOM 5094 C CA . LYS B 1 331 ? 2.869 23.219 -18.219 1 44.28 331 LYS B CA 1
ATOM 5095 C C . LYS B 1 331 ? 3.572 23.531 -16.906 1 44.28 331 LYS B C 1
ATOM 5097 O O . LYS B 1 331 ? 3.295 24.562 -16.281 1 44.28 331 LYS B O 1
ATOM 5102 N N . ILE B 1 332 ? 4.246 22.625 -16.453 1 43.06 332 ILE B N 1
ATOM 5103 C CA . ILE B 1 332 ? 5.066 22.891 -15.281 1 43.06 332 ILE B CA 1
ATOM 5104 C C . ILE B 1 332 ? 6.211 23.828 -15.648 1 43.06 332 ILE B C 1
ATOM 5106 O O . ILE B 1 332 ? 6.992 23.547 -16.547 1 43.06 332 ILE B O 1
ATOM 5110 N N . PRO B 1 333 ? 6.176 24.969 -15.109 1 41.56 333 PRO B N 1
ATOM 5111 C CA . PRO B 1 333 ? 7.293 25.844 -15.469 1 41.56 333 PRO B CA 1
ATOM 5112 C C . PRO B 1 333 ? 8.656 25.203 -15.211 1 41.56 333 PRO B C 1
ATOM 5114 O O . PRO B 1 333 ? 8.836 24.516 -14.195 1 41.56 333 PRO B O 1
ATOM 5117 N N . LYS B 1 334 ? 9.273 24.969 -16.234 1 43.53 334 LYS B N 1
ATOM 5118 C CA . LYS B 1 334 ? 10.641 24.438 -16.141 1 43.53 334 LYS B CA 1
ATOM 5119 C C . LYS B 1 334 ? 11.414 25.109 -15.016 1 43.53 334 LYS B C 1
ATOM 5121 O O . LYS B 1 334 ? 12.25 24.484 -14.375 1 43.53 334 LYS B O 1
ATOM 5126 N N . GLU B 1 335 ? 11.43 26.406 -14.992 1 38.84 335 GLU B N 1
ATOM 5127 C CA . GLU B 1 335 ? 12.258 27.203 -14.094 1 38.84 335 GLU B CA 1
ATOM 5128 C C . GLU B 1 335 ? 11.461 27.703 -12.898 1 38.84 335 GLU B C 1
ATOM 5130 O O . GLU B 1 335 ? 10.516 28.484 -13.062 1 38.84 335 GLU B O 1
ATOM 5135 N N . ASN B 1 336 ? 10.953 26.891 -12.125 1 39.28 336 ASN B N 1
ATOM 5136 C CA . ASN B 1 336 ? 10.312 27.406 -10.922 1 39.28 336 ASN B CA 1
ATOM 5137 C C . ASN B 1 336 ? 11.289 28.234 -10.078 1 39.28 336 ASN B C 1
ATOM 5139 O O . ASN B 1 336 ? 11.617 27.844 -8.953 1 39.28 336 ASN B O 1
ATOM 5143 N N . ALA B 1 337 ? 12.258 28.859 -10.672 1 40.5 337 ALA B N 1
ATOM 5144 C CA . ALA B 1 337 ? 13.18 29.766 -9.977 1 40.5 337 ALA B CA 1
ATOM 5145 C C . ALA B 1 337 ? 12.453 30.953 -9.383 1 40.5 337 ALA B C 1
ATOM 5147 O O . ALA B 1 337 ? 11.797 31.719 -10.109 1 40.5 337 ALA B O 1
ATOM 5148 N N . GLY B 1 338 ? 12.117 30.969 -8.102 1 46.81 338 GLY B N 1
ATOM 5149 C CA . GLY B 1 338 ? 11.664 32.094 -7.27 1 46.81 338 GLY B CA 1
ATOM 5150 C C . GLY B 1 338 ? 10.25 31.891 -6.754 1 46.81 338 GLY B C 1
ATOM 5151 O O . GLY B 1 338 ? 9.758 32.719 -5.969 1 46.81 338 GLY B O 1
ATOM 5152 N N . LEU B 1 339 ? 9.508 30.984 -7.363 1 47.41 339 LEU B N 1
ATOM 5153 C CA . LEU B 1 339 ? 8.148 30.844 -6.848 1 47.41 339 LEU B CA 1
ATOM 5154 C C . LEU B 1 339 ? 8.125 29.938 -5.617 1 47.41 339 LEU B C 1
ATOM 5156 O O . LEU B 1 339 ? 8.922 29.016 -5.512 1 47.41 339 LEU B O 1
ATOM 5160 N N . GLY B 1 340 ? 7.441 30.469 -4.715 1 53.12 340 GLY B N 1
ATOM 5161 C CA . GLY B 1 340 ? 7.172 29.609 -3.568 1 53.12 340 GLY B CA 1
ATOM 5162 C C . GLY B 1 340 ? 6.469 28.312 -3.939 1 53.12 340 GLY B C 1
ATOM 5163 O O . GLY B 1 340 ? 5.949 28.188 -5.051 1 53.12 340 GLY B O 1
ATOM 5164 N N . LEU B 1 341 ? 6.68 27.281 -3.268 1 53.88 341 LEU B N 1
ATOM 5165 C CA . LEU B 1 341 ? 6.125 25.953 -3.504 1 53.88 341 LEU B CA 1
ATOM 5166 C C . LEU B 1 341 ? 4.645 26.031 -3.859 1 53.88 341 LEU B C 1
ATOM 5168 O O . LEU B 1 341 ? 4.195 25.391 -4.816 1 53.88 341 LEU B O 1
ATOM 5172 N N . GLY B 1 342 ? 3.98 26.828 -3.107 1 54.59 342 GLY B N 1
ATOM 5173 C CA . GLY B 1 342 ? 2.549 26.953 -3.338 1 54.59 342 GLY B CA 1
ATOM 5174 C C . GLY B 1 342 ? 2.215 27.531 -4.703 1 54.59 342 GLY B C 1
ATOM 5175 O O . GLY B 1 342 ? 1.358 26.984 -5.414 1 54.59 342 GLY B O 1
ATOM 5176 N N . GLU B 1 343 ? 2.92 28.5 -5.074 1 57.97 343 GLU B N 1
ATOM 5177 C CA . GLU B 1 343 ? 2.672 29.156 -6.355 1 57.97 343 GLU B CA 1
ATOM 5178 C C . GLU B 1 343 ? 3.033 28.25 -7.523 1 57.97 343 GLU B C 1
ATOM 5180 O O . GLU B 1 343 ? 2.312 28.188 -8.523 1 57.97 343 GLU B O 1
ATOM 5185 N N . THR B 1 344 ? 4.059 27.594 -7.305 1 55.66 344 THR B N 1
ATOM 5186 C CA . THR B 1 344 ? 4.492 26.672 -8.344 1 55.66 344 THR B CA 1
ATOM 5187 C C . THR B 1 344 ? 3.441 25.578 -8.578 1 55.66 344 THR B C 1
ATOM 5189 O O . THR B 1 344 ? 3.125 25.25 -9.719 1 55.66 344 THR B O 1
ATOM 5192 N N . LEU B 1 345 ? 2.939 25.109 -7.574 1 57.91 345 LEU B N 1
ATOM 5193 C CA . LEU B 1 345 ? 1.934 24.062 -7.691 1 57.91 345 LEU B CA 1
ATOM 5194 C C . LEU B 1 345 ? 0.66 24.594 -8.336 1 57.91 345 LEU B C 1
ATOM 5196 O O . LEU B 1 345 ? 0.067 23.938 -9.188 1 57.91 345 LEU B O 1
ATOM 5200 N N . VAL B 1 346 ? 0.371 25.781 -7.93 1 56.78 346 VAL B N 1
ATOM 5201 C CA . VAL B 1 346 ? -0.832 26.406 -8.469 1 56.78 346 VAL B CA 1
ATOM 5202 C C . VAL B 1 346 ? -0.667 26.625 -9.977 1 56.78 346 VAL B C 1
ATOM 5204 O O . VAL B 1 346 ? -1.587 26.344 -10.75 1 56.78 346 VAL B O 1
ATOM 5207 N N . ARG B 1 347 ? 0.417 27.062 -10.305 1 58.81 347 ARG B N 1
ATOM 5208 C CA . ARG B 1 347 ? 0.669 27.344 -11.719 1 58.81 347 ARG B CA 1
ATOM 5209 C C . ARG B 1 347 ? 0.715 26.047 -12.523 1 58.81 347 ARG B C 1
ATOM 5211 O O . ARG B 1 347 ? 0.264 26 -13.672 1 58.81 347 ARG B O 1
ATOM 5218 N N . ALA B 1 348 ? 1.3 25.125 -11.742 1 55.03 348 ALA B N 1
ATOM 5219 C CA . ALA B 1 348 ? 1.493 23.859 -12.438 1 55.03 348 ALA B CA 1
ATOM 5220 C C . ALA B 1 348 ? 0.174 23.094 -12.578 1 55.03 348 ALA B C 1
ATOM 5222 O O . ALA B 1 348 ? -0.059 22.422 -13.578 1 55.03 348 ALA B O 1
ATOM 5223 N N . LEU B 1 349 ? -0.464 23.203 -11.648 1 53.22 349 LEU B N 1
ATOM 5224 C CA . LEU B 1 349 ? -1.665 22.375 -11.602 1 53.22 349 LEU B CA 1
ATOM 5225 C C . LEU B 1 349 ? -2.865 23.125 -12.164 1 53.22 349 LEU B C 1
ATOM 5227 O O . LEU B 1 349 ? -3.863 22.516 -12.555 1 53.22 349 LEU B O 1
ATOM 5231 N N . VAL B 1 350 ? -2.834 24.469 -12.188 1 43.84 350 VAL B N 1
ATOM 5232 C CA . VAL B 1 350 ? -3.928 25.281 -12.711 1 43.84 350 VAL B CA 1
ATOM 5233 C C . VAL B 1 350 ? -3.396 26.234 -13.766 1 43.84 350 VAL B C 1
ATOM 5235 O O . VAL B 1 350 ? -3.453 27.453 -13.594 1 43.84 350 VAL B O 1
ATOM 5238 N N . PRO B 1 351 ? -2.717 25.562 -14.82 1 39.5 351 PRO B N 1
ATOM 5239 C CA . PRO B 1 351 ? -2.033 26.516 -15.703 1 39.5 351 PRO B CA 1
ATOM 5240 C C . PRO B 1 351 ? -2.953 27.625 -16.203 1 39.5 351 PRO B C 1
ATOM 5242 O O . PRO B 1 351 ? -2.555 28.797 -16.25 1 39.5 351 PRO B O 1
ATOM 5245 N N . ASP B 1 352 ? -3.732 27.25 -17.234 1 44.38 352 ASP B N 1
ATOM 5246 C CA . ASP B 1 352 ? -4.5 28.297 -17.891 1 44.38 352 ASP B CA 1
ATOM 5247 C C . ASP B 1 352 ? -5.754 28.641 -17.094 1 44.38 352 ASP B C 1
ATOM 5249 O O . ASP B 1 352 ? -6.746 29.109 -17.672 1 44.38 352 ASP B O 1
ATOM 5253 N N . GLY B 1 353 ? -5.633 28.875 -15.812 1 41.03 353 GLY B N 1
ATOM 5254 C CA . GLY B 1 353 ? -6.867 29.234 -15.125 1 41.03 353 GLY B CA 1
ATOM 5255 C C . GLY B 1 353 ? -7.953 28.188 -15.281 1 41.03 353 GLY B C 1
ATOM 5256 O O . GLY B 1 353 ? -9.094 28.406 -14.859 1 41.03 353 GLY B O 1
ATOM 5257 N N . ALA B 1 354 ? -7.707 27.281 -16.141 1 36.09 354 ALA B N 1
ATOM 5258 C CA . ALA B 1 354 ? -8.695 26.219 -16.359 1 36.09 354 ALA B CA 1
ATOM 5259 C C . ALA B 1 354 ? -8.602 25.156 -15.266 1 36.09 354 ALA B C 1
ATOM 5261 O O . ALA B 1 354 ? -7.531 24.938 -14.695 1 36.09 354 ALA B O 1
ATOM 5262 N N . ARG B 1 355 ? -9.742 24.984 -14.688 1 34.78 355 ARG B N 1
ATOM 5263 C CA . ARG B 1 355 ? -9.961 24.016 -13.617 1 34.78 355 ARG B CA 1
ATOM 5264 C C . ARG B 1 355 ? -9.227 22.703 -13.898 1 34.78 355 ARG B C 1
ATOM 5266 O O . ARG B 1 355 ? -9.258 22.203 -15.023 1 34.78 355 ARG B O 1
ATOM 5273 N N . PRO B 1 356 ? -8.203 22.484 -13.234 1 36.38 356 PRO B N 1
ATOM 5274 C CA . PRO B 1 356 ? -7.539 21.188 -13.375 1 36.38 356 PRO B CA 1
ATOM 5275 C C . PRO B 1 356 ? -8.523 20.047 -13.57 1 36.38 356 PRO B C 1
ATOM 5277 O O . PRO B 1 356 ? -9.578 20.016 -12.945 1 36.38 356 PRO B O 1
ATOM 5280 N N . GLY B 1 357 ? -8.844 19.75 -14.859 1 30.92 357 GLY B N 1
ATOM 5281 C CA . GLY B 1 357 ? -9.727 18.609 -15.078 1 30.92 357 GLY B CA 1
ATOM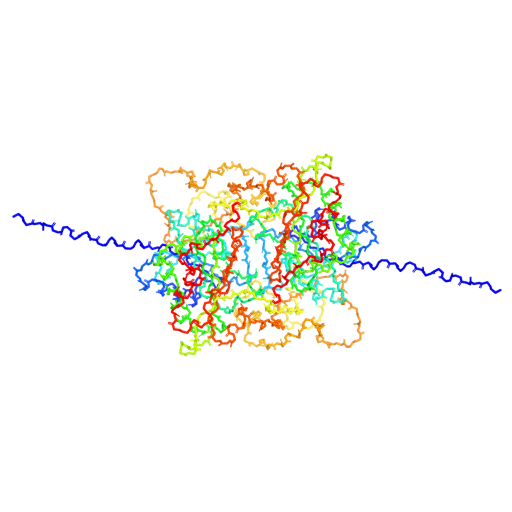 5282 C C . GLY B 1 357 ? -9.258 17.344 -14.383 1 30.92 357 GLY B C 1
ATOM 5283 O O . GLY B 1 357 ? -8.195 16.812 -14.703 1 30.92 357 GLY B O 1
ATOM 5284 N N . ILE B 1 358 ? -9.172 17.438 -13.133 1 31.83 358 ILE B N 1
ATOM 5285 C CA . ILE B 1 358 ? -9.109 16.109 -12.539 1 31.83 358 ILE B CA 1
ATOM 5286 C C . ILE B 1 358 ? -10.109 15.188 -13.234 1 31.83 358 ILE B C 1
ATOM 5288 O O . ILE B 1 358 ? -11.312 15.445 -13.203 1 31.83 358 ILE B O 1
ATOM 5292 N N . ARG B 1 359 ? -9.797 14.812 -14.422 1 29.47 359 ARG B N 1
ATOM 5293 C CA . ARG B 1 359 ? -10.734 13.844 -14.984 1 29.47 359 ARG B CA 1
ATOM 5294 C C . ARG B 1 359 ? -11.016 12.711 -13.992 1 29.47 359 ARG B C 1
ATOM 5296 O O . ARG B 1 359 ? -10.102 12 -13.578 1 29.47 359 ARG B O 1
ATOM 5303 N N . SER B 1 360 ? -11.75 13.125 -12.992 1 26.62 360 SER B N 1
ATOM 5304 C CA . SER B 1 360 ? -12.32 11.992 -12.266 1 26.62 360 SER B CA 1
ATOM 5305 C C . SER B 1 360 ? -12.805 10.914 -13.227 1 26.62 360 SER B C 1
ATOM 5307 O O . SER B 1 360 ? -13.25 11.211 -14.336 1 26.62 360 SER B O 1
ATOM 5309 N N . ALA B 1 361 ? -12.195 9.812 -13.266 1 23.94 361 ALA B N 1
ATOM 5310 C CA . ALA B 1 361 ? -12.961 8.812 -14 1 23.94 361 ALA B CA 1
ATOM 5311 C C . ALA B 1 361 ? -14.461 8.969 -13.742 1 23.94 361 ALA B C 1
ATOM 5313 O O . ALA B 1 361 ? -14.93 8.758 -12.625 1 23.94 361 ALA B O 1
ATOM 5314 N N . ALA B 1 362 ? -15.141 10.055 -14.102 1 22.03 362 ALA B N 1
ATOM 5315 C CA . ALA B 1 362 ? -16.594 10.016 -14.188 1 22.03 362 ALA B CA 1
ATOM 5316 C C . ALA B 1 362 ? -17.062 8.844 -15.039 1 22.03 362 ALA B C 1
ATOM 5318 O O . ALA B 1 362 ? -16.484 8.547 -16.078 1 22.03 362 ALA B O 1
#

Foldseek 3Di:
DPPPPPPPPPPLQAAAEEEEEEQQAPPAPWSLQLLQLLLVVVRYAYEYEYAHHHRFLQALDWDDPDDKDWDWDDRPNHPTYTHMNIFLLHRLCCCCVPVPVVDDHQEYEYDQAQAACFAPSCRRGSLNNNQLSSLQPRQHEGERHYEHHNDSPQDNNVSSNLSSVQVVLQSPDPQSSVLRGSKYKRKYAYSDPPVLQQEAFEFAGHHKDFDKDKDWADEAPPQPDDPDDPDDRHDDPPPDPPCPVAPALPHPPPPADAPPPPPDPPPPPPPPPDDPDPPDDDDDDIDIHIHTHHIDDDCDPRGQRVCNVSNYIYIYMGHRVFFPQDFPSVQQPPRSRPDRPSVSCCCRQCVPVDRNCSVGVD/DPPPPPPVPPPLQAAAEEEEEEQQFPPAPWSLQLLQLLLVVVRYAYEYEYAHHHRFLQALDWDDPDDKDWDWDDRPNHPTYTHMNIFLLHRLCCCCVPVPVVDDHQEYEYDQAQAACFAPSCRRGSLNNNQLSSLQPRQHQGERHYEHHNDSPQDNNVSSNLVSVQVVLQSPDPQSSVLRGSKYKRKYAYSDPPVLQQEEFEFAGHHKDFDKDKDWADEAPPQPDDPDDPDDRHDDPPPDDDPPVQPDLPHPPPPAAADDEPPDPPPPPPDPPDDPDPPDDDDDDIDIDIHTYHIHDDCDPRGQRVCNVSNYIYIYMGHRVFFPQPFPSVQQPPRSRPDRPSVSCCCRQCPPVDRNCSVGVD

InterPro domains:
  IPR002828 Survival protein SurE-like phosphatase/nucleotidase [PF01975] (18-206)
  IPR002828 Survival protein SurE-like phosphatase/nucleotidase [TIGR00087] (17-209)
  IPR030048 Survival protein SurE [PTHR30457] (14-320)
  IPR036523 SurE-like phosphatase/nucleotidase superfamily [G3DSA:3.40.1210.10] (6-331)
  IPR036523 SurE-like phosphatase/nucleotidase superfamily [SSF64167] (17-324)

Radius of gyration: 26.12 Å; Cα contacts (8 Å, |Δi|>4): 1703; chains: 2; bounding box: 62×102×89 Å

Organism: Micromonas commoda (strain RCC299 / NOUM17 / CCMP2709) (NCBI:txid296587)

Nearest PDB structures (foldseek):
  1ilv-assembly2_B  TM=8.852E-01  e=1.535E-23  Thermotoga maritima
  2wqk-assembly1_A  TM=8.225E-01  e=4.468E-19  Aquifex aeolicus VF5
  2v4o-assembly2_D  TM=8.254E-01  e=2.635E-18  Salmonella enterica subsp. enterica serovar Typhimurium str. LT2
  4xh8-assembly1_B  TM=8.479E-01  e=6.745E-17  Salmonella enterica subsp. enterica serovar Typhimurium str. LT2
  2e6c-assembly1_C  TM=7.686E-01  e=1.461E-17  Thermus thermophilus HB8

Secondary structure (DSSP, 8-state):
--------------PEEEEEE-SS-TT-HHHHHHHHHHHHTSSEEEEEEEESS--TT-TT---SSS-EEEEEE--TT-SEEEEESS-HHHHHHHIIIIITTTPPPSEEEEEEEES---TTHHHH-HHHHHHHHHHHHH-PEEEEEEEE---TT---HHHHHHHHHHHHHHHHSTTHHHHTTT-EEEEEEESS-GGG--EEEEEB--S-EEEEEEEEEPPPTT---S----SS-----SS----TTTSSTTSTT--------TTS------SSS---S----SSS-EEEEEEEEEEEP---TTBHHHHHHTTEEEEEEEPPTTB-----GGGS-S---S--HHHHHHHHHSTTS------B--/--------------PEEEEEE-SS-TT-HHHHHHHHHHHHTSSEEEEEEEESS--TT-TT---SSS-EEEEEE--TT-SEEEEESS-HHHHHHHIIIIITTTPPPSEEEEEEEES---TTHHHH-HHHHHHHHHHHHH-PEEEEEEEE---TT---HHHHHHHHHHHHHHHHSTTHHHHTTT-EEEEEEESS-GGG--EEEEEB--S-EEEEEEEEEPPPTT--------SS-----SS--S-TTTSSTT-TT--------TTS------SSS---S----SSS-EEEEEEEEEEE----TTBHHHHHHTTEEEEEEEPPTTB-----GGGS-S---S--HHHHHHHHHSTTS------B--

pLDDT: mean 72.8, std 26.93, range [21.8, 98.94]

Solvent-accessible surface area (backbone atoms only — not comparable to full-atom values): 37480 Å² total; per-residue (Å²): 133,80,77,75,73,74,70,74,73,79,73,77,79,79,66,41,31,32,40,36,25,17,16,60,10,57,84,26,68,28,33,48,42,31,40,36,35,37,30,70,66,74,49,44,48,33,33,36,26,12,9,71,47,68,37,69,36,32,5,40,16,44,56,48,83,47,59,27,43,42,28,52,47,88,49,76,51,41,79,45,31,30,28,18,73,37,38,22,24,32,24,38,49,43,36,55,65,58,56,36,49,87,56,73,56,53,30,21,38,5,21,40,30,78,24,62,59,47,20,43,36,45,61,25,23,6,27,45,19,17,4,39,46,38,6,64,72,70,34,14,30,10,33,17,35,16,34,47,38,80,53,93,78,61,82,44,61,64,56,15,47,51,49,31,46,33,55,51,36,36,69,68,36,87,65,43,50,70,55,36,42,20,24,23,37,42,34,35,31,53,78,57,57,75,91,60,48,62,34,48,39,79,25,41,61,26,62,20,33,72,33,80,33,76,40,82,33,42,56,48,79,84,69,58,76,81,83,70,88,85,72,79,40,66,28,74,57,88,76,62,78,65,61,62,78,50,72,28,47,77,20,93,76,72,72,78,57,79,46,64,61,98,78,57,62,83,73,64,75,69,60,90,85,75,79,89,63,60,80,64,63,82,67,66,75,46,27,32,31,40,28,72,38,28,58,46,81,34,74,50,86,62,18,24,49,31,36,35,72,71,28,18,27,18,36,22,73,38,51,23,73,64,32,64,65,74,70,64,64,86,51,34,64,86,68,32,73,82,45,54,58,27,53,43,48,45,41,35,55,32,59,83,77,45,73,49,65,56,53,47,82,118,134,81,78,74,73,73,70,71,74,80,72,80,78,78,66,40,31,33,39,34,24,18,17,60,9,57,84,27,69,29,32,48,41,32,39,36,36,36,28,71,65,73,48,43,47,34,34,38,25,12,10,69,46,68,38,71,35,32,5,39,18,44,56,46,82,46,58,29,42,44,27,51,46,89,49,76,52,40,80,46,30,30,27,17,73,36,37,22,24,33,22,39,50,43,35,55,65,58,56,35,48,86,56,73,54,52,30,20,37,5,22,39,32,77,25,61,60,47,21,44,36,45,62,26,24,7,27,45,19,17,4,39,46,38,6,65,73,71,36,15,31,9,33,17,34,16,33,47,38,78,55,94,80,61,83,45,63,63,57,15,48,50,50,32,46,32,54,50,37,35,69,67,36,86,64,42,51,70,52,37,41,20,25,24,38,42,34,34,32,52,79,56,59,75,90,61,47,62,33,50,40,79,25,41,62,25,63,20,33,72,32,82,34,76,40,81,31,42,55,49,80,84,70,60,75,80,82,69,87,82,71,81,38,67,29,76,59,86,73,71,76,81,69,64,78,52,69,31,40,72,16,88,77,60,68,78,45,81,28,66,59,95,79,59,66,82,72,63,78,71,57,90,84,75,79,89,63,54,78,66,62,83,67,66,76,47,27,31,30,40,28,64,31,20,41,42,81,34,74,50,86,64,17,23,49,32,36,35,73,71,28,17,26,20,36,22,75,38,51,24,73,64,32,67,66,78,70,64,64,86,50,35,66,85,70,32,71,82,46,53,60,26,54,43,47,45,42,33,54,33,59,81,76,46,73,48,66,56,54,46,83,118